Protein 2F8Y (pdb70)

InterPro domains:
  IPR000152 EGF-type aspartate/asparagine hydroxylation site [PS00010] (195-206)
  IPR000152 EGF-type aspartate/asparagine hydroxylation site [PS00010] (272-283)
  IPR000152 EGF-type aspartate/asparagine hydroxylation site [PS00010] (312-323)
  IPR000152 EGF-type aspartate/asparagine hydroxylation site [PS00010] (350-361)
  IPR000152 EGF-type aspartate/asparagine hydroxylation site [PS00010] (429-440)
  IPR000152 EGF-type aspartate/asparagine hydroxylation site [PS00010] (467-478)
  IPR000152 EGF-type aspartate/asparagine hydroxylation site [PS00010] (505-516)
  IPR000152 EGF-type aspartate/asparagine hydroxylation site [PS00010] (543-554)
  IPR000152 EGF-type aspartate/asparagine hydroxylation site [PS00010] (580-591)
  IPR000152 EGF-type aspartate/asparagine hydroxylation site [PS00010] (618-629)
  IPR000152 EGF-type aspartate/asparagine hydroxylation site [PS00010] (655-666)
  IPR000152 EGF-type aspartate/asparagine hydroxylation site [PS00010] (693-704)
  IPR000152 EGF-type aspartate/asparagine hydroxylation site [PS00010] (730-741)
  IPR000152 EGF-type aspartate/asparagine hydroxylation site [PS00010] (768-779)
  IPR000152 EGF-type aspartate/asparagine hydroxylation site [PS00010] (806-817)
  IPR000152 EGF-type aspartate/asparagine hydroxylation site [PS00010] (884-895)
  IPR000152 EGF-type aspartate/asparagine hydroxylation site [PS00010] (960-971)
  IPR000152 EGF-type aspartate/asparagine hydroxylation site [PS00010] (998-1009)
  IPR000152 EGF-type aspartate/asparagine hydroxylation site [PS00010] (1036-1047)
  IPR000152 EGF-type aspartate/asparagine hydroxylation site [PS00010] (1160-1171)

CATH classification: 1.25.40.20

Structure (mmCIF, N/CA/C/O backbone):
data_2F8Y
#
_entry.id   2F8Y
#
_cell.length_a   97.933
_cell.length_b   97.933
_cell.length_c   109.068
_cell.angle_alpha   90.00
_cell.angle_beta   90.00
_cell.angle_gamma   120.00
#
_symmetry.space_group_name_H-M   'P 65'
#
loop_
_entity.id
_entity.type
_entity.pdbx_description
1 polymer 'Notch homolog 1, translocation-associated (Drosophila)'
2 non-polymer 'SULFATE ION'
3 water water
#
loop_
_atom_site.group_PDB
_atom_site.id
_atom_site.type_symbol
_atom_site.label_atom_id
_atom_site.label_alt_id
_atom_site.label_comp_id
_atom_site.label_asym_id
_atom_site.label_entity_id
_atom_site.label_seq_id
_atom_site.pdbx_PDB_ins_code
_atom_site.Cartn_x
_atom_site.Cartn_y
_atom_site.Cartn_z
_atom_site.occupancy
_atom_site.B_iso_or_equiv
_atom_site.auth_seq_id
_atom_site.auth_comp_id
_atom_site.auth_asym_id
_atom_site.auth_atom_id
_atom_site.pdbx_PDB_model_num
ATOM 1 N N . ALA A 1 5 ? -32.103 24.073 9.436 1.00 28.45 1909 ALA A N 1
ATOM 2 C CA . ALA A 1 5 ? -31.469 24.551 10.700 1.00 27.13 1909 ALA A CA 1
ATOM 3 C C . ALA A 1 5 ? -32.503 24.879 11.775 1.00 27.55 1909 ALA A C 1
ATOM 4 O O . ALA A 1 5 ? -33.616 25.324 11.477 1.00 28.84 1909 ALA A O 1
ATOM 6 N N . VAL A 1 6 ? -32.122 24.657 13.027 1.00 26.43 1910 VAL A N 1
ATOM 7 C CA . VAL A 1 6 ? -32.986 24.922 14.173 1.00 25.70 1910 VAL A CA 1
ATOM 8 C C . VAL A 1 6 ? -33.080 26.427 14.402 1.00 26.10 1910 VAL A C 1
ATOM 9 O O . VAL A 1 6 ? -34.093 26.936 14.883 1.00 26.53 1910 VAL A O 1
ATOM 13 N N . ILE A 1 7 ? -32.006 27.123 14.045 1.00 25.01 1911 ILE A N 1
ATOM 14 C CA . ILE A 1 7 ? -31.910 28.571 14.182 1.00 23.70 1911 ILE A CA 1
ATOM 15 C C . ILE A 1 7 ? -31.164 29.135 12.980 1.00 23.06 1911 ILE A C 1
ATOM 16 O O . ILE A 1 7 ? -30.165 28.568 12.528 1.00 20.50 1911 ILE A O 1
ATOM 21 N N . SER A 1 8 ? -31.662 30.250 12.465 1.00 23.35 1912 SER A N 1
ATOM 22 C CA . SER A 1 8 ? -31.038 30.920 11.335 1.00 24.69 1912 SER A CA 1
ATOM 23 C C . SER A 1 8 ? -31.106 32.414 11.586 1.00 24.30 1912 SER A C 1
ATOM 24 O O . SER A 1 8 ? -32.187 32.963 11.782 1.00 24.01 1912 SER A O 1
ATOM 27 N N . ASP A 1 9 ? -29.947 33.062 11.598 1.00 24.20 1913 ASP A N 1
ATOM 28 C CA . ASP A 1 9 ? -29.873 34.498 11.822 1.00 24.97 1913 ASP A CA 1
ATOM 29 C C . ASP A 1 9 ? -30.714 34.950 13.028 1.00 25.67 1913 ASP A C 1
ATOM 30 O O . ASP A 1 9 ? -31.555 35.847 12.915 1.00 25.94 1913 ASP A O 1
ATOM 35 N N . PHE A 1 10 ? -30.473 34.318 14.176 1.00 26.07 1914 PHE A N 1
ATOM 36 C CA . PHE A 1 10 ? -31.168 34.621 15.432 1.00 27.81 1914 PHE A CA 1
ATOM 37 C C . PHE A 1 10 ? -32.634 34.212 15.486 1.00 28.86 1914 PHE A C 1
ATOM 38 O O . PHE A 1 10 ? -33.277 34.375 16.522 1.00 30.32 1914 PHE A O 1
ATOM 46 N N . ILE A 1 11 ? -33.173 33.692 14.388 1.00 29.95 1915 ILE A N 1
ATOM 47 C CA . ILE A 1 11 ? -34.577 33.294 14.380 1.00 30.84 1915 ILE A CA 1
ATOM 48 C C . ILE A 1 11 ? -34.774 31.797 14.558 1.00 32.79 1915 ILE A C 1
ATOM 49 O O . ILE A 1 11 ? -34.294 30.986 13.764 1.00 29.48 1915 ILE A O 1
ATOM 54 N N . TYR A 1 12 ? -35.489 31.446 15.621 1.00 36.31 1916 TYR A N 1
ATOM 55 C CA . TYR A 1 12 ? -35.765 30.056 15.938 1.00 40.75 1916 TYR A CA 1
ATOM 56 C C . TYR A 1 12 ? -36.705 29.467 14.888 1.00 42.30 1916 TYR A C 1
ATOM 57 O O . TYR A 1 12 ? -37.686 30.099 14.489 1.00 42.62 1916 TYR A O 1
ATOM 66 N N . GLN A 1 13 ? -36.382 28.261 14.439 1.00 43.32 1917 GLN A N 1
ATOM 67 C CA . GLN A 1 13 ? -37.166 27.545 13.438 1.00 45.52 1917 GLN A CA 1
ATOM 68 C C . GLN A 1 13 ? -38.643 27.945 13.347 1.00 45.47 1917 GLN A C 1
ATOM 69 O O . GLN A 1 13 ? -39.412 27.747 14.291 1.00 45.60 1917 GLN A O 1
ATOM 75 N N . GLY A 1 14 ? -39.022 28.522 12.209 1.00 45.11 1918 GLY A N 1
ATOM 76 C CA . GLY A 1 14 ? -40.404 28.916 11.974 1.00 45.27 1918 GLY A CA 1
ATOM 77 C C . GLY A 1 14 ? -41.031 30.048 12.776 1.00 45.35 1918 GLY A C 1
ATOM 78 O O . GLY A 1 14 ? -42.260 30.153 12.825 1.00 45.86 1918 GLY A O 1
ATOM 79 N N . ALA A 1 15 ? -40.220 30.898 13.398 1.00 43.20 1919 ALA A N 1
ATOM 80 C CA . ALA A 1 15 ? -40.761 32.007 14.179 1.00 40.42 1919 ALA A CA 1
ATOM 81 C C . ALA A 1 15 ? -40.875 33.263 13.321 1.00 39.46 1919 ALA A C 1
ATOM 82 O O . ALA A 1 15 ? -40.347 33.314 12.208 1.00 39.41 1919 ALA A O 1
ATOM 84 N N . SER A 1 16 ? -41.567 34.274 13.839 1.00 37.77 1920 SER A N 1
ATOM 85 C CA . SER A 1 16 ? -41.744 35.528 13.113 1.00 36.32 1920 SER A CA 1
ATOM 86 C C . SER A 1 16 ? -40.451 36.341 13.068 1.00 35.50 1920 SER A C 1
ATOM 87 O O . SER A 1 16 ? -39.679 36.358 14.030 1.00 34.66 1920 SER A O 1
ATOM 90 N N . LEU A 1 17 ? -40.226 37.010 11.940 1.00 34.49 1921 LEU A N 1
ATOM 91 C CA . LEU A 1 17 ? -39.042 37.846 11.748 1.00 34.65 1921 LEU A CA 1
ATOM 92 C C . LEU A 1 17 ? -39.098 39.048 12.685 1.00 34.71 1921 LEU A C 1
ATOM 93 O O . LEU A 1 17 ? -38.068 39.590 13.094 1.00 33.56 1921 LEU A O 1
ATOM 98 N N . HIS A 1 18 ? -40.318 39.452 13.022 1.00 34.74 1922 HIS A N 1
ATOM 99 C CA . HIS A 1 18 ? -40.541 40.621 13.858 1.00 34.49 1922 HIS A CA 1
ATOM 100 C C . HIS A 1 18 ? -40.610 40.396 15.359 1.00 33.08 1922 HIS A C 1
ATOM 101 O O . HIS A 1 18 ? -40.821 41.348 16.110 1.00 32.51 1922 HIS A O 1
ATOM 108 N N . ASN A 1 19 ? -40.432 39.156 15.805 1.00 32.68 1923 ASN A N 1
ATOM 109 C CA . ASN A 1 19 ? -40.474 38.876 17.237 1.00 32.69 1923 ASN A CA 1
ATOM 110 C C . ASN A 1 19 ? -39.373 39.653 17.959 1.00 32.17 1923 ASN A C 1
ATOM 111 O O . ASN A 1 19 ? -38.279 39.842 17.425 1.00 30.81 1923 ASN A O 1
ATOM 116 N N . GLN A 1 20 ? -39.676 40.100 19.174 1.00 31.74 1924 GLN A N 1
ATOM 117 C CA . GLN A 1 20 ? -38.741 40.884 19.975 1.00 31.87 1924 GLN A CA 1
ATOM 118 C C . GLN A 1 20 ? -38.441 40.262 21.335 1.00 31.46 1924 GLN A C 1
ATOM 119 O O . GLN A 1 20 ? -39.320 39.683 21.968 1.00 31.16 1924 GLN A O 1
ATOM 125 N N . THR A 1 21 ? -37.198 40.391 21.784 1.00 31.70 1925 THR A N 1
ATOM 126 C CA . THR A 1 21 ? -36.807 39.857 23.083 1.00 32.83 1925 THR A CA 1
ATOM 127 C C . THR A 1 21 ? -37.589 40.625 24.143 1.00 34.93 1925 THR A C 1
ATOM 128 O O . THR A 1 21 ? -37.930 41.792 23.941 1.00 35.05 1925 THR A O 1
ATOM 132 N N . ASP A 1 22 ? -37.879 39.975 25.267 1.00 37.49 1926 ASP A N 1
ATOM 133 C CA . ASP A 1 22 ? -38.626 40.627 26.341 1.00 39.26 1926 ASP A CA 1
ATOM 134 C C . ASP A 1 22 ? -37.739 41.667 27.016 1.00 38.04 1926 ASP A C 1
ATOM 135 O O . ASP A 1 22 ? -38.178 42.775 27.333 1.00 38.51 1926 ASP A O 1
ATOM 140 N N . ARG A 1 23 ? -36.481 41.284 27.214 1.00 36.83 1927 ARG A N 1
ATOM 141 C CA . ARG A 1 23 ? -35.456 42.098 27.869 1.00 36.02 1927 ARG A CA 1
ATOM 142 C C . ARG A 1 23 ? -35.077 43.417 27.200 1.00 33.26 1927 ARG A C 1
ATOM 143 O O . ARG A 1 23 ? -35.010 44.460 27.856 1.00 31.46 1927 ARG A O 1
ATOM 151 N N . THR A 1 24 ? -34.830 43.374 25.896 1.00 30.14 1928 THR A N 1
ATOM 152 C CA . THR A 1 24 ? -34.415 44.568 25.175 1.00 27.06 1928 THR A CA 1
ATOM 153 C C . THR A 1 24 ? -35.368 45.013 24.070 1.00 25.44 1928 THR A C 1
ATOM 154 O O . THR A 1 24 ? -35.242 46.121 23.548 1.00 22.89 1928 THR A O 1
ATOM 158 N N . GLY A 1 25 ? -36.316 44.149 23.719 1.00 24.07 1929 GLY A N 1
ATOM 159 C CA . GLY A 1 25 ? -37.261 44.475 22.666 1.00 23.01 1929 GLY A CA 1
ATOM 160 C C . GLY A 1 25 ? -36.607 44.431 21.293 1.00 22.18 1929 GLY A C 1
ATOM 161 O O . GLY A 1 25 ? -37.140 44.967 20.321 1.00 21.37 1929 GLY A O 1
ATOM 162 N N . GLU A 1 26 ? -35.456 43.772 21.210 1.00 20.09 1930 GLU A N 1
ATOM 163 C CA . GLU A 1 26 ? -34.723 43.674 19.956 1.00 20.80 1930 GLU A CA 1
ATOM 164 C C . GLU A 1 26 ? -35.158 42.535 19.047 1.00 21.47 1930 GLU A C 1
ATOM 165 O O . GLU A 1 26 ? -35.526 41.456 19.507 1.00 22.73 1930 GLU A O 1
ATOM 171 N N . THR A 1 27 ? -35.113 42.796 17.747 1.00 20.54 1931 THR A N 1
ATOM 172 C CA . THR A 1 27 ? -35.473 41.804 16.749 1.00 19.58 1931 THR A CA 1
ATOM 173 C C . THR A 1 27 ? -34.158 41.217 16.250 1.00 18.70 1931 THR A C 1
ATOM 174 O O . THR A 1 27 ? -33.081 41.713 16.596 1.00 17.88 1931 THR A O 1
ATOM 178 N N . ALA A 1 28 ? -34.246 40.163 15.443 1.00 18.34 1932 ALA A N 1
ATOM 179 C CA . ALA A 1 28 ? -33.061 39.518 14.892 1.00 18.77 1932 ALA A CA 1
ATOM 180 C C . ALA A 1 28 ? -32.212 40.528 14.120 1.00 18.47 1932 ALA A C 1
ATOM 181 O O . ALA A 1 28 ? -30.982 40.494 14.180 1.00 18.45 1932 ALA A O 1
ATOM 183 N N . LEU A 1 29 ? -32.878 41.427 13.400 1.00 17.55 1933 LEU A N 1
ATOM 184 C CA . LEU A 1 29 ? -32.186 42.440 12.616 1.00 16.83 1933 LEU A CA 1
ATOM 185 C C . LEU A 1 29 ? -31.407 43.404 13.519 1.00 17.32 1933 LEU A C 1
ATOM 186 O O . LEU A 1 29 ? -30.337 43.883 13.134 1.00 15.91 1933 LEU A O 1
ATOM 191 N N . HIS A 1 30 ? -31.941 43.700 14.708 1.00 17.21 1934 HIS A N 1
ATOM 192 C CA . HIS A 1 30 ? -31.241 44.580 15.657 1.00 16.00 1934 HIS A CA 1
ATOM 193 C C . HIS A 1 30 ? -29.961 43.873 16.090 1.00 16.31 1934 HIS A C 1
ATOM 194 O O . HIS A 1 30 ? -28.892 44.474 16.158 1.00 15.18 1934 HIS A O 1
ATOM 201 N N . LEU A 1 31 ? -30.094 42.586 16.393 1.00 16.59 1935 LEU A N 1
ATOM 202 C CA . LEU A 1 31 ? -28.975 41.777 16.848 1.00 17.27 1935 LEU A CA 1
ATOM 203 C C . LEU A 1 31 ? -27.919 41.586 15.770 1.00 18.63 1935 LEU A C 1
ATOM 204 O O . LEU A 1 31 ? -26.724 41.552 16.066 1.00 19.05 1935 LEU A O 1
ATOM 209 N N . ALA A 1 32 ? -28.353 41.458 14.520 1.00 18.51 1936 ALA A N 1
ATOM 210 C CA . ALA A 1 32 ? -27.415 41.301 13.413 1.00 18.75 1936 ALA A CA 1
ATOM 211 C C . ALA A 1 32 ? -26.551 42.568 13.346 1.00 19.24 1936 ALA A C 1
ATOM 212 O O . ALA A 1 32 ? -25.347 42.504 13.073 1.00 18.13 1936 ALA A O 1
ATOM 214 N N . ALA A 1 33 ? -27.177 43.715 13.607 1.00 18.10 1937 ALA A N 1
ATOM 215 C CA . ALA A 1 33 ? -26.478 44.995 13.586 1.00 17.90 1937 ALA A CA 1
ATOM 216 C C . ALA A 1 33 ? -25.429 45.060 14.686 1.00 18.00 1937 ALA A C 1
ATOM 217 O O . ALA A 1 33 ? -24.272 45.403 14.433 1.00 17.85 1937 ALA A O 1
ATOM 219 N N . ARG A 1 34 ? -25.841 44.730 15.906 1.00 18.87 1938 ARG A N 1
ATOM 220 C CA . ARG A 1 34 ? -24.951 44.755 17.062 1.00 20.61 1938 ARG A CA 1
ATOM 221 C C . ARG A 1 34 ? -23.792 43.772 16.983 1.00 22.00 1938 ARG A C 1
ATOM 222 O O . ARG A 1 34 ? -22.723 44.037 17.529 1.00 22.28 1938 ARG A O 1
ATOM 230 N N . TYR A 1 35 ? -24.007 42.635 16.321 1.00 22.08 1939 TYR A N 1
ATOM 231 C CA . TYR A 1 35 ? -22.966 41.616 16.171 1.00 24.02 1939 TYR A CA 1
ATOM 232 C C . TYR A 1 35 ? -22.157 41.802 14.894 1.00 22.92 1939 TYR A C 1
ATOM 233 O O . TYR A 1 35 ? -21.225 41.044 14.630 1.00 22.45 1939 TYR A O 1
ATOM 242 N N . SER A 1 36 ? -22.525 42.800 14.097 1.00 22.68 1940 SER A N 1
ATOM 243 C CA . SER A 1 36 ? -21.843 43.063 12.836 1.00 22.07 1940 SER A CA 1
ATOM 244 C C . SER A 1 36 ? -21.944 41.852 11.912 1.00 22.36 1940 SER A C 1
ATOM 245 O O . SER A 1 36 ? -20.981 41.497 11.227 1.00 21.98 1940 SER A O 1
ATOM 248 N N . ARG A 1 37 ? -23.109 41.210 11.904 1.00 20.48 1941 ARG A N 1
ATOM 249 C CA . ARG A 1 37 ? -23.320 40.052 11.044 1.00 19.66 1941 ARG A CA 1
ATOM 250 C C . ARG A 1 37 ? -23.965 40.515 9.737 1.00 19.28 1941 ARG A C 1
ATOM 251 O O . ARG A 1 37 ? -25.186 40.482 9.573 1.00 19.48 1941 ARG A O 1
ATOM 259 N N . SER A 1 38 ? -23.122 40.953 8.811 1.00 19.90 1942 SER A N 1
ATOM 260 C CA . SER A 1 38 ? -23.573 41.445 7.515 1.00 20.74 1942 SER A CA 1
ATOM 261 C C . SER A 1 38 ? -24.447 40.447 6.754 1.00 20.85 1942 SER A C 1
ATOM 262 O O . SER A 1 38 ? -25.506 40.812 6.240 1.00 20.11 1942 SER A O 1
ATOM 265 N N . ASP A 1 39 ? -24.005 39.193 6.677 1.00 21.27 1943 ASP A N 1
ATOM 266 C CA . ASP A 1 39 ? -24.775 38.165 5.981 1.00 22.41 1943 ASP A CA 1
ATOM 267 C C . ASP A 1 39 ? -26.166 38.002 6.588 1.00 21.47 1943 ASP A C 1
ATOM 268 O O . ASP A 1 39 ? -27.165 37.972 5.863 1.00 21.34 1943 ASP A O 1
ATOM 273 N N . ALA A 1 40 ? -26.231 37.891 7.912 1.00 18.93 1944 ALA A N 1
ATOM 274 C CA . ALA A 1 40 ? -27.515 37.732 8.590 1.00 19.20 1944 ALA A CA 1
ATOM 275 C C . ALA A 1 40 ? -28.451 38.890 8.251 1.00 20.14 1944 ALA A C 1
ATOM 276 O O . ALA A 1 40 ? -29.616 38.676 7.907 1.00 19.93 1944 ALA A O 1
ATOM 278 N N . ALA A 1 41 ? -27.931 40.114 8.344 1.00 20.10 1945 ALA A N 1
ATOM 279 C CA . ALA A 1 41 ? -28.710 41.319 8.053 1.00 19.63 1945 ALA A CA 1
ATOM 280 C C . ALA A 1 41 ? -29.246 41.304 6.625 1.00 19.22 1945 ALA A C 1
ATOM 281 O O . ALA A 1 41 ? -30.382 41.701 6.371 1.00 20.27 1945 ALA A O 1
ATOM 283 N N . LYS A 1 42 ? -28.421 40.838 5.696 1.00 20.42 1946 LYS A N 1
ATOM 284 C CA . LYS A 1 42 ? -28.799 40.758 4.291 1.00 20.96 1946 LYS A CA 1
ATOM 285 C C . LYS A 1 42 ? -29.933 39.739 4.107 1.00 20.66 1946 LYS A C 1
ATOM 286 O O . LYS A 1 42 ? -30.938 40.015 3.449 1.00 20.46 1946 LYS A O 1
ATOM 292 N N . ARG A 1 43 ? -29.766 38.559 4.696 1.00 19.82 1947 ARG A N 1
ATOM 293 C CA . ARG A 1 43 ? -30.777 37.512 4.598 1.00 20.35 1947 ARG A CA 1
ATOM 294 C C . ARG A 1 43 ? -32.092 37.938 5.240 1.00 19.18 1947 ARG A C 1
ATOM 295 O O . ARG A 1 43 ? -33.162 37.689 4.693 1.00 19.07 1947 ARG A O 1
ATOM 303 N N . LEU A 1 44 ? -32.008 38.582 6.399 1.00 20.24 1948 LEU A N 1
ATOM 304 C CA . LEU A 1 44 ? -33.196 39.046 7.107 1.00 19.90 1948 LEU A CA 1
ATOM 305 C C . LEU A 1 44 ? -33.984 40.056 6.278 1.00 22.03 1948 LEU A C 1
ATOM 306 O O . LEU A 1 44 ? -35.219 40.017 6.256 1.00 21.11 1948 LEU A O 1
ATOM 311 N N . LEU A 1 45 ? -33.274 40.956 5.598 1.00 21.40 1949 LEU A N 1
ATOM 312 C CA . LEU A 1 45 ? -33.921 41.968 4.759 1.00 23.08 1949 LEU A CA 1
ATOM 313 C C . LEU A 1 45 ? -34.531 41.342 3.505 1.00 24.49 1949 LEU A C 1
ATOM 314 O O . LEU A 1 45 ? -35.588 41.769 3.032 1.00 24.20 1949 LEU A O 1
ATOM 319 N N . GLU A 1 46 ? -33.858 40.335 2.961 1.00 25.30 1950 GLU A N 1
ATOM 320 C CA . GLU A 1 46 ? -34.366 39.664 1.776 1.00 27.35 1950 GLU A CA 1
ATOM 321 C C . GLU A 1 46 ? -35.624 38.888 2.147 1.00 28.07 1950 GLU A C 1
ATOM 322 O O . GLU A 1 46 ? -36.484 38.644 1.303 1.00 29.70 1950 GLU A O 1
ATOM 328 N N . ALA A 1 47 ? -35.729 38.513 3.419 1.00 27.82 1951 ALA A N 1
ATOM 329 C CA . ALA A 1 47 ? -36.893 37.785 3.922 1.00 27.68 1951 ALA A CA 1
ATOM 330 C C . ALA A 1 47 ? -37.960 38.801 4.330 1.00 27.04 1951 ALA A C 1
ATOM 331 O O . ALA A 1 47 ? -38.954 38.457 4.968 1.00 28.43 1951 ALA A O 1
ATOM 333 N N . SER A 1 48 ? -37.728 40.055 3.958 1.00 27.25 1952 SER A N 1
ATOM 334 C CA . SER A 1 48 ? -38.637 41.158 4.253 1.00 28.25 1952 SER A CA 1
ATOM 335 C C . SER A 1 48 ? -38.799 41.522 5.729 1.00 27.56 1952 SER A C 1
ATOM 336 O O . SER A 1 48 ? -39.904 41.808 6.183 1.00 27.70 1952 SER A O 1
ATOM 339 N N . ALA A 1 49 ? -37.697 41.518 6.477 1.00 26.59 1953 ALA A N 1
ATOM 340 C CA . ALA A 1 49 ? -37.745 41.895 7.887 1.00 25.73 1953 ALA A CA 1
ATOM 341 C C . ALA A 1 49 ? -37.974 43.410 7.931 1.00 25.44 1953 ALA A C 1
ATOM 342 O O . ALA A 1 49 ? -37.538 44.133 7.031 1.00 26.19 1953 ALA A O 1
ATOM 344 N N . ASP A 1 50 ? -38.660 43.890 8.966 1.00 25.37 1954 ASP A N 1
ATOM 345 C CA . ASP A 1 50 ? -38.934 45.319 9.094 1.00 23.08 1954 ASP A CA 1
ATOM 346 C C . ASP A 1 50 ? -37.714 46.020 9.688 1.00 21.75 1954 ASP A C 1
ATOM 347 O O . ASP A 1 50 ? -37.389 45.835 10.860 1.00 20.46 1954 ASP A O 1
ATOM 352 N N . ALA A 1 51 ? -37.040 46.825 8.873 1.00 21.76 1955 ALA A N 1
ATOM 353 C CA . ALA A 1 51 ? -35.846 47.538 9.314 1.00 20.12 1955 ALA A CA 1
ATOM 354 C C . ALA A 1 51 ? -36.149 48.724 10.216 1.00 19.44 1955 ALA A C 1
ATOM 355 O O . ALA A 1 51 ? -35.230 49.386 10.689 1.00 20.35 1955 ALA A O 1
ATOM 357 N N . ASN A 1 52 ? -37.426 48.996 10.469 1.00 17.59 1956 ASN A N 1
ATOM 358 C CA . ASN A 1 52 ? -37.768 50.141 11.312 1.00 17.78 1956 ASN A CA 1
ATOM 359 C C . ASN A 1 52 ? -38.475 49.835 12.633 1.00 16.94 1956 ASN A C 1
ATOM 360 O O . ASN A 1 52 ? -39.032 50.737 13.257 1.00 16.93 1956 ASN A O 1
ATOM 365 N N . ILE A 1 53 ? -38.448 48.572 13.057 1.00 17.73 1957 ILE A N 1
ATOM 366 C CA . ILE A 1 53 ? -39.062 48.175 14.324 1.00 17.07 1957 ILE A CA 1
ATOM 367 C C . ILE A 1 53 ? -38.177 48.725 15.442 1.00 17.77 1957 ILE A C 1
ATOM 368 O O . ILE A 1 53 ? -36.949 48.652 15.356 1.00 17.06 1957 ILE A O 1
ATOM 373 N N . GLN A 1 54 ? -38.799 49.281 16.480 1.00 18.14 1958 GLN A N 1
ATOM 374 C CA . GLN A 1 54 ? -38.069 49.868 17.610 1.00 18.50 1958 GLN A CA 1
ATOM 375 C C . GLN A 1 54 ? -37.881 48.938 18.807 1.00 18.97 1958 GLN A C 1
ATOM 376 O O . GLN A 1 54 ? -38.790 48.190 19.173 1.00 18.98 1958 GLN A O 1
ATOM 382 N N . ASP A 1 55 ? -36.704 48.991 19.428 1.00 18.87 1959 ASP A N 1
ATOM 383 C CA . ASP A 1 55 ? -36.470 48.180 20.615 1.00 17.99 1959 ASP A CA 1
ATOM 384 C C . ASP A 1 55 ? -37.001 48.984 21.803 1.00 18.07 1959 ASP A C 1
ATOM 385 O O . ASP A 1 55 ? -37.711 49.977 21.613 1.00 16.98 1959 ASP A O 1
ATOM 390 N N . ASN A 1 56 ? -36.664 48.570 23.019 1.00 18.41 1960 ASN A N 1
ATOM 391 C CA . ASN A 1 56 ? -37.151 49.263 24.214 1.00 19.84 1960 ASN A CA 1
ATOM 392 C C . ASN A 1 56 ? -36.794 50.751 24.326 1.00 19.55 1960 ASN A C 1
ATOM 393 O O . ASN A 1 56 ? -37.456 51.501 25.049 1.00 18.94 1960 ASN A O 1
ATOM 398 N N . MET A 1 57 ? -35.755 51.188 23.623 1.00 18.82 1961 MET A N 1
ATOM 399 C CA . MET A 1 57 ? -35.380 52.591 23.698 1.00 19.06 1961 MET A CA 1
ATOM 400 C C . MET A 1 57 ? -35.737 53.353 22.433 1.00 17.48 1961 MET A C 1
ATOM 401 O O . MET A 1 57 ? -35.375 54.521 22.281 1.00 18.03 1961 MET A O 1
ATOM 406 N N . GLY A 1 58 ? -36.473 52.685 21.547 1.00 16.60 1962 GLY A N 1
ATOM 407 C CA . GLY A 1 58 ? -36.907 53.295 20.301 1.00 15.13 1962 GLY A CA 1
ATOM 408 C C . GLY A 1 58 ? -35.914 53.180 19.155 1.00 15.46 1962 GLY A C 1
ATOM 409 O O . GLY A 1 58 ? -36.132 53.732 18.078 1.00 15.05 1962 GLY A O 1
ATOM 410 N N . ARG A 1 59 ? -34.827 52.453 19.380 1.00 14.69 1963 ARG A N 1
ATOM 411 C CA . ARG A 1 59 ? -33.790 52.281 18.365 1.00 14.75 1963 ARG A CA 1
ATOM 412 C C . ARG A 1 59 ? -34.185 51.283 17.286 1.00 14.36 1963 ARG A C 1
ATOM 413 O O . ARG A 1 59 ? -34.762 50.240 17.576 1.00 14.48 1963 ARG A O 1
ATOM 421 N N . THR A 1 60 ? -33.888 51.611 16.032 1.00 14.17 1964 THR A N 1
ATOM 422 C CA . THR A 1 60 ? -34.166 50.692 14.934 1.00 13.66 1964 THR A CA 1
ATOM 423 C C . THR A 1 60 ? -32.830 49.993 14.651 1.00 14.15 1964 THR A C 1
ATOM 424 O O . THR A 1 60 ? -31.805 50.346 15.243 1.00 13.63 1964 THR A O 1
ATOM 428 N N . PRO A 1 61 ? -32.819 48.982 13.765 1.00 14.68 1965 PRO A N 1
ATOM 429 C CA . PRO A 1 61 ? -31.543 48.318 13.489 1.00 14.69 1965 PRO A CA 1
ATOM 430 C C . PRO A 1 61 ? -30.461 49.290 13.000 1.00 15.00 1965 PRO A C 1
ATOM 431 O O . PRO A 1 61 ? -29.267 49.022 13.147 1.00 16.30 1965 PRO A O 1
ATOM 435 N N . LEU A 1 62 ? -30.876 50.420 12.430 1.00 13.17 1966 LEU A N 1
ATOM 436 C CA . LEU A 1 62 ? -29.920 51.422 11.953 1.00 14.67 1966 LEU A CA 1
ATOM 437 C C . LEU A 1 62 ? -29.217 52.148 13.119 1.00 15.77 1966 LEU A C 1
ATOM 438 O O . LEU A 1 62 ? -28.017 52.419 13.050 1.00 15.90 1966 LEU A O 1
ATOM 443 N N . HIS A 1 63 ? -29.949 52.471 14.186 1.00 15.55 1967 HIS A N 1
ATOM 444 C CA . HIS A 1 63 ? -29.319 53.123 15.337 1.00 14.68 1967 HIS A CA 1
ATOM 445 C C . HIS A 1 63 ? -28.317 52.133 15.911 1.00 15.50 1967 HIS A C 1
ATOM 446 O O . HIS A 1 63 ? -27.215 52.504 16.303 1.00 15.09 1967 HIS A O 1
ATOM 453 N N . ALA A 1 64 ? -28.724 50.865 15.965 1.00 16.87 1968 ALA A N 1
ATOM 454 C CA . ALA A 1 64 ? -27.886 49.789 16.502 1.00 18.21 1968 ALA A CA 1
ATOM 455 C C . ALA A 1 64 ? -26.578 49.587 15.719 1.00 18.68 1968 ALA A C 1
ATOM 456 O O . ALA A 1 64 ? -25.525 49.335 16.314 1.00 19.05 1968 ALA A O 1
ATOM 458 N N . ALA A 1 65 ? -26.649 49.683 14.392 1.00 17.57 1969 ALA A N 1
ATOM 459 C CA . ALA A 1 65 ? -25.463 49.530 13.548 1.00 16.85 1969 ALA A CA 1
ATOM 460 C C . ALA A 1 65 ? -24.510 50.696 13.821 1.00 18.29 1969 ALA A C 1
ATOM 461 O O . ALA A 1 65 ? -23.290 50.512 13.891 1.00 19.38 1969 ALA A O 1
ATOM 463 N N . VAL A 1 66 ? -25.066 51.896 13.981 1.00 16.10 1970 VAL A N 1
ATOM 464 C CA . VAL A 1 66 ? -24.250 53.070 14.263 1.00 17.12 1970 VAL A CA 1
ATOM 465 C C . VAL A 1 66 ? -23.584 52.927 15.633 1.00 18.29 1970 VAL A C 1
ATOM 466 O O . VAL A 1 66 ? -22.394 53.202 15.787 1.00 17.87 1970 VAL A O 1
ATOM 470 N N . SER A 1 67 ? -24.356 52.483 16.622 1.00 19.13 1971 SER A N 1
ATOM 471 C CA . SER A 1 67 ? -23.853 52.314 17.986 1.00 21.15 1971 SER A CA 1
ATOM 472 C C . SER A 1 67 ? -22.790 51.233 18.125 1.00 20.79 1971 SER A C 1
ATOM 473 O O . SER A 1 67 ? -21.944 51.305 19.011 1.00 21.11 1971 SER A O 1
ATOM 476 N N . ALA A 1 68 ? -22.844 50.235 17.249 1.00 20.43 1972 ALA A N 1
ATOM 477 C CA . ALA A 1 68 ? -21.897 49.127 17.267 1.00 22.48 1972 ALA A CA 1
ATOM 478 C C . ALA A 1 68 ? -20.831 49.333 16.211 1.00 23.52 1972 ALA A C 1
ATOM 479 O O . ALA A 1 68 ? -19.957 48.486 16.030 1.00 24.44 1972 ALA A O 1
ATOM 481 N N . ASP A 1 69 ? -20.910 50.462 15.515 1.00 23.94 1973 ASP A N 1
ATOM 482 C CA . ASP A 1 69 ? -19.973 50.777 14.445 1.00 25.59 1973 ASP A CA 1
ATOM 483 C C . ASP A 1 69 ? -19.846 49.595 13.480 1.00 24.68 1973 ASP A C 1
ATOM 484 O O . ASP A 1 69 ? -18.742 49.215 13.084 1.00 25.38 1973 ASP A O 1
ATOM 489 N N . ALA A 1 70 ? -20.984 49.012 13.111 1.00 21.74 1974 ALA A N 1
ATOM 490 C CA . ALA A 1 70 ? -20.999 47.882 12.184 1.00 20.53 1974 ALA A CA 1
ATOM 491 C C . ALA A 1 70 ? -21.131 48.414 10.767 1.00 19.83 1974 ALA A C 1
ATOM 492 O O . ALA A 1 70 ? -22.234 48.540 10.243 1.00 17.43 1974 ALA A O 1
ATOM 494 N N . GLN A 1 71 ? -19.997 48.729 10.152 1.00 21.63 1975 GLN A N 1
ATOM 495 C CA . GLN A 1 71 ? -19.981 49.265 8.791 1.00 22.61 1975 GLN A CA 1
ATOM 496 C C . GLN A 1 71 ? -20.721 48.382 7.789 1.00 20.90 1975 GLN A C 1
ATOM 497 O O . GLN A 1 71 ? -21.475 48.882 6.955 1.00 20.14 1975 GLN A O 1
ATOM 503 N N . GLY A 1 72 ? -20.497 47.072 7.871 1.00 20.02 1976 GLY A N 1
ATOM 504 C CA . GLY A 1 72 ? -21.146 46.148 6.957 1.00 18.64 1976 GLY A CA 1
ATOM 505 C C . GLY A 1 72 ? -22.659 46.243 6.984 1.00 17.83 1976 GLY A C 1
ATOM 506 O O . GLY A 1 72 ? -23.289 46.541 5.968 1.00 18.63 1976 GLY A O 1
ATOM 507 N N . VAL A 1 73 ? -23.246 45.991 8.151 1.00 17.43 1977 VAL A N 1
ATOM 508 C CA . VAL A 1 73 ? -24.690 46.053 8.302 1.00 14.89 1977 VAL A CA 1
ATOM 509 C C . VAL A 1 73 ? -25.203 47.458 8.029 1.00 15.55 1977 VAL A C 1
ATOM 510 O O . VAL A 1 73 ? -26.270 47.621 7.449 1.00 15.16 1977 VAL A O 1
ATOM 514 N N . PHE A 1 74 ? -24.436 48.465 8.446 1.00 15.10 1978 PHE A N 1
ATOM 515 C CA . PHE A 1 74 ? -24.796 49.869 8.233 1.00 16.56 1978 PHE A CA 1
ATOM 516 C C . PHE A 1 74 ? -25.054 50.133 6.747 1.00 17.43 1978 PHE A C 1
ATOM 517 O O . PHE A 1 74 ? -26.099 50.671 6.374 1.00 16.54 1978 PHE A O 1
ATOM 525 N N . GLN A 1 75 ? -24.093 49.754 5.905 1.00 17.45 1979 GLN A N 1
ATOM 526 C CA . GLN A 1 75 ? -24.221 49.943 4.459 1.00 18.15 1979 GLN A CA 1
ATOM 527 C C . GLN A 1 75 ? -25.460 49.241 3.927 1.00 17.32 1979 GLN A C 1
ATOM 528 O O . GLN A 1 75 ? -26.238 49.818 3.171 1.00 17.53 1979 GLN A O 1
ATOM 534 N N . ILE A 1 76 ? -25.631 47.988 4.327 1.00 16.71 1980 ILE A N 1
ATOM 535 C CA . ILE A 1 76 ? -26.775 47.193 3.905 1.00 17.07 1980 ILE A CA 1
ATOM 536 C C . ILE A 1 76 ? -28.084 47.887 4.272 1.00 17.16 1980 ILE A C 1
ATOM 537 O O . ILE A 1 76 ? -29.027 47.915 3.476 1.00 19.14 1980 ILE A O 1
ATOM 542 N N . LEU A 1 77 ? -28.136 48.457 5.473 1.00 15.88 1981 LEU A N 1
ATOM 543 C CA . LEU A 1 77 ? -29.336 49.140 5.940 1.00 16.14 1981 LEU A CA 1
ATOM 544 C C . LEU A 1 77 ? -29.629 50.451 5.220 1.00 16.28 1981 LEU A C 1
ATOM 545 O O . LEU A 1 77 ? -30.778 50.714 4.877 1.00 17.07 1981 LEU A O 1
ATOM 550 N N . ILE A 1 78 ? -28.613 51.277 4.986 1.00 16.09 1982 ILE A N 1
ATOM 551 C CA . ILE A 1 78 ? -28.873 52.539 4.302 1.00 17.42 1982 ILE A CA 1
ATOM 552 C C . ILE A 1 78 ? -29.101 52.349 2.804 1.00 18.81 1982 ILE A C 1
ATOM 553 O O . ILE A 1 78 ? -29.641 53.235 2.145 1.00 19.98 1982 ILE A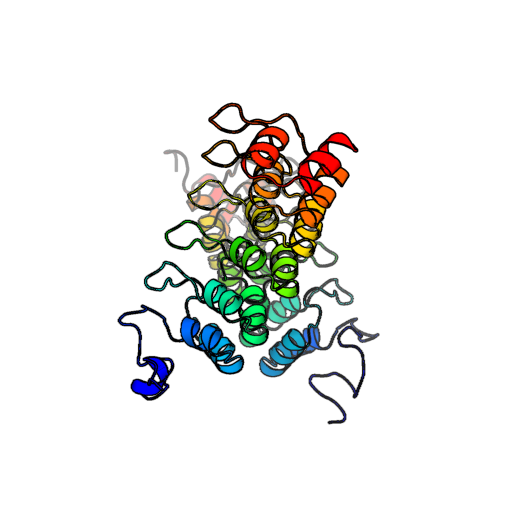 O 1
ATOM 558 N N . ARG A 1 79 ? -28.706 51.198 2.266 1.00 19.95 1983 ARG A N 1
ATOM 559 C CA . ARG A 1 79 ? -28.914 50.915 0.842 1.00 20.75 1983 ARG A CA 1
ATOM 560 C C . ARG A 1 79 ? -30.327 50.379 0.606 1.00 19.86 1983 ARG A C 1
ATOM 561 O O . ARG A 1 79 ? -30.831 50.380 -0.518 1.00 20.02 1983 ARG A O 1
ATOM 569 N N . ASN A 1 80 ? -30.951 49.925 1.687 1.00 18.60 1984 ASN A N 1
ATOM 570 C CA . ASN A 1 80 ? -32.311 49.394 1.682 1.00 16.93 1984 ASN A CA 1
ATOM 571 C C . ASN A 1 80 ? -33.263 50.598 1.676 1.00 16.72 1984 ASN A C 1
ATOM 572 O O . ASN A 1 80 ? -33.339 51.341 2.664 1.00 14.87 1984 ASN A O 1
ATOM 577 N N . ARG A 1 81 ? -33.983 50.794 0.571 1.00 15.54 1985 ARG A N 1
ATOM 578 C CA . ARG A 1 81 ? -34.900 51.930 0.445 1.00 14.72 1985 ARG A CA 1
ATOM 579 C C . ARG A 1 81 ? -35.891 52.107 1.599 1.00 15.33 1985 ARG A C 1
ATOM 580 O O . ARG A 1 81 ? -36.131 53.229 2.045 1.00 14.98 1985 ARG A O 1
ATOM 588 N N . ALA A 1 82 ? -36.459 51.003 2.082 1.00 15.57 1986 ALA A N 1
ATOM 589 C CA . ALA A 1 82 ? -37.445 51.050 3.162 1.00 16.47 1986 ALA A CA 1
ATOM 590 C C . ALA A 1 82 ? -36.925 51.535 4.522 1.00 17.00 1986 ALA A C 1
ATOM 591 O O . ALA A 1 82 ? -37.717 51.897 5.397 1.00 17.53 1986 ALA A O 1
ATOM 593 N N . THR A 1 83 ? -35.607 51.546 4.706 1.00 15.54 1987 THR A N 1
ATOM 594 C CA . THR A 1 83 ? -35.029 52.003 5.968 1.00 15.65 1987 THR A CA 1
ATOM 595 C C . THR A 1 83 ? -35.285 53.499 6.191 1.00 16.01 1987 THR A C 1
ATOM 596 O O . THR A 1 83 ? -34.988 54.329 5.331 1.00 16.85 1987 THR A O 1
ATOM 600 N N . ASP A 1 84 ? -35.851 53.833 7.348 1.00 15.59 1988 ASP A N 1
ATOM 601 C CA . ASP A 1 84 ? -36.125 55.222 7.695 1.00 15.46 1988 ASP A CA 1
ATOM 602 C C . ASP A 1 84 ? -34.805 55.787 8.205 1.00 16.50 1988 ASP A C 1
ATOM 603 O O . ASP A 1 84 ? -34.390 55.519 9.341 1.00 15.46 1988 ASP A O 1
ATOM 608 N N . LEU A 1 85 ? -34.132 56.554 7.354 1.00 15.89 1989 LEU A N 1
ATOM 609 C CA . LEU A 1 85 ? -32.848 57.133 7.725 1.00 16.37 1989 LEU A CA 1
ATOM 610 C C . LEU A 1 85 ? -32.951 58.139 8.863 1.00 15.81 1989 LEU A C 1
ATOM 611 O O . LEU A 1 85 ? -31.950 58.434 9.524 1.00 16.55 1989 LEU A O 1
ATOM 616 N N . ASP A 1 86 ? -34.160 58.656 9.091 1.00 15.56 1990 ASP A N 1
ATOM 617 C CA . ASP A 1 86 ? -34.399 59.652 10.139 1.00 15.17 1990 ASP A CA 1
ATOM 618 C C . ASP A 1 86 ? -35.187 59.102 11.322 1.00 15.52 1990 ASP A C 1
ATOM 619 O O . ASP A 1 86 ? -35.792 59.871 12.075 1.00 14.86 1990 ASP A O 1
ATOM 624 N N . ALA A 1 87 ? -35.185 57.779 11.477 1.00 15.93 1991 ALA A N 1
ATOM 625 C CA . ALA A 1 87 ? -35.904 57.136 12.574 1.00 16.46 1991 ALA A CA 1
ATOM 626 C C . ALA A 1 87 ? -35.532 57.803 13.897 1.00 16.91 1991 ALA A C 1
ATOM 627 O O . ALA A 1 87 ? -34.386 58.201 14.109 1.00 15.77 1991 ALA A O 1
ATOM 629 N N . ARG A 1 88 ? -36.508 57.921 14.788 1.00 17.40 1992 ARG A N 1
ATOM 630 C CA . ARG A 1 88 ? -36.270 58.570 16.066 1.00 17.89 1992 ARG A CA 1
ATOM 631 C C . ARG A 1 88 ? -36.395 57.622 17.256 1.00 18.44 1992 ARG A C 1
ATOM 632 O O . ARG A 1 88 ? -37.293 56.784 17.305 1.00 17.54 1992 ARG A O 1
ATOM 640 N N . MET A 1 89 ? -35.480 57.760 18.208 1.00 17.30 1993 MET A N 1
ATOM 641 C CA . MET A 1 89 ? -35.527 56.959 19.423 1.00 18.25 1993 MET A CA 1
ATOM 642 C C . MET A 1 89 ? -36.579 57.629 20.306 1.00 17.69 1993 MET A C 1
ATOM 643 O O . MET A 1 89 ? -37.188 58.622 19.901 1.00 16.10 1993 MET A O 1
ATOM 648 N N . HIS A 1 90 ? -36.787 57.107 21.511 1.00 18.06 1994 HIS A N 1
ATOM 649 C CA . HIS A 1 90 ? -37.786 57.681 22.400 1.00 17.63 1994 HIS A CA 1
ATOM 650 C C . HIS A 1 90 ? -37.472 59.084 22.910 1.00 18.20 1994 HIS A C 1
ATOM 651 O O . HIS A 1 90 ? -38.311 59.716 23.561 1.00 18.64 1994 HIS A O 1
ATOM 658 N N . ASP A 1 91 ? -36.273 59.578 22.615 1.00 17.20 1995 ASP A N 1
ATOM 659 C CA . ASP A 1 91 ? -35.903 60.935 23.011 1.00 16.90 1995 ASP A CA 1
ATOM 660 C C . ASP A 1 91 ? -35.695 61.768 21.744 1.00 16.62 1995 ASP A C 1
ATOM 661 O O . ASP A 1 91 ? -35.176 62.881 21.787 1.00 14.63 1995 ASP A O 1
ATOM 666 N N . GLY A 1 92 ? -36.121 61.210 20.614 1.00 16.77 1996 GLY A N 1
ATOM 667 C CA . GLY A 1 92 ? -35.996 61.900 19.341 1.00 17.55 1996 GLY A CA 1
ATOM 668 C C . GLY A 1 92 ? -34.678 61.711 18.603 1.00 16.41 1996 GLY A C 1
ATOM 669 O O . GLY A 1 92 ? -34.538 62.193 17.481 1.00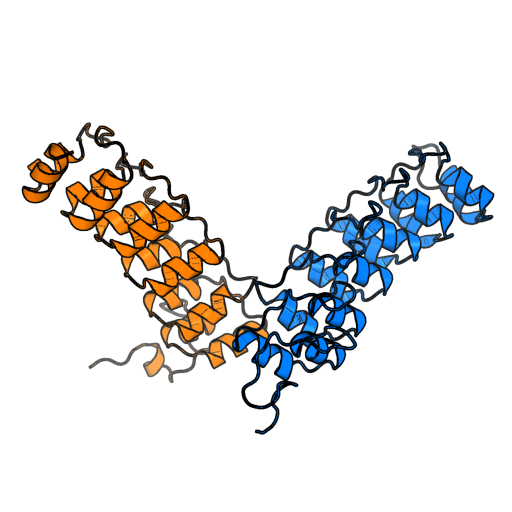 16.93 1996 GLY A O 1
ATOM 670 N N . THR A 1 93 ? -33.722 61.010 19.213 1.00 15.04 1997 THR A N 1
ATOM 671 C CA . THR A 1 93 ? -32.414 60.791 18.591 1.00 15.65 1997 THR A CA 1
ATOM 672 C C . THR A 1 93 ? -32.482 60.016 17.273 1.00 15.65 1997 THR A C 1
ATOM 673 O O . THR A 1 93 ? -33.090 58.946 17.186 1.00 15.99 1997 THR A O 1
ATOM 677 N N . THR A 1 94 ? -31.844 60.580 16.250 1.00 15.78 1998 THR A N 1
ATOM 678 C CA . THR A 1 94 ? -31.796 59.983 14.919 1.00 15.67 1998 THR A CA 1
ATOM 679 C C . THR A 1 94 ? -30.425 59.336 14.687 1.00 16.23 1998 THR A C 1
ATOM 680 O O . THR A 1 94 ? -29.483 59.565 15.450 1.00 15.38 1998 THR A O 1
ATOM 684 N N . PRO A 1 95 ? -30.300 58.519 13.629 1.00 15.74 1999 PRO A N 1
ATOM 685 C CA . PRO A 1 95 ? -29.010 57.882 13.362 1.00 15.50 1999 PRO A CA 1
ATOM 686 C C . PRO A 1 95 ? -27.910 58.931 13.155 1.00 14.19 1999 PRO A C 1
ATOM 687 O O . PRO A 1 95 ? -26.784 58.752 13.607 1.00 14.01 1999 PRO A O 1
ATOM 691 N N . LEU A 1 96 ? -28.253 60.029 12.482 1.00 15.83 2000 LEU A N 1
ATOM 692 C CA . LEU A 1 96 ? -27.303 61.109 12.208 1.00 16.15 2000 LEU A CA 1
ATOM 693 C C . LEU A 1 96 ? -26.823 61.795 13.493 1.00 16.91 2000 LEU A C 1
ATOM 694 O O . LEU A 1 96 ? -25.623 62.014 13.671 1.00 15.86 2000 LEU A O 1
ATOM 699 N N . ILE A 1 97 ? -27.757 62.147 14.377 1.00 14.66 2001 ILE A N 1
ATOM 700 C CA . ILE A 1 97 ? -27.395 62.779 15.643 1.00 14.92 2001 ILE A CA 1
ATOM 701 C C . ILE A 1 97 ? -26.512 61.802 16.420 1.00 15.64 2001 ILE A C 1
ATOM 702 O O . ILE A 1 97 ? -25.489 62.181 16.988 1.00 14.05 2001 ILE A O 1
ATOM 707 N N . LEU A 1 98 ? -26.917 60.535 16.427 1.00 16.45 2002 LEU A N 1
ATOM 708 C CA . LEU A 1 98 ? -26.177 59.487 17.114 1.00 18.10 2002 LEU A CA 1
ATOM 709 C C . LEU A 1 98 ? -24.756 59.366 16.535 1.00 18.58 2002 LEU A C 1
ATOM 710 O O . LEU A 1 98 ? -23.784 59.247 17.281 1.00 18.74 2002 LEU A O 1
ATOM 715 N N . ALA A 1 99 ? -24.638 59.406 15.208 1.00 18.09 2003 ALA A N 1
ATOM 716 C CA . ALA A 1 99 ? -23.332 59.319 14.552 1.00 17.73 2003 ALA A CA 1
ATOM 717 C C . ALA A 1 99 ? -22.455 60.527 14.913 1.00 18.15 2003 ALA A C 1
ATOM 718 O O . ALA A 1 99 ? -21.239 60.406 15.038 1.00 19.53 2003 ALA A O 1
ATOM 720 N N . ALA A 1 100 ? -23.074 61.689 15.083 1.00 18.32 2004 ALA A N 1
ATOM 721 C CA . ALA A 1 100 ? -22.332 62.900 15.439 1.00 19.43 2004 ALA A CA 1
ATOM 722 C C . ALA A 1 100 ? -21.796 62.803 16.871 1.00 20.62 2004 ALA A C 1
ATOM 723 O O . ALA A 1 100 ? -20.661 63.188 17.157 1.00 20.21 2004 ALA A O 1
ATOM 725 N N . ARG A 1 101 ? -22.620 62.270 17.766 1.00 21.60 2005 ARG A N 1
ATOM 726 C CA . ARG A 1 101 ? -22.248 62.137 19.169 1.00 24.40 2005 ARG A CA 1
ATOM 727 C C . ARG A 1 101 ? -21.158 61.102 19.439 1.00 25.61 2005 ARG A C 1
ATOM 728 O O . ARG A 1 101 ? -20.256 61.351 20.238 1.00 27.97 2005 ARG A O 1
ATOM 736 N N . LEU A 1 102 ? -21.243 59.950 18.774 1.00 25.78 2006 LEU A N 1
ATOM 737 C CA . LEU A 1 102 ? -20.273 58.867 18.954 1.00 25.23 2006 LEU A CA 1
ATOM 738 C C . LEU A 1 102 ? -18.994 59.072 18.151 1.00 26.01 2006 LEU A C 1
ATOM 739 O O . LEU A 1 102 ? -18.012 58.350 18.330 1.00 25.68 2006 LEU A O 1
ATOM 744 N N . ALA A 1 103 ? -19.021 60.054 17.257 1.00 26.91 2007 ALA A N 1
ATOM 745 C CA . ALA A 1 103 ? -17.877 60.377 16.411 1.00 27.92 2007 ALA A CA 1
ATOM 746 C C . ALA A 1 103 ? -17.508 59.255 15.438 1.00 29.20 2007 ALA A C 1
ATOM 747 O O . ALA A 1 103 ? -16.335 58.898 15.303 1.00 28.70 2007 ALA A O 1
ATOM 749 N N . VAL A 1 104 ? -18.519 58.694 14.780 1.00 29.56 2008 VAL A N 1
ATOM 750 C CA . VAL A 1 104 ? -18.318 57.647 13.780 1.00 30.97 2008 VAL A CA 1
ATOM 751 C C . VAL A 1 104 ? -18.437 58.407 12.453 1.00 30.75 2008 VAL A C 1
ATOM 752 O O . VAL A 1 104 ? -19.461 58.366 11.770 1.00 32.11 2008 VAL A O 1
ATOM 756 N N . GLU A 1 105 ? -17.366 59.113 12.107 1.00 31.78 2009 GLU A N 1
ATOM 757 C CA . GLU A 1 105 ? -17.318 59.959 10.914 1.00 32.25 2009 GLU A CA 1
ATOM 758 C C . GLU A 1 105 ? -17.770 59.382 9.578 1.00 30.92 2009 GLU A C 1
ATOM 759 O O . GLU A 1 105 ? -18.477 60.057 8.813 1.00 29.98 2009 GLU A O 1
ATOM 765 N N . GLY A 1 106 ? -17.349 58.156 9.284 1.00 27.81 2010 GLY A N 1
ATOM 766 C CA . GLY A 1 106 ? -17.730 57.543 8.028 1.00 24.82 2010 GLY A CA 1
ATOM 767 C C . GLY A 1 106 ? -19.234 57.408 7.882 1.00 23.85 2010 GLY A C 1
ATOM 768 O O . GLY A 1 106 ? -19.783 57.604 6.796 1.00 23.48 2010 GLY A O 1
ATOM 769 N N . MET A 1 107 ? -19.909 57.087 8.981 1.00 21.44 2011 MET A N 1
ATOM 770 C CA . MET A 1 107 ? -21.353 56.904 8.947 1.00 20.63 2011 MET A CA 1
ATOM 771 C C . MET A 1 107 ? -22.130 58.202 8.824 1.00 18.66 2011 MET A C 1
ATOM 772 O O . MET A 1 107 ? -23.138 58.256 8.123 1.00 18.60 2011 MET A O 1
ATOM 777 N N . LEU A 1 108 ? -21.662 59.252 9.489 1.00 19.47 2012 LEU A N 1
ATOM 778 C CA . LEU A 1 108 ? -22.339 60.544 9.411 1.00 19.69 2012 LEU A CA 1
ATOM 779 C C . LEU A 1 108 ? -22.391 61.023 7.950 1.00 19.40 2012 LEU A C 1
ATOM 780 O O . LEU A 1 108 ? -23.442 61.423 7.445 1.00 18.41 2012 LEU A O 1
ATOM 785 N N . GLU A 1 109 ? -21.247 60.975 7.276 1.00 20.00 2013 GLU A N 1
ATOM 786 C CA . GLU A 1 109 ? -21.170 61.401 5.886 1.00 21.83 2013 GLU A CA 1
ATOM 787 C C . GLU A 1 109 ? -22.009 60.514 4.972 1.00 20.84 2013 GLU A C 1
ATOM 788 O O . GLU A 1 109 ? -22.705 61.014 4.088 1.00 19.66 2013 GLU A O 1
ATOM 794 N N . ASP A 1 110 ? -21.939 59.199 5.179 1.00 19.49 2014 ASP A N 1
ATOM 795 C CA . ASP A 1 110 ? -22.715 58.265 4.365 1.00 19.16 2014 ASP A CA 1
ATOM 796 C C . ASP A 1 110 ? -24.215 58.503 4.548 1.00 18.40 2014 ASP A C 1
ATOM 797 O O . ASP A 1 110 ? -24.982 58.380 3.597 1.00 17.93 2014 ASP A O 1
ATOM 802 N N . LEU A 1 111 ? -24.629 58.840 5.769 1.00 16.79 2015 LEU A N 1
ATOM 803 C CA . LEU A 1 111 ? -26.037 59.120 6.042 1.00 17.40 2015 LEU A CA 1
ATOM 804 C C . LEU A 1 111 ? -26.460 60.371 5.289 1.00 17.49 2015 LEU A C 1
ATOM 805 O O . LEU A 1 111 ? -27.513 60.401 4.656 1.00 17.88 2015 LEU A O 1
ATOM 810 N N . ILE A 1 112 ? -25.627 61.403 5.361 1.00 18.71 2016 ILE A N 1
ATOM 811 C CA . ILE A 1 112 ? -25.908 62.662 4.680 1.00 20.52 2016 ILE A CA 1
ATOM 812 C C . ILE A 1 112 ? -25.958 62.460 3.163 1.00 20.32 2016 ILE A C 1
ATOM 813 O O . ILE A 1 112 ? -26.841 62.996 2.493 1.00 20.76 2016 ILE A O 1
ATOM 818 N N . ASN A 1 113 ? -25.026 61.672 2.631 1.00 21.76 2017 ASN A N 1
ATOM 819 C CA . ASN A 1 113 ? -24.993 61.401 1.196 1.00 23.44 2017 ASN A CA 1
ATOM 820 C C . ASN A 1 113 ? -26.194 60.570 0.754 1.00 23.65 2017 ASN A C 1
ATOM 821 O O . ASN A 1 113 ? -26.558 60.570 -0.421 1.00 24.49 2017 ASN A O 1
ATOM 826 N N . SER A 1 114 ? -26.806 59.866 1.702 1.00 22.54 2018 SER A N 1
ATOM 827 C CA . SER A 1 114 ? -27.975 59.039 1.420 1.00 22.06 2018 SER A CA 1
ATOM 828 C C . SER A 1 114 ? -29.240 59.860 1.631 1.00 21.31 2018 SER A C 1
ATOM 829 O O . SER A 1 114 ? -30.349 59.328 1.617 1.00 20.69 2018 SER A O 1
ATOM 832 N N . HIS A 1 115 ? -29.044 61.159 1.846 1.00 20.92 2019 HIS A N 1
ATOM 833 C CA . HIS A 1 115 ? -30.121 62.124 2.020 1.00 20.99 2019 HIS A CA 1
ATOM 834 C C . HIS A 1 115 ? -30.842 62.170 3.357 1.00 21.45 2019 HIS A C 1
ATOM 835 O O . HIS A 1 115 ? -32.013 62.555 3.432 1.00 20.15 2019 HIS A O 1
ATOM 842 N N . ALA A 1 116 ? -30.142 61.782 4.418 1.00 19.69 2020 ALA A N 1
ATOM 843 C CA . ALA A 1 116 ? -30.718 61.858 5.749 1.00 17.93 2020 ALA A CA 1
ATOM 844 C C . ALA A 1 116 ? -30.989 63.357 5.940 1.00 17.49 2020 ALA A C 1
ATOM 845 O O . ALA A 1 116 ? -30.285 64.196 5.375 1.00 16.39 2020 ALA A O 1
ATOM 847 N N . ASP A 1 117 ? -32.011 63.699 6.714 1.00 17.13 2021 ASP A N 1
ATOM 848 C CA . ASP A 1 117 ? -32.322 65.104 6.945 1.00 18.09 2021 ASP A CA 1
ATOM 849 C C . ASP A 1 117 ? -31.288 65.710 7.897 1.00 18.40 2021 ASP A C 1
ATOM 850 O O . ASP A 1 117 ? -31.310 65.434 9.098 1.00 17.97 2021 ASP A O 1
ATOM 855 N N . VAL A 1 118 ? -30.384 66.535 7.369 1.00 17.47 2022 VAL A N 1
ATOM 856 C CA . VAL A 1 118 ? -29.362 67.150 8.216 1.00 18.59 2022 VAL A CA 1
ATOM 857 C C . VAL A 1 118 ? -29.942 68.089 9.281 1.00 18.62 2022 VAL A C 1
ATOM 858 O O . VAL A 1 118 ? -29.314 68.306 10.322 1.00 19.30 2022 VAL A O 1
ATOM 862 N N . ASN A 1 119 ? -31.131 68.640 9.036 1.00 17.02 2023 ASN A N 1
ATOM 863 C CA . ASN A 1 119 ? -31.725 69.562 9.996 1.00 17.77 2023 ASN A CA 1
ATOM 864 C C . ASN A 1 119 ? -32.807 69.003 10.918 1.00 17.71 2023 ASN A C 1
ATOM 865 O O . ASN A 1 119 ? -33.550 69.760 11.544 1.00 17.82 2023 ASN A O 1
ATOM 870 N N . ALA A 1 120 ? -32.890 67.680 11.015 1.00 16.43 2024 ALA A N 1
ATOM 871 C CA . ALA A 1 120 ? -33.867 67.063 11.903 1.00 16.32 2024 ALA A CA 1
ATOM 872 C C . ALA A 1 120 ? -33.370 67.320 13.324 1.00 16.72 2024 ALA A C 1
ATOM 873 O O . ALA A 1 120 ? -32.182 67.569 13.534 1.00 17.30 2024 ALA A O 1
ATOM 875 N N . VAL A 1 121 ? -34.269 67.268 14.299 1.00 15.52 2025 VAL A N 1
ATOM 876 C CA . VAL A 1 121 ? -33.877 67.512 15.684 1.00 16.75 2025 VAL A CA 1
ATOM 877 C C . VAL A 1 121 ? -34.506 66.512 16.648 1.00 16.89 2025 VAL A C 1
ATOM 878 O O . VAL A 1 121 ? -35.549 65.918 16.346 1.00 17.33 2025 VAL A O 1
ATOM 882 N N . ASP A 1 122 ? -33.868 66.322 17.801 1.00 16.31 2026 ASP A N 1
ATOM 883 C CA . ASP A 1 122 ? -34.403 65.418 18.804 1.00 16.56 2026 ASP A CA 1
ATOM 884 C C . ASP A 1 122 ? -35.504 66.154 19.574 1.00 16.81 2026 ASP A C 1
ATOM 885 O O . ASP A 1 122 ? -35.843 67.286 19.236 1.00 16.06 2026 ASP A O 1
ATOM 890 N N . ASP A 1 123 ? -36.064 65.523 20.603 1.00 18.55 2027 ASP A N 1
ATOM 891 C CA . ASP A 1 123 ? -37.154 66.141 21.365 1.00 19.56 2027 ASP A CA 1
ATOM 892 C C . ASP A 1 123 ? -36.799 67.440 22.091 1.00 20.43 2027 ASP A C 1
ATOM 893 O O . ASP A 1 123 ? -37.693 68.166 22.522 1.00 21.95 2027 ASP A O 1
ATOM 898 N N . LEU A 1 124 ? -35.507 67.734 22.228 1.00 20.04 2028 LEU A N 1
ATOM 899 C CA . LEU A 1 124 ? -35.062 68.964 22.890 1.00 19.85 2028 LEU A CA 1
ATOM 900 C C . LEU A 1 124 ? -34.787 70.065 21.859 1.00 18.84 2028 LEU A C 1
ATOM 901 O O . LEU A 1 124 ? -34.275 71.133 22.194 1.00 18.29 2028 LEU A O 1
ATOM 906 N N . GLY A 1 125 ? -35.144 69.795 20.606 1.00 17.64 2029 GLY A N 1
ATOM 907 C CA . GLY A 1 125 ? -34.936 70.764 19.546 1.00 17.92 2029 GLY A CA 1
ATOM 908 C C . GLY A 1 125 ? -33.502 70.776 19.046 1.00 18.05 2029 GLY A C 1
ATOM 909 O O . GLY A 1 125 ? -33.124 71.654 18.269 1.00 15.82 2029 GLY A O 1
ATOM 910 N N . LYS A 1 126 ? -32.715 69.788 19.479 1.00 17.96 2030 LYS A N 1
ATOM 911 C CA . LYS A 1 126 ? -31.307 69.672 19.096 1.00 17.46 2030 LYS A CA 1
ATOM 912 C C . LYS A 1 126 ? -31.049 68.901 17.800 1.00 17.62 2030 LYS A C 1
ATOM 913 O O . LYS A 1 126 ? -31.501 67.766 17.630 1.00 16.80 2030 LYS A O 1
ATOM 919 N N . SER A 1 127 ? -30.296 69.536 16.901 1.00 17.38 2031 SER A N 1
ATOM 920 C CA . SER A 1 127 ? -29.918 68.952 15.614 1.00 14.67 2031 SER A CA 1
ATOM 921 C C . SER A 1 127 ? -28.564 68.248 15.752 1.00 13.56 2031 SER A C 1
ATOM 922 O O . SER A 1 127 ? -27.904 68.351 16.785 1.00 13.28 2031 SER A O 1
ATOM 925 N N . ALA A 1 128 ? -28.154 67.541 14.701 1.00 15.57 2032 ALA A N 1
ATOM 926 C CA . ALA A 1 128 ? -26.870 66.841 14.695 1.00 15.00 2032 ALA A CA 1
ATOM 927 C C . ALA A 1 128 ? -25.733 67.853 14.892 1.00 14.83 2032 ALA A C 1
ATOM 928 O O . ALA A 1 128 ? -24.722 67.549 15.529 1.00 14.59 2032 ALA A O 1
ATOM 930 N N . LEU A 1 129 ? -25.906 69.052 14.338 1.00 12.85 2033 LEU A N 1
ATOM 931 C CA . LEU A 1 129 ? -24.907 70.110 14.465 1.00 13.98 2033 LEU A CA 1
ATOM 932 C C . LEU A 1 129 ? -24.829 70.605 15.905 1.00 13.07 2033 LEU A C 1
ATOM 933 O O . LEU A 1 129 ? -23.744 70.926 16.393 1.00 12.92 2033 LEU A O 1
ATOM 938 N N . HIS A 1 130 ? -25.982 70.680 16.576 1.00 14.31 2034 HIS A N 1
ATOM 939 C CA . HIS A 1 130 ? -26.026 71.101 17.979 1.00 14.37 2034 HIS A CA 1
ATOM 940 C C . HIS A 1 130 ? -25.164 70.137 18.770 1.00 14.13 2034 HIS A C 1
ATOM 941 O O . HIS A 1 130 ? -24.354 70.545 19.598 1.00 15.03 2034 HIS A O 1
ATOM 948 N N . TRP A 1 131 ? -25.352 68.847 18.507 1.00 14.41 2035 TRP A N 1
ATOM 949 C CA . TRP A 1 131 ? -24.593 67.820 19.200 1.00 15.37 2035 TRP A CA 1
ATOM 950 C C . TRP A 1 131 ? -23.112 67.786 18.847 1.00 15.13 2035 TRP A C 1
ATOM 951 O O . TRP A 1 131 ? -22.267 67.596 19.725 1.00 15.48 2035 TRP A O 1
ATOM 962 N N . ALA A 1 132 ? -22.789 67.973 17.572 1.00 15.59 2036 ALA A N 1
ATOM 963 C CA . ALA A 1 132 ? -21.390 67.979 17.162 1.00 15.10 2036 ALA A CA 1
ATOM 964 C C . ALA A 1 132 ? -20.695 69.107 17.930 1.00 16.83 2036 ALA A C 1
ATOM 965 O O . ALA A 1 132 ? -19.531 68.997 18.307 1.00 17.45 2036 ALA A O 1
ATOM 967 N N . ALA A 1 133 ? -21.425 70.193 18.164 1.00 16.47 2037 ALA A N 1
ATOM 968 C CA . ALA A 1 133 ? -20.889 71.332 18.900 1.00 16.30 2037 ALA A CA 1
ATOM 969 C C . ALA A 1 133 ? -20.689 70.946 20.363 1.00 17.79 2037 ALA A C 1
ATOM 970 O O . ALA A 1 133 ? -19.629 71.195 20.944 1.00 18.60 2037 ALA A O 1
ATOM 972 N N . ALA A 1 134 ? -21.708 70.323 20.949 1.00 17.05 2038 ALA A N 1
ATOM 973 C CA . ALA A 1 134 ? -21.655 69.912 22.347 1.00 19.77 2038 ALA A CA 1
ATOM 974 C C . ALA A 1 134 ? -20.498 68.964 22.675 1.00 20.97 2038 ALA A C 1
ATOM 975 O O . ALA A 1 134 ? -19.834 69.140 23.698 1.00 23.58 2038 ALA A O 1
ATOM 977 N N . VAL A 1 135 ? -20.249 67.972 21.820 1.00 20.79 2039 VAL A N 1
ATOM 978 C CA . VAL A 1 135 ? -19.160 67.015 22.058 1.00 20.13 2039 VAL A CA 1
ATOM 979 C C . VAL A 1 135 ? -17.862 67.394 21.335 1.00 20.28 2039 VAL A C 1
ATOM 980 O O . VAL A 1 135 ? -16.897 66.630 21.322 1.00 20.30 2039 VAL A O 1
ATOM 984 N N . ASN A 1 136 ? -17.848 68.578 20.736 1.00 19.49 2040 ASN A N 1
ATOM 985 C CA . ASN A 1 136 ? -16.683 69.076 20.024 1.00 19.35 2040 ASN A CA 1
ATOM 986 C C . ASN A 1 136 ? -16.213 68.138 18.911 1.00 20.42 2040 ASN A C 1
ATOM 987 O O . ASN A 1 136 ? -15.022 67.858 18.778 1.00 22.06 2040 ASN A O 1
ATOM 992 N N . ASN A 1 137 ? -17.155 67.661 18.107 1.00 18.71 2041 ASN A N 1
ATOM 993 C CA . ASN A 1 137 ? -16.827 66.790 16.990 1.00 19.65 2041 ASN A CA 1
ATOM 994 C C . ASN A 1 137 ? -16.611 67.699 15.772 1.00 20.36 2041 ASN A C 1
ATOM 995 O O . ASN A 1 137 ? -17.532 67.942 14.989 1.00 19.37 2041 ASN A O 1
ATOM 1000 N N . VAL A 1 138 ? -15.389 68.199 15.624 1.00 20.91 2042 VAL A N 1
ATOM 1001 C CA . VAL A 1 138 ? -15.040 69.099 14.529 1.00 20.36 2042 VAL A CA 1
ATOM 1002 C C . VAL A 1 138 ? -15.382 68.585 13.128 1.00 20.01 2042 VAL A C 1
ATOM 1003 O O . VAL A 1 138 ? -16.019 69.293 12.339 1.00 20.33 2042 VAL A O 1
ATOM 1007 N N . ASP A 1 139 ? -14.965 67.364 12.815 1.00 20.13 2043 ASP A N 1
ATOM 1008 C CA . ASP A 1 139 ? -15.226 66.800 11.494 1.00 22.31 2043 ASP A CA 1
ATOM 1009 C C . ASP A 1 139 ? -16.706 66.686 11.163 1.00 20.96 2043 ASP A C 1
ATOM 1010 O O . ASP A 1 139 ? -17.106 66.910 10.017 1.00 20.63 2043 ASP A O 1
ATOM 1015 N N . ALA A 1 140 ? -17.518 66.333 12.156 1.00 18.64 2044 ALA A N 1
ATOM 1016 C CA . ALA A 1 140 ? -18.955 66.218 11.930 1.00 18.51 2044 ALA A CA 1
ATOM 1017 C C . ALA A 1 140 ? -19.536 67.606 11.651 1.00 17.40 2044 ALA A C 1
ATOM 1018 O O . ALA A 1 140 ? -20.367 67.767 10.760 1.00 15.91 2044 ALA A O 1
ATOM 1020 N N . ALA A 1 141 ? -19.086 68.605 12.408 1.00 17.08 2045 ALA A N 1
ATOM 1021 C CA . ALA A 1 141 ? -19.564 69.978 12.230 1.00 16.87 2045 ALA A CA 1
ATOM 1022 C C . ALA A 1 141 ? -19.286 70.476 10.813 1.00 16.37 2045 ALA A C 1
ATOM 1023 O O . ALA A 1 141 ? -20.166 71.027 10.152 1.00 16.51 2045 ALA A O 1
ATOM 1025 N N . VAL A 1 142 ? -18.059 70.272 10.350 1.00 17.64 2046 VAL A N 1
ATOM 1026 C CA . VAL A 1 142 ? -17.657 70.697 9.011 1.00 18.62 2046 VAL A CA 1
ATOM 1027 C C . VAL A 1 142 ? -18.505 70.054 7.913 1.00 18.02 2046 VAL A C 1
ATOM 1028 O O . VAL A 1 142 ? -18.953 70.736 6.991 1.00 19.45 2046 VAL A O 1
ATOM 1032 N N . VAL A 1 143 ? -18.726 68.745 8.011 1.00 17.14 2047 VAL A N 1
ATOM 1033 C CA . VAL A 1 143 ? -19.523 68.030 7.016 1.00 16.68 2047 VAL A CA 1
ATOM 1034 C C . VAL A 1 143 ? -21.001 68.447 7.055 1.00 16.33 2047 VAL A C 1
ATOM 1035 O O . VAL A 1 143 ? -21.623 68.648 6.016 1.00 16.53 2047 VAL A O 1
ATOM 1039 N N . LEU A 1 144 ? -21.563 68.581 8.253 1.00 16.42 2048 LEU A N 1
ATOM 1040 C CA . LEU A 1 144 ? -22.960 68.989 8.385 1.00 17.06 2048 LEU A CA 1
ATOM 1041 C C . LEU A 1 144 ? -23.144 70.388 7.803 1.00 18.06 2048 LEU A C 1
ATOM 1042 O O . LEU A 1 144 ? -24.100 70.643 7.064 1.00 17.29 2048 LEU A O 1
ATOM 1047 N N . LEU A 1 145 ? -22.222 71.287 8.140 1.00 16.81 2049 LEU A N 1
ATOM 1048 C CA . LEU A 1 145 ? -22.272 72.659 7.647 1.00 18.59 2049 LEU A CA 1
ATOM 1049 C C . LEU A 1 145 ? -22.131 72.709 6.118 1.00 20.72 2049 LEU A C 1
ATOM 1050 O O . LEU A 1 145 ? -22.819 73.485 5.456 1.00 22.62 2049 LEU A O 1
ATOM 1055 N N . LYS A 1 146 ? -21.254 71.878 5.558 1.00 21.59 2050 LYS A N 1
ATOM 1056 C CA . LYS A 1 146 ? -21.061 71.830 4.105 1.00 22.57 2050 LYS A CA 1
ATOM 1057 C C . LYS A 1 146 ? -22.288 71.232 3.417 1.00 21.05 2050 LYS A C 1
ATOM 1058 O O . LYS A 1 146 ? -22.473 71.388 2.213 1.00 20.29 2050 LYS A O 1
ATOM 1064 N N . ASN A 1 147 ? -23.127 70.551 4.189 1.00 19.81 2051 ASN A N 1
ATOM 1065 C CA . ASN A 1 147 ? -24.305 69.905 3.630 1.00 19.80 2051 ASN A CA 1
ATOM 1066 C C . ASN A 1 147 ? -25.678 70.487 3.971 1.00 20.20 2051 ASN A C 1
ATOM 1067 O O . ASN A 1 147 ? -26.671 69.762 4.015 1.00 21.32 2051 ASN A O 1
ATOM 1072 N N . GLY A 1 148 ? -25.744 71.791 4.215 1.00 19.74 2052 GLY A N 1
ATOM 1073 C CA . GLY A 1 148 ? -27.035 72.404 4.476 1.00 19.71 2052 GLY A CA 1
ATOM 1074 C C . GLY A 1 148 ? -27.513 72.552 5.903 1.00 19.41 2052 GLY A C 1
ATOM 1075 O O . GLY A 1 148 ? -28.646 72.977 6.125 1.00 18.69 2052 GLY A O 1
ATOM 1076 N N . ALA A 1 149 ? -26.667 72.213 6.871 1.00 19.54 2053 ALA A N 1
ATOM 1077 C CA . ALA A 1 149 ? -27.048 72.340 8.273 1.00 18.48 2053 ALA A CA 1
ATOM 1078 C C . ALA A 1 149 ? -27.298 73.810 8.642 1.00 18.94 2053 ALA A C 1
ATOM 1079 O O . ALA A 1 149 ? -26.515 74.698 8.283 1.00 17.88 2053 ALA A O 1
ATOM 1081 N N . ASN A 1 150 ? -28.398 74.061 9.349 1.00 17.75 2054 ASN A N 1
ATOM 1082 C CA . ASN A 1 150 ? -28.738 75.411 9.785 1.00 17.78 2054 ASN A CA 1
ATOM 1083 C C . ASN A 1 150 ? -27.827 75.765 10.962 1.00 17.83 2054 ASN A C 1
ATOM 1084 O O . ASN A 1 150 ? -28.029 75.307 12.088 1.00 17.19 2054 ASN A O 1
ATOM 1089 N N . LYS A 1 151 ? -26.819 76.583 10.692 1.00 17.37 2055 LYS A N 1
ATOM 1090 C CA . LYS A 1 151 ? -25.850 76.972 11.714 1.00 18.13 2055 LYS A CA 1
ATOM 1091 C C . LYS A 1 151 ? -26.419 77.784 12.880 1.00 18.57 2055 LYS A C 1
ATOM 1092 O O . LYS A 1 151 ? -25.868 77.752 13.982 1.00 18.73 2055 LYS A O 1
ATOM 1098 N N . ASP A 1 152 ? -27.514 78.505 12.644 1.00 18.44 2056 ASP A N 1
ATOM 1099 C CA . ASP A 1 152 ? -28.113 79.323 13.694 1.00 19.20 2056 ASP A CA 1
ATOM 1100 C C . ASP A 1 152 ? -29.408 78.764 14.289 1.00 18.35 2056 ASP A C 1
ATOM 1101 O O . ASP A 1 152 ? -30.119 79.467 15.008 1.00 18.31 2056 ASP A O 1
ATOM 1106 N N . MET A 1 153 ? -29.712 77.505 13.996 1.00 18.93 2057 MET A N 1
ATOM 1107 C CA . MET A 1 153 ? -30.927 76.884 14.511 1.00 17.82 2057 MET A CA 1
ATOM 1108 C C . MET A 1 153 ? -30.921 76.914 16.028 1.00 18.30 2057 MET A C 1
ATOM 1109 O O . MET A 1 153 ? -29.890 76.677 16.655 1.00 18.60 2057 MET A O 1
ATOM 1114 N N . GLN A 1 154 ? -32.075 77.212 16.616 1.00 19.09 2058 GLN A N 1
ATOM 1115 C CA . GLN A 1 154 ? -32.205 77.265 18.070 1.00 19.02 2058 GLN A CA 1
ATOM 1116 C C . GLN A 1 154 ? -32.990 76.064 18.561 1.00 18.36 2058 GLN A C 1
ATOM 1117 O O . GLN A 1 154 ? -33.996 75.695 17.957 1.00 18.32 2058 GLN A O 1
ATOM 1123 N N . ASN A 1 155 ? -32.539 75.444 19.646 1.00 18.82 2059 ASN A N 1
ATOM 1124 C CA . ASN A 1 155 ? -33.279 74.305 20.173 1.00 20.02 2059 ASN A CA 1
ATOM 1125 C C . ASN A 1 155 ? -34.427 74.852 21.020 1.00 22.04 2059 ASN A C 1
ATOM 1126 O O . ASN A 1 155 ? -34.806 76.017 20.867 1.00 22.11 2059 ASN A O 1
ATOM 1131 N N . ASN A 1 156 ? -34.978 74.024 21.905 1.00 22.95 2060 ASN A N 1
ATOM 1132 C CA . ASN A 1 156 ? -36.090 74.446 22.753 1.00 24.13 2060 ASN A CA 1
ATOM 1133 C C . ASN A 1 156 ? -35.725 75.457 23.852 1.00 24.70 2060 ASN A C 1
ATOM 1134 O O . ASN A 1 156 ? -36.580 76.225 24.292 1.00 26.40 2060 ASN A O 1
ATOM 1139 N N . ARG A 1 157 ? -34.468 75.459 24.289 1.00 24.20 2061 ARG A N 1
ATOM 1140 C CA . ARG A 1 157 ? -33.998 76.403 25.301 1.00 24.49 2061 ARG A CA 1
ATOM 1141 C C . ARG A 1 157 ? -33.432 77.620 24.566 1.00 24.24 2061 ARG A C 1
ATOM 1142 O O . ARG A 1 157 ? -32.744 78.453 25.160 1.00 23.58 2061 ARG A O 1
ATOM 1150 N N . GLU A 1 158 ? -33.722 77.695 23.265 1.00 22.91 2062 GLU A N 1
ATOM 1151 C CA . GLU A 1 158 ? -33.271 78.784 22.396 1.00 23.24 2062 GLU A CA 1
ATOM 1152 C C . GLU A 1 158 ? -31.752 78.862 22.243 1.00 22.81 2062 GLU A C 1
ATOM 1153 O O . GLU A 1 158 ? -31.193 79.923 21.960 1.00 21.64 2062 GLU A O 1
ATOM 1159 N N . GLU A 1 159 ? -31.096 77.720 22.406 1.00 20.65 2063 GLU A N 1
ATOM 1160 C CA . GLU A 1 159 ? -29.650 77.633 22.300 1.00 19.51 2063 GLU A CA 1
ATOM 1161 C C . GLU A 1 159 ? -29.229 77.244 20.894 1.00 18.54 2063 GLU A C 1
ATOM 1162 O O . GLU A 1 159 ? -29.790 76.318 20.299 1.00 17.78 2063 GLU A O 1
ATOM 1168 N N . THR A 1 16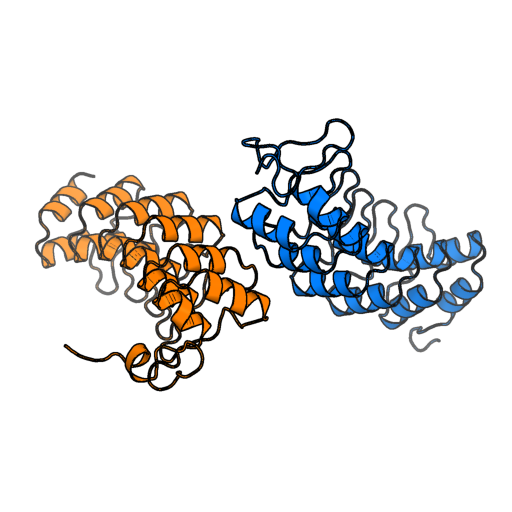0 ? -28.238 77.952 20.366 1.00 16.96 2064 THR A N 1
ATOM 1169 C CA . THR A 1 160 ? -27.716 77.658 19.036 1.00 16.13 2064 THR A CA 1
ATOM 1170 C C . THR A 1 160 ? -26.584 76.656 19.223 1.00 17.10 2064 THR A C 1
ATOM 1171 O O . THR A 1 160 ? -26.170 76.385 20.355 1.00 16.57 2064 THR A O 1
ATOM 1175 N N . PRO A 1 161 ? -26.085 76.067 18.120 1.00 16.69 2065 PRO A N 1
ATOM 1176 C CA . PRO A 1 161 ? -24.985 75.108 18.272 1.00 15.98 2065 PRO A CA 1
ATOM 1177 C C . PRO A 1 161 ? -23.795 75.838 18.905 1.00 16.34 2065 PRO A C 1
ATOM 1178 O O . PRO A 1 161 ? -23.114 75.308 19.783 1.00 14.48 2065 PRO A O 1
ATOM 1182 N N . LEU A 1 162 ? -23.562 77.070 18.460 1.00 15.90 2066 LEU A N 1
ATOM 1183 C CA . LEU A 1 162 ? -22.470 77.871 18.998 1.00 18.61 2066 LEU A CA 1
ATOM 1184 C C . LEU A 1 162 ? -22.654 78.036 20.511 1.00 18.07 2066 LEU A C 1
ATOM 1185 O O . LEU A 1 162 ? -21.693 77.933 21.277 1.00 18.14 2066 LEU A O 1
ATOM 1190 N N . PHE A 1 163 ? -23.888 78.285 20.942 1.00 17.66 2067 PHE A N 1
ATOM 1191 C CA . PHE A 1 163 ? -24.154 78.442 22.364 1.00 18.56 2067 PHE A CA 1
ATOM 1192 C C . PHE A 1 163 ? -23.679 77.195 23.097 1.00 19.00 2067 PHE A C 1
ATOM 1193 O O . PHE A 1 163 ? -23.035 77.290 24.146 1.00 19.94 2067 PHE A O 1
ATOM 1201 N N . LEU A 1 164 ? -24.000 76.026 22.541 1.00 17.94 2068 LEU A N 1
ATOM 1202 C CA . LEU A 1 164 ? -23.615 74.758 23.160 1.00 19.39 2068 LEU A CA 1
ATOM 1203 C C . LEU A 1 164 ? -22.108 74.528 23.164 1.00 19.15 2068 LEU A C 1
ATOM 1204 O O . LEU A 1 164 ? -21.562 74.004 24.136 1.00 20.61 2068 LEU A O 1
ATOM 1209 N N . ALA A 1 165 ? -21.438 74.909 22.079 1.00 18.14 2069 ALA A N 1
ATOM 1210 C CA . ALA A 1 165 ? -19.991 74.759 22.000 1.00 18.39 2069 ALA A CA 1
ATOM 1211 C C . ALA A 1 165 ? -19.376 75.606 23.118 1.00 19.26 2069 ALA A C 1
ATOM 1212 O O . ALA A 1 165 ? -18.414 75.192 23.768 1.00 19.86 2069 ALA A O 1
ATOM 1214 N N . ALA A 1 166 ? -19.955 76.785 23.343 1.00 19.43 2070 ALA A N 1
ATOM 1215 C CA . ALA A 1 166 ? -19.492 77.714 24.378 1.00 20.14 2070 ALA A CA 1
ATOM 1216 C C . ALA A 1 166 ? -19.702 77.132 25.774 1.00 21.30 2070 ALA A C 1
ATOM 1217 O O . ALA A 1 166 ? -18.833 77.226 26.642 1.00 21.90 2070 ALA A O 1
ATOM 1219 N N . ARG A 1 167 ? -20.871 76.533 25.970 1.00 21.77 2071 ARG A N 1
ATOM 1220 C CA . ARG A 1 167 ? -21.254 75.925 27.233 1.00 21.14 2071 ARG A CA 1
ATOM 1221 C C . ARG A 1 167 ? -20.335 74.768 27.623 1.00 22.15 2071 ARG A C 1
ATOM 1222 O O . ARG A 1 167 ? -19.873 74.692 28.761 1.00 21.67 2071 ARG A O 1
ATOM 1230 N N . GLU A 1 168 ? -20.066 73.881 26.666 1.00 21.21 2072 GLU A N 1
ATOM 1231 C CA . GLU A 1 168 ? -19.240 72.696 26.893 1.00 23.53 2072 GLU A CA 1
ATOM 1232 C C . GLU A 1 168 ? -17.720 72.856 26.776 1.00 22.72 2072 GLU A C 1
ATOM 1233 O O . GLU A 1 168 ? -16.976 71.924 27.070 1.00 22.21 2072 GLU A O 1
ATOM 1239 N N . GLY A 1 169 ? -17.258 74.019 26.336 1.00 22.30 2073 GLY A N 1
ATOM 1240 C CA . GLY A 1 169 ? -15.827 74.226 26.202 1.00 20.94 2073 GLY A CA 1
ATOM 1241 C C . GLY A 1 169 ? -15.260 73.608 24.937 1.00 20.51 2073 GLY A C 1
ATOM 1242 O O . GLY A 1 169 ? -14.065 73.304 24.870 1.00 20.67 2073 GLY A O 1
ATOM 1243 N N . SER A 1 170 ? -16.116 73.419 23.932 1.00 19.82 2074 SER A N 1
ATOM 1244 C CA . SER A 1 170 ? -15.701 72.844 22.651 1.00 19.68 2074 SER A CA 1
ATOM 1245 C C . SER A 1 170 ? -15.070 73.951 21.809 1.00 19.96 2074 SER A C 1
ATOM 1246 O O . SER A 1 170 ? -15.688 74.475 20.881 1.00 19.23 2074 SER A O 1
ATOM 1249 N N . TYR A 1 171 ? -13.830 74.293 22.138 1.00 20.28 2075 TYR A N 1
ATOM 1250 C CA . TYR A 1 171 ? -13.103 75.359 21.455 1.00 22.08 2075 TYR A CA 1
ATOM 1251 C C . TYR A 1 171 ? -12.981 75.230 19.936 1.00 21.22 2075 TYR A C 1
ATOM 1252 O O . TYR A 1 171 ? -13.321 76.151 19.189 1.00 20.33 2075 TYR A O 1
ATOM 1261 N N . GLU A 1 172 ? -12.470 74.093 19.488 1.00 20.25 2076 GLU A N 1
ATOM 1262 C CA . GLU A 1 172 ? -12.270 73.857 18.068 1.00 20.67 2076 GLU A CA 1
ATOM 1263 C C . GLU A 1 172 ? -13.560 73.932 17.260 1.00 19.74 2076 GLU A C 1
ATOM 1264 O O . GLU A 1 172 ? -13.567 74.486 16.162 1.00 19.05 2076 GLU A O 1
ATOM 1270 N N . THR A 1 173 ? -14.649 73.380 17.793 1.00 19.01 2077 THR A N 1
ATOM 1271 C CA . THR A 1 173 ? -15.914 73.401 17.060 1.00 18.99 2077 THR A CA 1
ATOM 1272 C C . THR A 1 173 ? -16.591 74.769 17.079 1.00 17.96 2077 THR A C 1
ATOM 1273 O O . THR A 1 173 ? -17.336 75.109 16.160 1.00 18.38 2077 THR A O 1
ATOM 1277 N N . ALA A 1 174 ? -16.338 75.560 18.117 1.00 16.85 2078 ALA A N 1
ATOM 1278 C CA . ALA A 1 174 ? -16.916 76.902 18.180 1.00 18.79 2078 ALA A CA 1
ATOM 1279 C C . ALA A 1 174 ? -16.208 77.727 17.098 1.00 18.69 2078 ALA A C 1
ATOM 1280 O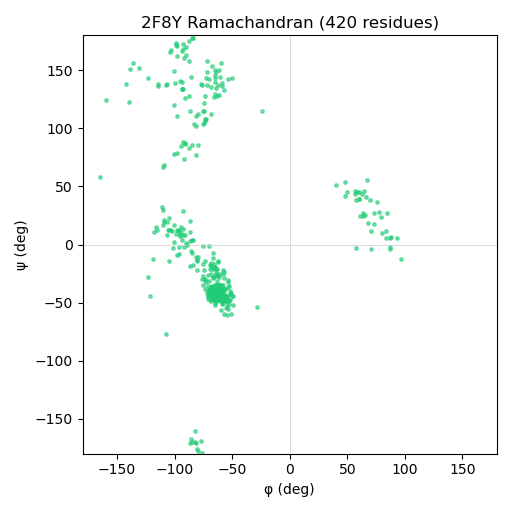 O . ALA A 1 174 ? -16.795 78.627 16.498 1.00 18.76 2078 ALA A O 1
ATOM 1282 N N . LYS A 1 175 ? -14.942 77.391 16.854 1.00 19.09 2079 LYS A N 1
ATOM 1283 C CA . LYS A 1 175 ? -14.124 78.051 15.837 1.00 19.41 2079 LYS A CA 1
ATOM 1284 C C . LYS A 1 175 ? -14.681 77.728 14.443 1.00 17.88 2079 LYS A C 1
ATOM 1285 O O . LYS A 1 175 ? -14.783 78.609 13.585 1.00 17.48 2079 LYS A O 1
ATOM 1291 N N . VAL A 1 176 ? -15.036 76.462 14.223 1.00 16.92 2080 VAL A N 1
ATOM 1292 C CA . VAL A 1 176 ? -15.612 76.045 12.944 1.00 16.16 2080 VAL A CA 1
ATOM 1293 C C . VAL A 1 176 ? -16.911 76.812 12.685 1.00 16.88 2080 VAL A C 1
ATOM 1294 O O . VAL A 1 176 ? -17.167 77.277 11.573 1.00 16.27 2080 VAL A O 1
ATOM 1298 N N . LEU A 1 177 ? -17.737 76.929 13.718 1.00 15.63 2081 LEU A N 1
ATOM 1299 C CA . LEU A 1 177 ? -18.998 77.637 13.593 1.00 16.67 2081 LEU A CA 1
ATOM 1300 C C . LEU A 1 177 ? -18.746 79.097 13.239 1.00 17.90 2081 LEU A C 1
ATOM 1301 O O . LEU A 1 177 ? -19.488 79.683 12.449 1.00 17.34 2081 LEU A O 1
ATOM 1306 N N . LEU A 1 178 ? -17.696 79.676 13.820 1.00 18.08 2082 LEU A N 1
ATOM 1307 C CA . LEU A 1 178 ? -17.351 81.069 13.550 1.00 17.94 2082 LEU A CA 1
ATOM 1308 C C . LEU A 1 178 ? -16.761 81.218 12.148 1.00 17.82 2082 LEU A C 1
ATOM 1309 O O . LEU A 1 178 ? -16.947 82.251 11.508 1.00 18.20 2082 LEU A O 1
ATOM 1314 N N . ASP A 1 179 ? -16.053 80.196 11.669 1.00 18.06 2083 ASP A N 1
ATOM 1315 C CA . ASP A 1 179 ? -15.486 80.250 10.320 1.00 17.36 2083 ASP A CA 1
ATOM 1316 C C . ASP A 1 179 ? -16.630 80.206 9.319 1.00 17.90 2083 ASP A C 1
ATOM 1317 O O . ASP A 1 179 ? -16.464 80.546 8.149 1.00 17.83 2083 ASP A O 1
ATOM 1322 N N . HIS A 1 180 ? -17.790 79.762 9.791 1.00 17.08 2084 HIS A N 1
ATOM 1323 C CA . HIS A 1 180 ? -18.977 79.681 8.956 1.00 17.38 2084 HIS A CA 1
ATOM 1324 C C . HIS A 1 180 ? -19.892 80.856 9.266 1.00 16.03 2084 HIS A C 1
ATOM 1325 O O . HIS A 1 180 ? -21.052 80.888 8.863 1.00 17.12 2084 HIS A O 1
ATOM 1332 N N . PHE A 1 181 ? -19.348 81.816 10.004 1.00 15.42 2085 PHE A N 1
ATOM 1333 C CA . PHE A 1 181 ? -20.064 83.031 10.377 1.00 16.26 2085 PHE A CA 1
ATOM 1334 C C . PHE A 1 181 ? -21.382 82.801 11.124 1.00 17.88 2085 PHE A C 1
ATOM 1335 O O . PHE A 1 181 ? -22.389 83.456 10.844 1.00 18.13 2085 PHE A O 1
ATOM 1343 N N . ALA A 1 182 ? -21.372 81.869 12.077 1.00 18.23 2086 ALA A N 1
ATOM 1344 C CA . ALA A 1 182 ? -22.561 81.588 12.872 1.00 18.11 2086 ALA A CA 1
ATOM 1345 C C . ALA A 1 182 ? -22.842 82.857 13.682 1.00 19.56 2086 ALA A C 1
ATOM 1346 O O . ALA A 1 182 ? -21.908 83.566 14.070 1.00 18.91 2086 ALA A O 1
ATOM 1348 N N . ASN A 1 183 ? -24.121 83.146 13.921 1.00 20.32 2087 ASN A N 1
ATOM 1349 C CA . ASN A 1 183 ? -24.522 84.341 14.665 1.00 20.59 2087 ASN A CA 1
ATOM 1350 C C . ASN A 1 183 ? -24.230 84.172 16.156 1.00 21.67 2087 ASN A C 1
ATOM 1351 O O . ASN A 1 183 ? -24.916 83.419 16.858 1.00 21.47 2087 ASN A O 1
ATOM 1356 N N . ARG A 1 184 ? -23.216 84.880 16.642 1.00 21.26 2088 ARG A N 1
ATOM 1357 C CA . ARG A 1 184 ? -22.840 84.781 18.049 1.00 23.15 2088 ARG A CA 1
ATOM 1358 C C . ARG A 1 184 ? -23.672 85.689 18.954 1.00 22.76 2088 ARG A C 1
ATOM 1359 O O . ARG A 1 184 ? -23.428 85.754 20.158 1.00 23.35 2088 ARG A O 1
ATOM 1367 N N . ASP A 1 185 ? -24.655 86.375 18.375 1.00 22.37 2089 ASP A N 1
ATOM 1368 C CA . ASP A 1 185 ? -25.512 87.278 19.135 1.00 23.06 2089 ASP A CA 1
ATOM 1369 C C . ASP A 1 185 ? -26.852 86.665 19.552 1.00 22.86 2089 ASP A C 1
ATOM 1370 O O . ASP A 1 185 ? -27.595 87.256 20.336 1.00 22.85 2089 ASP A O 1
ATOM 1375 N N . ILE A 1 186 ? -27.167 85.487 19.029 1.00 21.16 2090 ILE A N 1
ATOM 1376 C CA . ILE A 1 186 ? -28.413 84.825 19.389 1.00 18.98 2090 ILE A CA 1
ATOM 1377 C C . ILE A 1 186 ? -28.281 84.248 20.802 1.00 19.46 2090 ILE A C 1
ATOM 1378 O O . ILE A 1 186 ? -27.395 83.439 21.074 1.00 17.48 2090 ILE A O 1
ATOM 1383 N N . THR A 1 187 ? -29.169 84.683 21.696 1.00 21.49 2091 THR A N 1
ATOM 1384 C CA . THR A 1 187 ? -29.177 84.251 23.102 1.00 21.89 2091 THR A CA 1
ATOM 1385 C C . THR A 1 187 ? -30.167 83.129 23.399 1.00 21.24 2091 THR A C 1
ATOM 1386 O O . THR A 1 187 ? -31.098 82.894 22.631 1.00 22.49 2091 THR A O 1
ATOM 1390 N N . ASP A 1 188 ? -29.971 82.453 24.530 1.00 22.74 2092 ASP A N 1
ATOM 1391 C CA . ASP A 1 188 ? -30.868 81.378 24.941 1.00 24.03 2092 ASP A CA 1
ATOM 1392 C C . ASP A 1 188 ? -32.096 81.978 25.639 1.00 26.12 2092 ASP A C 1
ATOM 1393 O O . ASP A 1 188 ? -32.298 83.194 25.611 1.00 24.88 2092 ASP A O 1
ATOM 1398 N N . HIS A 1 189 ? -32.917 81.139 26.262 1.00 27.78 2093 HIS A N 1
ATOM 1399 C CA . HIS A 1 189 ? -34.116 81.634 26.931 1.00 30.90 2093 HIS A CA 1
ATOM 1400 C C . HIS A 1 189 ? -33.806 82.550 28.123 1.00 32.94 2093 HIS A C 1
ATOM 1401 O O . HIS A 1 189 ? -34.656 83.334 28.546 1.00 34.76 2093 HIS A O 1
ATOM 1408 N N . MET A 1 190 ? -32.593 82.452 28.662 1.00 33.49 2094 MET A N 1
ATOM 1409 C CA . MET A 1 190 ? -32.188 83.282 29.796 1.00 33.21 2094 MET A CA 1
ATOM 1410 C C . MET A 1 190 ? -31.505 84.560 29.312 1.00 33.69 2094 MET A C 1
ATOM 1411 O O . MET A 1 190 ? -30.952 85.319 30.108 1.00 32.81 2094 MET A O 1
ATOM 1416 N N . ASP A 1 191 ? -31.545 84.783 28.001 1.00 33.45 2095 ASP A N 1
ATOM 1417 C CA . ASP A 1 191 ? -30.936 85.954 27.378 1.00 33.01 2095 ASP A CA 1
ATOM 1418 C C . ASP A 1 191 ? -29.418 85.995 27.489 1.00 31.86 2095 ASP A C 1
ATOM 1419 O O . ASP A 1 191 ? -28.814 87.067 27.456 1.00 31.22 2095 ASP A O 1
ATOM 1424 N N . ARG A 1 192 ? -28.803 84.825 27.621 1.00 29.86 2096 ARG A N 1
ATOM 1425 C CA . ARG A 1 192 ? -27.350 84.739 27.705 1.00 30.18 2096 ARG A CA 1
ATOM 1426 C C . ARG A 1 192 ? -26.764 84.495 26.321 1.00 29.40 2096 ARG A C 1
ATOM 1427 O O . ARG A 1 192 ? -27.318 83.740 25.521 1.00 28.84 2096 ARG A O 1
ATOM 1435 N N . LEU A 1 193 ? -25.651 85.150 26.033 1.00 28.20 2097 LEU A N 1
ATOM 1436 C CA . LEU A 1 193 ? -24.985 84.958 24.755 1.00 28.31 2097 LEU A CA 1
ATOM 1437 C C . LEU A 1 193 ? -24.010 83.810 24.961 1.00 28.80 2097 LEU A C 1
ATOM 1438 O O . LEU A 1 193 ? -23.706 83.445 26.103 1.00 27.51 2097 LEU A O 1
ATOM 1443 N N . PRO A 1 194 ? -23.520 83.210 23.863 1.00 27.28 2098 PRO A N 1
ATOM 1444 C CA . PRO A 1 194 ? -22.564 82.105 23.982 1.00 27.00 2098 PRO A CA 1
ATOM 1445 C C . PRO A 1 194 ? -21.392 82.564 24.861 1.00 27.08 2098 PRO A C 1
ATOM 1446 O O . PRO A 1 194 ? -20.783 81.776 25.591 1.00 25.43 2098 PRO A O 1
ATOM 1450 N N . ARG A 1 195 ? -21.096 83.859 24.775 1.00 28.51 2099 ARG A N 1
ATOM 1451 C CA . ARG A 1 195 ? -20.022 84.476 25.545 1.00 30.43 2099 ARG A CA 1
ATOM 1452 C C . ARG A 1 195 ? -20.352 84.486 27.038 1.00 29.71 2099 ARG A C 1
ATOM 1453 O O . ARG A 1 195 ? -19.467 84.304 27.878 1.00 29.26 2099 ARG A O 1
ATOM 1461 N N . ASP A 1 196 ? -21.625 84.708 27.361 1.00 27.73 2100 ASP A N 1
ATOM 1462 C CA . ASP A 1 196 ? -22.060 84.738 28.751 1.00 27.31 2100 ASP A CA 1
ATOM 1463 C C . ASP A 1 196 ? -22.019 83.354 29.379 1.00 26.54 2100 ASP A C 1
ATOM 1464 O O . ASP A 1 196 ? -21.614 83.204 30.530 1.00 28.09 2100 ASP A O 1
ATOM 1469 N N . ILE A 1 197 ? -22.435 82.336 28.632 1.00 24.26 2101 ILE A N 1
ATOM 1470 C CA . ILE A 1 197 ? -22.413 80.986 29.176 1.00 22.90 2101 ILE A CA 1
ATOM 1471 C C . ILE A 1 197 ? -20.983 80.459 29.238 1.00 22.29 2101 ILE A C 1
ATOM 1472 O O . ILE A 1 197 ? -20.659 79.652 30.106 1.00 22.21 2101 ILE A O 1
ATOM 1477 N N . ALA A 1 198 ? -20.134 80.923 28.320 1.00 23.24 2102 ALA A N 1
ATOM 1478 C CA . ALA A 1 198 ? -18.731 80.513 28.280 1.00 24.91 2102 ALA A CA 1
ATOM 1479 C C . ALA A 1 198 ? -17.989 81.070 29.493 1.00 27.29 2102 ALA A C 1
ATOM 1480 O O . ALA A 1 198 ? -17.129 80.402 30.068 1.00 27.18 2102 ALA A O 1
ATOM 1482 N N . GLN A 1 199 ? -18.318 82.302 29.871 1.00 29.54 2103 GLN A N 1
ATOM 1483 C CA . GLN A 1 199 ? -17.691 82.934 31.026 1.00 32.62 2103 GLN A CA 1
ATOM 1484 C C . GLN A 1 199 ? -18.188 82.265 32.307 1.00 32.76 2103 GLN A C 1
ATOM 1485 O O . GLN A 1 199 ? -17.411 81.961 33.214 1.00 31.70 2103 GLN A O 1
ATOM 1491 N N . GLU A 1 200 ? -19.496 82.038 32.365 1.00 33.31 2104 GLU A N 1
ATOM 1492 C CA . GLU A 1 200 ? -20.121 81.400 33.512 1.00 33.26 2104 GLU A CA 1
ATOM 1493 C C . GLU A 1 200 ? -19.551 80.017 33.801 1.00 32.82 2104 GLU A C 1
ATOM 1494 O O . GLU A 1 200 ? -19.402 79.643 34.962 1.00 32.87 2104 GLU A O 1
ATOM 1500 N N . ARG A 1 201 ? -19.226 79.265 32.751 1.00 31.63 2105 ARG A N 1
ATOM 1501 C CA . ARG A 1 201 ? -18.675 77.922 32.913 1.00 30.96 2105 ARG A CA 1
ATOM 1502 C C . ARG A 1 201 ? -17.149 77.877 32.808 1.00 30.78 2105 ARG A C 1
ATOM 1503 O O . ARG A 1 201 ? -16.549 76.806 32.690 1.00 28.41 2105 ARG A O 1
ATOM 1511 N N . MET A 1 202 ? -16.539 79.057 32.852 1.00 31.20 2106 MET A N 1
ATOM 1512 C CA . MET A 1 202 ? -15.091 79.212 32.813 1.00 33.74 2106 MET A CA 1
ATOM 1513 C C . MET A 1 202 ? -14.318 78.748 31.576 1.00 33.17 2106 MET A C 1
ATOM 1514 O O . MET A 1 202 ? -13.250 78.140 31.694 1.00 32.12 2106 MET A O 1
ATOM 1519 N N . HIS A 1 203 ? -14.843 79.046 30.393 1.00 31.23 2107 HIS A N 1
ATOM 1520 C CA . HIS A 1 203 ? -14.156 78.690 29.158 1.00 30.92 2107 HIS A CA 1
ATOM 1521 C C . HIS A 1 203 ? -13.668 80.012 28.579 1.00 30.76 2107 HIS A C 1
ATOM 1522 O O . HIS A 1 203 ? -14.158 80.483 27.551 1.00 30.00 2107 HIS A O 1
ATOM 1529 N N . HIS A 1 204 ? -12.700 80.606 29.272 1.00 29.78 2108 HIS A N 1
ATOM 1530 C CA . HIS A 1 204 ? -12.135 81.892 28.888 1.00 31.52 2108 HIS A CA 1
ATOM 1531 C C . HIS A 1 204 ? -11.562 81.907 27.489 1.00 31.46 2108 HIS A C 1
ATOM 1532 O O . HIS A 1 204 ? -11.536 82.949 26.838 1.00 32.10 2108 HIS A O 1
ATOM 1539 N N . ASP A 1 205 ? -11.092 80.756 27.027 1.00 30.74 2109 ASP A N 1
ATOM 1540 C CA . ASP A 1 205 ? -10.533 80.676 25.691 1.00 29.92 2109 ASP A CA 1
ATOM 1541 C C . ASP A 1 205 ? -11.634 80.932 24.665 1.00 29.01 2109 ASP A C 1
ATOM 1542 O O . ASP A 1 205 ? -11.403 81.603 23.662 1.00 29.36 2109 ASP A O 1
ATOM 1547 N N . ILE A 1 206 ? -12.837 80.426 24.936 1.00 28.18 2110 ILE A N 1
ATOM 1548 C CA . ILE A 1 206 ? -13.972 80.614 24.029 1.00 26.25 2110 ILE A CA 1
ATOM 1549 C C . ILE A 1 206 ? -14.529 82.032 24.127 1.00 26.16 2110 ILE A C 1
ATOM 1550 O O . ILE A 1 206 ? -14.995 82.593 23.132 1.00 24.47 2110 ILE A O 1
ATOM 1555 N N . VAL A 1 207 ? -14.494 82.601 25.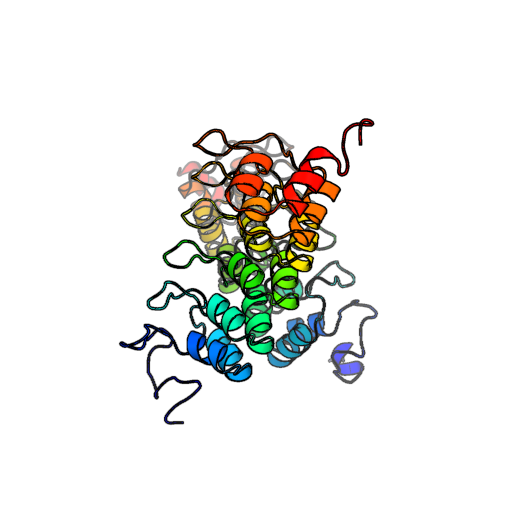331 1.00 25.67 2111 VAL A N 1
ATOM 1556 C CA . VAL A 1 207 ? -14.960 83.969 25.543 1.00 24.48 2111 VAL A CA 1
ATOM 1557 C C . VAL A 1 207 ? -14.094 84.879 24.674 1.00 24.40 2111 VAL A C 1
ATOM 1558 O O . VAL A 1 207 ? -14.594 85.776 24.002 1.00 24.87 2111 VAL A O 1
ATOM 1562 N N . ARG A 1 208 ? -12.787 84.636 24.692 1.00 24.22 2112 ARG A N 1
ATOM 1563 C CA . ARG A 1 208 ? -11.855 85.423 23.897 1.00 24.92 2112 ARG A CA 1
ATOM 1564 C C . ARG A 1 208 ? -12.157 85.259 22.408 1.00 24.15 2112 ARG A C 1
ATOM 1565 O O . ARG A 1 208 ? -12.192 86.236 21.662 1.00 25.51 2112 ARG A O 1
ATOM 1573 N N . LEU A 1 209 ? -12.375 84.019 21.986 1.00 23.88 2113 LEU A N 1
ATOM 1574 C CA . LEU A 1 209 ? -12.673 83.715 20.585 1.00 24.76 2113 LEU A CA 1
ATOM 1575 C C . LEU A 1 209 ? -13.904 84.494 20.123 1.00 24.28 2113 LEU A C 1
ATOM 1576 O O . LEU A 1 209 ? -13.909 85.092 19.046 1.00 23.36 2113 LEU A O 1
ATOM 1581 N N . LEU A 1 210 ? -14.947 84.479 20.948 1.00 24.81 2114 LEU A N 1
ATOM 1582 C CA . LEU A 1 210 ? -16.187 85.181 20.637 1.00 24.42 2114 LEU A CA 1
ATOM 1583 C C . LEU A 1 210 ? -15.988 86.694 20.558 1.00 25.52 2114 LEU A C 1
ATOM 1584 O O . LEU A 1 210 ? -16.618 87.367 19.743 1.00 24.15 2114 LEU A O 1
ATOM 1589 N N . ASP A 1 211 ? -15.105 87.231 21.398 1.00 27.03 2115 ASP A N 1
ATOM 1590 C CA . ASP A 1 211 ? -14.857 88.672 21.405 1.00 30.11 2115 ASP A CA 1
ATOM 1591 C C . ASP A 1 211 ? -13.914 89.170 20.314 1.00 31.39 2115 ASP A C 1
ATOM 1592 O O . ASP A 1 211 ? -13.952 90.347 19.963 1.00 33.71 2115 ASP A O 1
ATOM 1597 N N . GLU A 1 212 ? -13.079 88.290 19.769 1.00 31.90 2116 GLU A N 1
ATOM 1598 C CA . GLU A 1 212 ? -12.117 88.719 18.759 1.00 33.41 2116 GLU A CA 1
ATOM 1599 C C . GLU A 1 212 ? -12.199 88.030 17.402 1.00 33.11 2116 GLU A C 1
ATOM 1600 O O . GLU A 1 212 ? -12.119 88.675 16.356 1.00 33.59 2116 GLU A O 1
ATOM 1606 N N . TYR A 1 213 ? -12.351 86.715 17.428 1.00 32.11 2117 TYR A N 1
ATOM 1607 C CA . TYR A 1 213 ? -12.357 85.926 16.210 1.00 32.66 2117 TYR A CA 1
ATOM 1608 C C . TYR A 1 213 ? -13.362 86.218 15.108 1.00 34.16 2117 TYR A C 1
ATOM 1609 O O . TYR A 1 213 ? -14.564 86.364 15.349 1.00 32.56 2117 TYR A O 1
ATOM 1618 N N . ASN A 1 214 ? -12.827 86.277 13.890 1.00 36.03 2118 ASN A N 1
ATOM 1619 C CA . ASN A 1 214 ? -13.588 86.483 12.663 1.00 38.61 2118 ASN A CA 1
ATOM 1620 C C . ASN A 1 214 ? -14.728 87.504 12.766 1.00 40.78 2118 ASN A C 1
ATOM 1621 O O . ASN A 1 214 ? -15.861 87.222 12.380 1.00 39.87 2118 ASN A O 1
ATOM 1626 N N . LEU A 1 215 ? -14.420 88.694 13.276 1.00 45.06 2119 LEU A N 1
ATOM 1627 C CA . LEU A 1 215 ? -15.420 89.751 13.420 1.00 49.76 2119 LEU A CA 1
ATOM 1628 C C . LEU A 1 215 ? -15.597 90.537 12.125 1.00 54.79 2119 LEU A C 1
ATOM 1629 O O . LEU A 1 215 ? -14.906 90.284 11.135 1.00 55.24 2119 LEU A O 1
ATOM 1634 N N . VAL A 1 216 ? -16.522 91.495 12.149 1.00 60.13 2120 VAL A N 1
ATOM 1635 C CA . VAL A 1 216 ? -16.813 92.335 10.987 1.00 65.57 2120 VAL A CA 1
ATOM 1636 C C . VAL A 1 216 ? -15.798 93.464 10.797 1.00 69.00 2120 VAL A C 1
ATOM 1637 O O . VAL A 1 216 ? -16.011 94.587 11.255 1.00 70.14 2120 VAL A O 1
ATOM 1641 N N . ARG A 1 217 ? -14.699 93.150 10.113 1.00 73.24 2121 ARG A N 1
ATOM 1642 C CA . ARG A 1 217 ? -13.623 94.102 9.841 1.00 77.63 2121 ARG A CA 1
ATOM 1643 C C . ARG A 1 217 ? -13.051 94.684 11.136 1.00 80.39 2121 ARG A C 1
ATOM 1644 O O . ARG A 1 217 ? -12.087 95.451 11.118 1.00 80.79 2121 ARG A O 1
ATOM 1652 N N . SER A 1 218 ? -13.651 94.294 12.257 1.00 83.63 2122 SER A N 1
ATOM 1653 C CA . SER A 1 218 ? -13.234 94.744 13.580 1.00 86.58 2122 SER A CA 1
ATOM 1654 C C . SER A 1 218 ? -12.399 93.716 14.358 1.00 88.76 2122 SER A C 1
ATOM 1655 O O . SER A 1 218 ? -11.955 94.000 15.473 1.00 89.68 2122 SER A O 1
ATOM 1658 N N . PRO A 1 219 ? -12.178 92.509 13.794 1.00 90.26 2123 PRO A N 1
ATOM 1659 C CA . PRO A 1 219 ? -11.382 91.521 14.532 1.00 91.14 2123 PRO A CA 1
ATOM 1660 C C . PRO A 1 219 ? -9.887 91.832 14.498 1.00 91.78 2123 PRO A C 1
ATOM 1661 O O . PRO A 1 219 ? -9.274 91.913 15.585 1.00 92.51 2123 PRO A O 1
ATOM 1665 N N . ALA B 1 5 ? -33.188 28.996 -36.155 1.00 56.56 1909 ALA B N 1
ATOM 1666 C CA . ALA B 1 5 ? -32.898 29.767 -34.911 1.00 57.19 1909 ALA B CA 1
ATOM 1667 C C . ALA B 1 5 ? -31.775 30.777 -35.137 1.00 57.09 1909 ALA B C 1
ATOM 1668 O O . ALA B 1 5 ? -31.128 30.776 -36.185 1.00 57.50 1909 ALA B O 1
ATOM 1670 N N . VAL B 1 6 ? -31.554 31.639 -34.147 1.00 56.40 1910 VAL B N 1
ATOM 1671 C CA . VAL B 1 6 ? -30.511 32.662 -34.221 1.00 55.79 1910 VAL B CA 1
ATOM 1672 C C . VAL B 1 6 ? -29.789 32.775 -32.872 1.00 55.62 1910 VAL B C 1
ATOM 1673 O O . VAL B 1 6 ? -30.374 32.510 -31.822 1.00 55.50 1910 VAL B O 1
ATOM 1677 N N . ILE B 1 7 ? -28.517 33.161 -32.906 1.00 55.29 1911 ILE B N 1
ATOM 1678 C CA . ILE B 1 7 ? -27.734 33.307 -31.683 1.00 54.77 1911 ILE B CA 1
ATOM 1679 C C . ILE B 1 7 ? -27.705 34.769 -31.241 1.00 54.62 1911 ILE B C 1
ATOM 1680 O O . ILE B 1 7 ? -27.087 35.612 -31.900 1.00 54.37 1911 ILE B O 1
ATOM 1685 N N . SER B 1 8 ? -28.377 35.057 -30.126 1.00 53.31 1912 SER B N 1
ATOM 1686 C CA . SER B 1 8 ? -28.444 36.413 -29.583 1.00 52.23 1912 SER B CA 1
ATOM 1687 C C . SER B 1 8 ? -27.052 36.932 -29.255 1.00 51.08 1912 SER B C 1
ATOM 1688 O O . SER B 1 8 ? -26.134 36.149 -29.027 1.00 51.58 1912 SER B O 1
ATOM 1691 N N . ASP B 1 9 ? -26.900 38.253 -29.229 1.00 49.57 1913 ASP B N 1
ATOM 1692 C CA . ASP B 1 9 ? -25.610 38.864 -28.924 1.00 48.34 1913 ASP B CA 1
ATOM 1693 C C . ASP B 1 9 ? -25.034 38.294 -27.633 1.00 46.84 1913 ASP B C 1
ATOM 1694 O O . ASP B 1 9 ? -23.862 37.909 -27.580 1.00 46.38 1913 ASP B O 1
ATOM 1699 N N . PHE B 1 10 ? -25.870 38.243 -26.597 1.00 44.43 1914 PHE B N 1
ATOM 1700 C CA . PHE B 1 10 ? -25.463 37.742 -25.289 1.00 42.31 1914 PHE B CA 1
ATOM 1701 C C . PHE B 1 10 ? -24.849 36.350 -25.349 1.00 41.61 1914 PHE B C 1
ATOM 1702 O O . PHE B 1 10 ? -23.729 36.140 -24.881 1.00 40.43 1914 PHE B O 1
ATOM 1710 N N . ILE B 1 11 ? -25.585 35.404 -25.922 1.00 40.65 1915 ILE B N 1
ATOM 1711 C CA . ILE B 1 11 ? -25.106 34.033 -26.038 1.00 41.54 1915 ILE B CA 1
ATOM 1712 C C . ILE B 1 11 ? -23.912 33.964 -26.988 1.00 41.96 1915 ILE B C 1
ATOM 1713 O O . ILE B 1 11 ? -22.904 33.319 -26.697 1.00 42.00 1915 ILE B O 1
ATOM 1718 N N . TYR B 1 12 ? -24.038 34.642 -28.123 1.00 42.12 1916 TYR B N 1
ATOM 1719 C CA . TYR B 1 12 ? -22.998 34.679 -29.141 1.00 41.32 1916 TYR B CA 1
ATOM 1720 C C . TYR B 1 12 ? -21.629 35.066 -28.587 1.00 41.63 1916 TYR B C 1
ATOM 1721 O O . TYR B 1 12 ? -20.609 34.497 -28.977 1.00 40.73 1916 TYR B O 1
ATOM 1730 N N . GLN B 1 13 ? -21.605 36.024 -27.667 1.00 43.19 1917 GLN B N 1
ATOM 1731 C CA . GLN B 1 13 ? -20.342 36.481 -27.097 1.00 45.21 1917 GLN B CA 1
ATOM 1732 C C . GLN B 1 13 ? -19.927 35.772 -25.807 1.00 45.47 1917 GLN B C 1
ATOM 1733 O O . GLN B 1 13 ? -19.231 36.350 -24.968 1.00 47.15 1917 GLN B O 1
ATOM 1739 N N . GLY B 1 14 ? -20.354 34.519 -25.656 1.00 44.61 1918 GLY B N 1
ATOM 1740 C CA . GLY B 1 14 ? -19.991 33.743 -24.482 1.00 44.44 1918 GLY B CA 1
ATOM 1741 C C . GLY B 1 14 ? -20.990 33.695 -23.338 1.00 44.78 1918 GLY B C 1
ATOM 1742 O O . GLY B 1 14 ? -20.847 32.881 -22.424 1.00 42.21 1918 GLY B O 1
ATOM 1743 N N . ALA B 1 15 ? -21.999 34.558 -23.386 1.00 45.98 1919 ALA B N 1
ATOM 1744 C CA . ALA B 1 15 ? -23.018 34.618 -22.343 1.00 47.55 1919 ALA B CA 1
ATOM 1745 C C . ALA B 1 15 ? -22.443 35.175 -21.041 1.00 49.26 1919 ALA B C 1
ATOM 1746 O O . ALA B 1 15 ? -22.770 34.707 -19.946 1.00 49.08 1919 ALA B O 1
ATOM 1748 N N . SER B 1 16 ? -21.569 36.169 -21.174 1.00 51.12 1920 SER B N 1
ATOM 1749 C CA . SER B 1 16 ? -20.965 36.826 -20.020 1.00 52.26 1920 SER B CA 1
ATOM 1750 C C . SER B 1 16 ? -21.748 38.125 -19.843 1.00 53.72 1920 SER B C 1
ATOM 1751 O O . SER B 1 16 ? -22.245 38.696 -20.818 1.00 52.50 1920 SER B O 1
ATOM 1754 N N . LEU B 1 17 ? -21.869 38.585 -18.603 1.00 55.78 1921 LEU B N 1
ATOM 1755 C CA . LEU B 1 17 ? -22.610 39.808 -18.324 1.00 58.04 1921 LEU B CA 1
ATOM 1756 C C . LEU B 1 17 ? -21.755 41.069 -18.454 1.00 59.75 1921 LEU B C 1
ATOM 1757 O O . LEU B 1 17 ? -22.291 42.165 -18.595 1.00 59.97 1921 LEU B O 1
ATOM 1762 N N . HIS B 1 18 ? -20.434 40.918 -18.420 1.00 62.38 1922 HIS B N 1
ATOM 1763 C CA . HIS B 1 18 ? -19.546 42.076 -18.506 1.00 65.23 1922 HIS B CA 1
ATOM 1764 C C . HIS B 1 18 ? -18.853 42.248 -19.861 1.00 66.98 1922 HIS B C 1
ATOM 1765 O O . HIS B 1 18 ? -18.299 43.310 -20.145 1.00 67.85 1922 HIS B O 1
ATOM 1772 N N . ASN B 1 19 ? -18.891 41.210 -20.690 1.00 69.11 1923 ASN B N 1
ATOM 1773 C CA . ASN B 1 19 ? -18.233 41.227 -21.999 1.00 71.33 1923 ASN B CA 1
ATOM 1774 C C . ASN B 1 19 ? -19.050 41.799 -23.167 1.00 72.03 1923 ASN B C 1
ATOM 1775 O O . ASN B 1 19 ? -18.727 41.547 -24.331 1.00 72.63 1923 ASN B O 1
ATOM 1780 N N . GLN B 1 20 ? -20.082 42.590 -22.885 1.00 72.53 1924 GLN B N 1
ATOM 1781 C CA . GLN B 1 20 ? -20.897 43.114 -23.982 1.00 73.32 1924 GLN B CA 1
ATOM 1782 C C . GLN B 1 20 ? -21.749 44.370 -23.717 1.00 73.36 1924 GLN B C 1
ATOM 1783 O O . GLN B 1 20 ? -22.579 44.399 -22.805 1.00 73.97 1924 GLN B O 1
ATOM 1789 N N . THR B 1 21 ? -21.531 45.397 -24.541 1.00 72.26 1925 THR B N 1
ATOM 1790 C CA . THR B 1 21 ? -22.239 46.681 -24.453 1.00 70.45 1925 THR B CA 1
ATOM 1791 C C . THR B 1 21 ? -21.993 47.442 -25.761 1.00 69.14 1925 THR B C 1
ATOM 1792 O O . THR B 1 21 ? -21.472 48.558 -25.755 1.00 69.24 1925 THR B O 1
ATOM 1796 N N . ASP B 1 22 ? -22.370 46.837 -26.883 1.00 67.19 1926 ASP B N 1
ATOM 1797 C CA . ASP B 1 22 ? -22.140 47.472 -28.174 1.00 65.02 1926 ASP B CA 1
ATOM 1798 C C . ASP B 1 22 ? -23.375 48.030 -28.883 1.00 61.99 1926 ASP B C 1
ATOM 1799 O O . ASP B 1 22 ? -23.588 49.244 -28.868 1.00 61.44 1926 ASP B O 1
ATOM 1804 N N . ARG B 1 23 ? -24.188 47.174 -29.505 1.00 58.03 1927 ARG B N 1
ATOM 1805 C CA . ARG B 1 23 ? -25.373 47.675 -30.206 1.00 53.46 1927 ARG B CA 1
ATOM 1806 C C . ARG B 1 23 ? -26.596 47.826 -29.327 1.00 49.84 1927 ARG B C 1
ATOM 1807 O O . ARG B 1 23 ? -27.672 48.183 -29.810 1.00 49.39 1927 ARG B O 1
ATOM 1815 N N . THR B 1 24 ? -26.429 47.554 -28.039 1.00 45.68 1928 THR B N 1
ATOM 1816 C CA . THR B 1 24 ? -27.521 47.676 -27.085 1.00 41.30 1928 THR B CA 1
ATOM 1817 C C . THR B 1 24 ? -27.089 48.632 -25.980 1.00 38.67 1928 THR B C 1
ATOM 1818 O O . THR B 1 24 ? -27.916 49.305 -25.366 1.00 38.25 1928 THR B O 1
ATOM 1822 N N . GLY B 1 25 ? -25.782 48.694 -25.740 1.00 35.83 1929 GLY B N 1
ATOM 1823 C CA . GLY B 1 25 ? -25.262 49.566 -24.704 1.00 32.30 1929 GLY B CA 1
ATOM 1824 C C . GLY B 1 25 ? -25.616 49.058 -23.319 1.00 29.95 1929 GLY B C 1
ATOM 1825 O O . GLY B 1 25 ? -25.446 49.758 -22.328 1.00 29.09 1929 GLY B O 1
ATOM 1826 N N . GLU B 1 26 ? -26.104 47.826 -23.252 1.00 30.15 1930 GLU B N 1
ATOM 1827 C CA . GLU B 1 26 ? -26.489 47.225 -21.981 1.00 30.12 1930 GLU B CA 1
ATOM 1828 C C . GLU B 1 26 ? -25.304 46.811 -21.111 1.00 29.58 1930 GLU B C 1
ATOM 1829 O O . GLU B 1 26 ? -24.408 46.095 -21.557 1.00 29.62 1930 GLU B O 1
ATOM 1835 N N . THR B 1 27 ? -25.313 47.268 -19.862 1.00 27.62 1931 THR B N 1
ATOM 1836 C CA . THR B 1 27 ? -24.250 46.949 -18.917 1.00 26.33 1931 THR B CA 1
ATOM 1837 C C . THR B 1 27 ? -24.536 45.605 -18.250 1.00 24.45 1931 THR B C 1
ATOM 1838 O O . THR B 1 27 ? -25.565 44.984 -18.509 1.00 25.11 1931 THR B O 1
ATOM 1842 N N . ALA B 1 28 ? -23.624 45.161 -17.392 1.00 22.61 1932 ALA B N 1
ATOM 1843 C CA . ALA B 1 28 ? -23.782 43.893 -16.691 1.00 21.56 1932 ALA B CA 1
ATOM 1844 C C . ALA B 1 28 ? -25.113 43.879 -15.958 1.00 20.64 1932 ALA B C 1
ATOM 1845 O O . ALA B 1 28 ? -25.852 42.893 -16.002 1.00 21.37 1932 ALA B O 1
ATOM 1847 N N . LEU B 1 29 ? -25.414 44.986 -15.289 1.00 19.76 1933 LEU B N 1
ATOM 1848 C CA . LEU B 1 29 ? -26.654 45.116 -14.537 1.00 19.76 1933 LEU B CA 1
ATOM 1849 C C . LEU B 1 29 ? -27.878 45.047 -15.463 1.00 19.30 1933 LEU B C 1
ATOM 1850 O O . LEU B 1 29 ? -28.902 44.469 -15.095 1.00 19.29 1933 LEU B O 1
ATOM 1855 N N . HIS B 1 30 ? -27.774 45.630 -16.658 1.00 18.26 1934 HIS B N 1
ATOM 1856 C CA . HIS B 1 30 ? -28.879 45.577 -17.612 1.00 18.99 1934 HIS B CA 1
ATOM 1857 C C . HIS B 1 30 ? -29.144 44.128 -17.976 1.00 18.78 1934 HIS B C 1
ATOM 1858 O O . HIS B 1 30 ? -30.285 43.684 -17.991 1.00 19.73 1934 HIS B O 1
ATOM 1865 N N . LEU B 1 31 ? -28.073 43.393 -18.266 1.00 20.36 1935 LEU B N 1
ATOM 1866 C CA . LEU B 1 31 ? -28.174 41.990 -18.668 1.00 21.20 1935 LEU B CA 1
ATOM 1867 C C . LEU B 1 31 ? -28.675 41.065 -17.569 1.00 22.16 1935 LEU B C 1
ATOM 1868 O O . LEU B 1 31 ? -29.404 40.112 -17.843 1.00 23.88 1935 LEU B O 1
ATOM 1873 N N . ALA B 1 32 ? -28.281 41.335 -16.327 1.00 23.56 1936 ALA B N 1
ATOM 1874 C CA . ALA B 1 32 ? -28.736 40.520 -15.205 1.00 22.47 1936 ALA B CA 1
ATOM 1875 C C . ALA B 1 32 ? -30.256 40.664 -15.121 1.00 22.75 1936 ALA B C 1
ATOM 1876 O O . ALA B 1 32 ? -30.971 39.687 -14.906 1.00 23.32 1936 ALA B O 1
ATOM 1878 N N . ALA B 1 33 ? -30.741 41.891 -15.304 1.00 22.30 1937 ALA B N 1
ATOM 1879 C CA . ALA B 1 33 ? -32.173 42.174 -15.263 1.00 23.40 1937 ALA B CA 1
ATOM 1880 C C . ALA B 1 33 ? -32.880 41.474 -16.418 1.00 24.11 1937 ALA B C 1
ATOM 1881 O O . ALA B 1 33 ? -33.861 40.751 -16.223 1.00 23.63 1937 ALA B O 1
ATOM 1883 N N . ARG B 1 34 ? -32.372 41.695 -17.626 1.00 26.16 1938 ARG B N 1
ATOM 1884 C CA . ARG B 1 34 ? -32.952 41.092 -18.820 1.00 28.27 1938 ARG B CA 1
ATOM 1885 C C . ARG B 1 34 ? -32.988 39.572 -18.735 1.00 27.55 1938 ARG B C 1
ATOM 1886 O O . ARG B 1 34 ? -33.923 38.943 -19.220 1.00 28.63 1938 ARG B O 1
ATOM 1894 N N . TYR B 1 35 ? -31.978 38.983 -18.104 1.00 27.91 1939 TYR B N 1
ATOM 1895 C CA . TYR B 1 35 ? -31.906 37.533 -17.994 1.00 28.81 1939 TYR B CA 1
ATOM 1896 C C . TYR B 1 35 ? -32.251 36.970 -16.624 1.00 28.88 1939 TYR B C 1
ATOM 1897 O O . TYR B 1 35 ? -31.853 35.858 -16.277 1.00 27.90 1939 TYR B O 1
ATOM 1906 N N . SER B 1 36 ? -33.005 37.751 -15.858 1.00 28.06 1940 SER B N 1
ATOM 1907 C CA . SER B 1 36 ? -33.461 37.355 -14.533 1.00 27.74 1940 SER B CA 1
ATOM 1908 C C . SER B 1 36 ? -32.385 36.773 -13.618 1.00 27.93 1940 SER B C 1
ATOM 1909 O O . SER B 1 36 ? -32.635 35.801 -12.910 1.00 29.35 1940 SER B O 1
ATOM 1912 N N . ARG B 1 37 ? -31.197 37.369 -13.622 1.00 28.92 1941 ARG B N 1
ATOM 1913 C CA . ARG B 1 37 ? -30.102 36.899 -12.774 1.00 29.34 1941 ARG B CA 1
ATOM 1914 C C . ARG B 1 37 ? -30.123 37.674 -11.456 1.00 27.91 1941 ARG B C 1
ATOM 1915 O O . ARG B 1 37 ? -29.461 38.703 -11.323 1.00 26.98 1941 ARG B O 1
ATOM 1923 N N . SER B 1 38 ? -30.884 37.168 -10.487 1.00 27.89 1942 SER B N 1
ATOM 1924 C CA . SER B 1 38 ? -31.026 37.814 -9.181 1.00 28.23 1942 SER B CA 1
ATOM 1925 C C . SER B 1 38 ? -29.731 37.998 -8.396 1.00 29.43 1942 SER B C 1
ATOM 1926 O O . SER B 1 38 ? -29.399 39.118 -8.002 1.00 28.70 1942 SER B O 1
ATOM 1929 N N . ASP B 1 39 ? -29.005 36.907 -8.156 1.00 30.58 1943 ASP B N 1
ATOM 1930 C CA . ASP B 1 39 ? -27.754 36.988 -7.401 1.00 30.52 1943 ASP B CA 1
ATOM 1931 C C . ASP B 1 39 ? -26.750 37.905 -8.075 1.00 28.31 1943 ASP B C 1
ATOM 1932 O O . ASP B 1 39 ? -26.046 38.667 -7.410 1.00 27.47 1943 ASP B O 1
ATOM 1937 N N . ALA B 1 40 ? -26.683 37.824 -9.397 1.00 26.22 1944 ALA B N 1
ATOM 1938 C CA . ALA B 1 40 ? -25.770 38.668 -10.148 1.00 24.97 1944 ALA B CA 1
ATOM 1939 C C . ALA B 1 40 ? -26.126 40.122 -9.863 1.00 24.30 1944 ALA B C 1
ATOM 1940 O O . ALA B 1 40 ? -25.254 40.939 -9.574 1.00 24.61 1944 ALA B O 1
ATOM 1942 N N . ALA B 1 41 ? -27.418 40.434 -9.929 1.00 24.73 1945 ALA B N 1
ATOM 1943 C CA . ALA B 1 41 ? -27.899 41.794 -9.681 1.00 23.63 1945 ALA B CA 1
ATOM 1944 C C . ALA B 1 41 ? -27.467 42.283 -8.301 1.00 23.56 1945 ALA B C 1
ATOM 1945 O O . ALA B 1 41 ? -26.994 43.414 -8.152 1.00 22.80 1945 ALA B O 1
ATOM 1947 N N . LYS B 1 42 ? -27.633 41.427 -7.296 1.00 23.75 1946 LYS B N 1
ATOM 1948 C CA . LYS B 1 42 ? -27.251 41.770 -5.930 1.00 25.91 1946 LYS B CA 1
ATOM 1949 C C . LYS B 1 42 ? -25.748 42.008 -5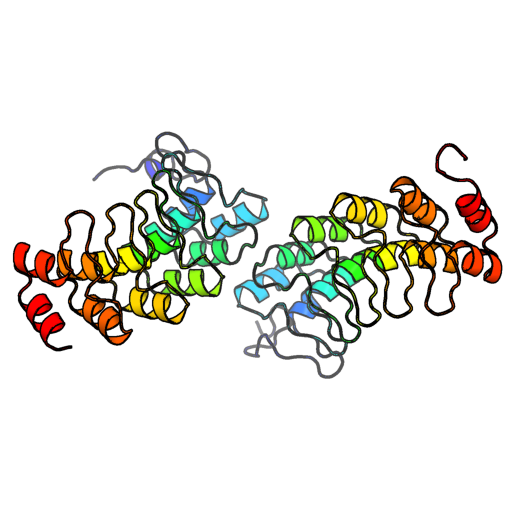.855 1.00 26.18 1946 LYS B C 1
ATOM 1950 O O . LYS B 1 42 ? -25.292 43.019 -5.317 1.00 25.11 1946 LYS B O 1
ATOM 1956 N N . ARG B 1 43 ? -24.988 41.070 -6.412 1.00 26.82 1947 ARG B N 1
ATOM 1957 C CA . ARG B 1 43 ? -23.529 41.147 -6.434 1.00 27.90 1947 ARG B CA 1
ATOM 1958 C C . ARG B 1 43 ? -23.031 42.460 -7.043 1.00 27.03 1947 ARG B C 1
ATOM 1959 O O . ARG B 1 43 ? -22.181 43.138 -6.468 1.00 26.18 1947 ARG B O 1
ATOM 1967 N N . LEU B 1 44 ? -23.575 42.819 -8.202 1.00 26.87 1948 LEU B N 1
ATOM 1968 C CA . LEU B 1 44 ? -23.196 44.044 -8.901 1.00 26.23 1948 LEU B CA 1
ATOM 1969 C C . LEU B 1 44 ? -23.508 45.308 -8.092 1.00 26.76 1948 LEU B C 1
ATOM 1970 O O . LEU B 1 44 ? -22.703 46.237 -8.049 1.00 26.76 1948 LEU B O 1
ATOM 1975 N N . LEU B 1 45 ? -24.676 45.347 -7.455 1.00 26.65 1949 LEU B N 1
ATOM 1976 C CA . LEU B 1 45 ? -25.061 46.513 -6.664 1.00 26.40 1949 LEU B CA 1
ATOM 1977 C C . LEU B 1 45 ? -24.165 46.672 -5.444 1.00 27.47 1949 LEU B C 1
ATOM 1978 O O . LEU B 1 45 ? -23.723 47.775 -5.135 1.00 26.77 1949 LEU B O 1
ATOM 1983 N N . GLU B 1 46 ? -23.895 45.566 -4.759 1.00 29.60 1950 GLU B N 1
ATOM 1984 C CA . GLU B 1 46 ? -23.045 45.591 -3.571 1.00 33.10 1950 GLU B CA 1
ATOM 1985 C C . GLU B 1 46 ? -21.610 45.948 -3.949 1.00 33.02 1950 GLU B C 1
ATOM 1986 O O . GLU B 1 46 ? -20.781 46.232 -3.087 1.00 33.23 1950 GLU B O 1
ATOM 1992 N N . ALA B 1 47 ? -21.326 45.930 -5.248 1.00 33.64 1951 ALA B N 1
ATOM 1993 C CA . ALA B 1 47 ? -20.003 46.275 -5.754 1.00 34.37 1951 ALA B CA 1
ATOM 1994 C C . ALA B 1 47 ? -20.018 47.735 -6.197 1.00 35.32 1951 ALA B C 1
ATOM 1995 O O . ALA B 1 47 ? -19.090 48.202 -6.860 1.00 37.27 1951 ALA B O 1
ATOM 1997 N N . SER B 1 48 ? -21.088 48.439 -5.831 1.00 35.72 1952 SER B N 1
ATOM 1998 C CA . SER B 1 48 ? -21.274 49.852 -6.156 1.00 35.47 1952 SER B CA 1
ATOM 1999 C C . SER B 1 48 ? -21.618 50.140 -7.618 1.00 34.50 1952 SER B C 1
ATOM 2000 O O . SER B 1 48 ? -21.320 51.220 -8.131 1.00 34.51 1952 SER B O 1
ATOM 2003 N N . ALA B 1 49 ? -22.249 49.179 -8.284 1.00 33.27 1953 ALA B N 1
ATOM 2004 C CA . ALA B 1 49 ? -22.645 49.355 -9.675 1.00 31.59 1953 ALA B CA 1
ATOM 2005 C C . ALA B 1 49 ? -23.691 50.465 -9.744 1.00 30.68 1953 ALA B C 1
ATOM 2006 O O . ALA B 1 49 ? -24.532 50.592 -8.853 1.00 30.21 1953 ALA B O 1
ATOM 2008 N N . ASP B 1 50 ? -23.630 51.270 -10.799 1.00 29.72 1954 ASP B N 1
ATOM 2009 C CA . ASP B 1 50 ? -24.575 52.367 -10.987 1.00 28.03 1954 ASP B CA 1
ATOM 2010 C C . ASP B 1 50 ? -25.911 51.781 -11.428 1.00 25.72 1954 ASP B C 1
ATOM 2011 O O . ASP B 1 50 ? -26.017 51.206 -12.509 1.00 25.51 1954 ASP B O 1
ATOM 2016 N N . ALA B 1 51 ? -26.931 51.932 -10.588 1.00 24.38 1955 ALA B N 1
ATOM 2017 C CA . ALA B 1 51 ? -28.255 51.396 -10.885 1.00 22.65 1955 ALA B CA 1
ATOM 2018 C C . ALA B 1 51 ? -29.010 52.180 -11.956 1.00 22.22 1955 ALA B C 1
ATOM 2019 O O . ALA B 1 51 ? -30.000 51.695 -12.504 1.00 22.49 1955 ALA B O 1
ATOM 2021 N N . ASN B 1 52 ? -28.530 53.379 -12.272 1.00 21.62 1956 ASN B N 1
ATOM 2022 C CA . ASN B 1 52 ? -29.205 54.224 -13.250 1.00 20.26 1956 ASN B CA 1
ATOM 2023 C C . ASN B 1 52 ? -28.520 54.434 -14.603 1.00 20.67 1956 ASN B C 1
ATOM 2024 O O . ASN B 1 52 ? -28.884 55.347 -15.346 1.00 21.45 1956 ASN B O 1
ATOM 2029 N N . ILE B 1 53 ? -27.546 53.590 -14.934 1.00 20.79 1957 ILE B N 1
ATOM 2030 C CA . ILE B 1 53 ? -26.851 53.708 -16.213 1.00 21.86 1957 ILE B CA 1
ATOM 2031 C C . ILE B 1 53 ? -27.832 53.431 -17.350 1.00 21.91 1957 ILE B C 1
ATOM 2032 O O . ILE B 1 53 ? -28.655 52.519 -17.258 1.00 21.01 1957 ILE B O 1
ATOM 2037 N N . GLN B 1 54 ? -27.731 54.210 -18.425 1.00 21.87 1958 GLN B N 1
ATOM 2038 C CA . GLN B 1 54 ? -28.628 54.054 -19.573 1.00 22.25 1958 GLN B CA 1
ATOM 2039 C C . GLN B 1 54 ? -28.040 53.276 -20.746 1.00 21.80 1958 GLN B C 1
ATOM 2040 O O . GLN B 1 54 ? -26.872 53.461 -21.094 1.00 23.17 1958 GLN B O 1
ATOM 2046 N N . ASP B 1 55 ? -28.845 52.415 -21.365 1.00 19.64 1959 ASP B N 1
ATOM 2047 C CA . ASP B 1 55 ? -28.369 51.687 -22.534 1.00 19.09 1959 ASP B CA 1
ATOM 2048 C C . ASP B 1 55 ? -28.637 52.590 -23.744 1.00 19.13 1959 ASP B C 1
ATOM 2049 O O . ASP B 1 55 ? -29.000 53.756 -23.572 1.00 18.37 1959 ASP B O 1
ATOM 2054 N N . ASN B 1 56 ? -28.463 52.068 -24.955 1.00 19.33 1960 ASN B N 1
ATOM 2055 C CA . ASN B 1 56 ? -28.659 52.869 -26.163 1.00 18.54 1960 ASN B CA 1
ATOM 2056 C C . ASN B 1 56 ? -30.007 53.575 -26.269 1.00 17.74 1960 ASN B C 1
ATOM 2057 O O . ASN B 1 56 ? -30.101 54.637 -26.872 1.00 18.05 1960 ASN B O 1
ATOM 2062 N N . MET B 1 57 ? -31.048 52.986 -25.690 1.00 16.46 1961 MET B N 1
ATOM 2063 C CA . MET B 1 57 ? -32.381 53.568 -25.760 1.00 16.83 1961 MET B CA 1
ATOM 2064 C C . MET B 1 57 ? -32.777 54.352 -24.516 1.00 16.99 1961 MET B C 1
ATOM 2065 O O . MET B 1 57 ? -33.932 54.776 -24.383 1.00 16.48 1961 MET B O 1
ATOM 2070 N N . GLY B 1 58 ? -31.812 54.559 -23.620 1.00 15.65 1962 GLY B N 1
ATOM 2071 C CA . GLY B 1 58 ? -32.070 55.300 -22.397 1.00 15.71 1962 GLY B CA 1
ATOM 2072 C C . GLY B 1 58 ? -32.662 54.460 -21.273 1.00 15.91 1962 GLY B C 1
ATOM 2073 O O . GLY B 1 58 ? -33.029 54.992 -20.225 1.00 17.04 1962 GLY B O 1
ATOM 2074 N N . ARG B 1 59 ? -32.756 53.151 -21.488 1.00 15.32 1963 ARG B N 1
ATOM 2075 C CA . ARG B 1 59 ? -33.300 52.236 -20.485 1.00 16.39 1963 ARG B CA 1
ATOM 2076 C C . ARG B 1 59 ? -32.300 51.966 -19.364 1.00 16.80 1963 ARG B C 1
ATOM 2077 O O . ARG B 1 59 ? -31.114 51.787 -19.620 1.00 17.10 1963 ARG B O 1
ATOM 2085 N N . THR B 1 60 ? -32.781 51.956 -18.122 1.00 17.62 1964 THR B N 1
ATOM 2086 C CA . THR B 1 60 ? -31.931 51.643 -16.974 1.00 16.92 1964 THR B CA 1
ATOM 2087 C C . THR B 1 60 ? -32.210 50.161 -16.710 1.00 17.28 1964 THR B C 1
ATOM 2088 O O . THR B 1 60 ? -33.121 49.583 -17.312 1.00 16.87 1964 THR B O 1
ATOM 2092 N N . PRO B 1 61 ? -31.430 49.519 -15.826 1.00 18.07 1965 PRO B N 1
ATOM 2093 C CA . PRO B 1 61 ? -31.695 48.095 -15.568 1.00 16.74 1965 PRO B CA 1
ATOM 2094 C C . PRO B 1 61 ? -33.121 47.847 -15.065 1.00 16.47 1965 PRO B C 1
ATOM 2095 O O . PRO B 1 61 ? -33.665 46.755 -15.242 1.00 17.99 1965 PRO B O 1
ATOM 2099 N N . LEU B 1 62 ? -33.715 48.866 -14.441 1.00 15.65 1966 LEU B N 1
ATOM 2100 C CA . LEU B 1 62 ? -35.086 48.777 -13.924 1.00 16.01 1966 LEU B CA 1
ATOM 2101 C C . LEU B 1 62 ? -36.077 48.695 -15.097 1.00 16.51 1966 LEU B C 1
ATOM 2102 O O . LEU B 1 62 ? -37.049 47.939 -15.040 1.00 16.44 1966 LEU B O 1
ATOM 2107 N N . HIS B 1 63 ? -35.834 49.475 -16.153 1.00 16.71 1967 HIS B N 1
ATOM 2108 C CA . HIS B 1 63 ? -36.690 49.412 -17.338 1.00 16.01 1967 HIS B CA 1
ATOM 2109 C C . HIS B 1 63 ? -36.560 47.985 -17.862 1.00 17.25 1967 HIS B C 1
ATOM 2110 O O . HIS B 1 63 ? -37.547 47.351 -18.234 1.00 17.57 1967 HIS B O 1
ATOM 2117 N N . ALA B 1 64 ? -35.324 47.491 -17.886 1.00 16.39 1968 ALA B N 1
ATOM 2118 C CA . ALA B 1 64 ? -35.033 46.139 -18.354 1.00 17.09 1968 ALA B CA 1
ATOM 2119 C C . ALA B 1 64 ? -35.760 45.081 -17.521 1.00 17.84 1968 ALA B C 1
ATOM 2120 O O . ALA B 1 64 ? -36.308 44.120 -18.066 1.00 18.58 1968 ALA B O 1
ATOM 2122 N N . ALA B 1 65 ? -35.758 45.259 -16.202 1.00 16.33 1969 ALA B N 1
ATOM 2123 C CA . ALA B 1 65 ? -36.415 44.311 -15.305 1.00 17.25 1969 ALA B CA 1
ATOM 2124 C C . ALA B 1 65 ? -37.914 44.210 -15.593 1.00 17.64 1969 ALA B C 1
ATOM 2125 O O . ALA B 1 65 ? -38.490 43.122 -15.583 1.00 16.20 1969 ALA B O 1
ATOM 2127 N N . VAL B 1 66 ? -38.539 45.355 -15.847 1.00 17.26 1970 VAL B N 1
ATOM 2128 C CA . VAL B 1 66 ? -39.966 45.406 -16.147 1.00 18.33 1970 VAL B CA 1
ATOM 2129 C C . VAL B 1 66 ? -40.256 44.750 -17.505 1.00 19.82 1970 VAL B C 1
ATOM 2130 O O . VAL B 1 66 ? -41.147 43.911 -17.615 1.00 19.55 1970 VAL B O 1
ATOM 2134 N N . SER B 1 67 ? -39.496 45.122 -18.532 1.00 20.05 1971 SER B N 1
ATOM 2135 C CA . SER B 1 67 ? -39.695 44.555 -19.866 1.00 23.01 1971 SER B CA 1
ATOM 2136 C C . SER B 1 67 ? -39.459 43.042 -19.907 1.00 23.31 1971 SER B C 1
ATOM 2137 O O . SER B 1 67 ? -40.024 42.347 -20.751 1.00 24.60 1971 SER B O 1
ATOM 2140 N N . ALA B 1 68 ? -38.622 42.536 -19.005 1.00 22.53 1972 ALA B N 1
ATOM 2141 C CA . ALA B 1 68 ? -38.319 41.108 -18.962 1.00 24.49 1972 ALA B CA 1
ATOM 2142 C C . ALA B 1 68 ? -39.177 40.383 -17.935 1.00 25.21 1972 ALA B C 1
ATOM 2143 O O . ALA B 1 68 ? -39.170 39.154 -17.863 1.00 25.54 1972 ALA B O 1
ATOM 2145 N N . ASP B 1 69 ? -39.918 41.153 -17.148 1.00 25.49 1973 ASP B N 1
ATOM 2146 C CA . ASP B 1 69 ? -40.764 40.600 -16.098 1.00 26.65 1973 ASP B CA 1
ATOM 2147 C C . ASP B 1 69 ? -39.905 39.773 -15.140 1.00 25.96 1973 ASP B C 1
ATOM 2148 O O . ASP B 1 69 ? -40.312 38.717 -14.650 1.00 25.60 1973 ASP B O 1
ATOM 2153 N N . ALA B 1 70 ? -38.700 40.276 -14.891 1.00 24.45 1974 ALA B N 1
ATOM 2154 C CA . ALA B 1 70 ? -37.760 39.638 -13.983 1.00 24.78 1974 ALA B CA 1
ATOM 2155 C C . ALA B 1 70 ? -38.112 40.118 -12.579 1.00 24.32 1974 ALA B C 1
ATOM 2156 O O . ALA B 1 70 ? -37.551 41.094 -12.093 1.00 24.10 1974 ALA B O 1
ATOM 2158 N N . GLN B 1 71 ? -39.057 39.440 -11.936 1.00 25.09 1975 GLN B N 1
ATOM 2159 C CA . GLN B 1 71 ? -39.488 39.826 -10.595 1.00 26.04 1975 GLN B CA 1
ATOM 2160 C C . GLN B 1 71 ? -38.349 39.877 -9.582 1.00 25.38 1975 GLN B C 1
ATOM 2161 O O . GLN B 1 71 ? -38.245 40.827 -8.804 1.00 24.70 1975 GLN B O 1
ATOM 2167 N N . GLY B 1 72 ? -37.498 38.855 -9.595 1.00 23.63 1976 GLY B N 1
ATOM 2168 C CA . GLY B 1 72 ? -36.379 38.813 -8.673 1.00 21.80 1976 GLY B CA 1
ATOM 2169 C C . GLY B 1 72 ? -35.531 40.068 -8.766 1.00 21.24 1976 GLY B C 1
ATOM 2170 O O . GLY B 1 72 ? -35.392 40.801 -7.784 1.00 20.15 1976 GLY B O 1
ATOM 2171 N N . VAL B 1 73 ? -34.968 40.324 -9.945 1.00 19.93 1977 VAL B N 1
ATOM 2172 C CA . VAL B 1 73 ? -34.130 41.499 -10.145 1.00 18.37 1977 VAL B CA 1
ATOM 2173 C C . VAL B 1 73 ? -34.904 42.803 -9.944 1.00 18.50 1977 VAL B C 1
ATOM 2174 O O . VAL B 1 73 ? -34.350 43.781 -9.445 1.00 16.51 1977 VAL B O 1
ATOM 2178 N N . PHE B 1 74 ? -36.181 42.816 -10.325 1.00 18.65 1978 PHE B N 1
ATOM 2179 C CA . PHE B 1 74 ? -37.016 44.008 -10.153 1.00 19.51 1978 PHE B CA 1
ATOM 2180 C C . PHE B 1 74 ? -37.072 44.399 -8.668 1.00 20.60 1978 PHE B C 1
ATOM 2181 O O . PHE B 1 74 ? -36.833 45.552 -8.313 1.00 20.70 1978 PHE B O 1
ATOM 2189 N N . GLN B 1 75 ? -37.389 43.437 -7.804 1.00 20.85 1979 GLN B N 1
ATOM 2190 C CA . GLN B 1 75 ? -37.470 43.701 -6.368 1.00 21.11 1979 GLN B CA 1
ATOM 2191 C C . GLN B 1 75 ? -36.128 44.165 -5.814 1.00 19.64 1979 GLN B C 1
ATOM 2192 O O . GLN B 1 75 ? -36.077 45.018 -4.929 1.00 18.70 1979 GLN B O 1
ATOM 2198 N N . ILE B 1 76 ? -35.047 43.592 -6.336 1.00 17.88 1980 ILE B N 1
ATOM 2199 C CA . ILE B 1 76 ? -33.700 43.950 -5.910 1.00 19.26 1980 ILE B CA 1
ATOM 2200 C C . ILE B 1 76 ? -33.400 45.415 -6.262 1.00 19.01 1980 ILE B C 1
ATOM 2201 O O . ILE B 1 76 ? -32.809 46.149 -5.463 1.00 18.32 1980 ILE B O 1
ATOM 2206 N N . LEU B 1 77 ? -33.822 45.837 -7.455 1.00 18.09 1981 LEU B N 1
ATOM 2207 C CA . LEU B 1 77 ? -33.594 47.207 -7.909 1.00 17.79 1981 LEU B CA 1
ATOM 2208 C C . LEU B 1 77 ? -34.445 48.229 -7.161 1.00 17.57 1981 LEU B C 1
ATOM 2209 O O . LEU B 1 77 ? -33.945 49.278 -6.764 1.00 19.61 1981 LEU B O 1
ATOM 2214 N N . ILE B 1 78 ? -35.725 47.939 -6.955 1.00 17.66 1982 ILE B N 1
ATOM 2215 C CA . ILE B 1 78 ? -36.562 48.902 -6.253 1.00 19.34 1982 ILE B CA 1
ATOM 2216 C C . ILE B 1 78 ? -36.276 48.937 -4.753 1.00 20.44 1982 ILE B C 1
ATOM 2217 O O . ILE B 1 78 ? -36.572 49.927 -4.090 1.00 20.99 1982 ILE B O 1
ATOM 2222 N N . ARG B 1 79 ? -35.700 47.864 -4.216 1.00 21.04 1983 ARG B N 1
ATOM 2223 C CA . ARG B 1 79 ? -35.374 47.826 -2.795 1.00 22.43 1983 ARG B CA 1
ATOM 2224 C C . ARG B 1 79 ? -34.068 48.576 -2.552 1.00 21.64 1983 ARG B C 1
ATOM 2225 O O . ARG B 1 79 ? -33.719 48.887 -1.415 1.00 22.32 1983 ARG B O 1
ATOM 2233 N N . ASN B 1 80 ? -33.359 48.867 -3.638 1.00 19.75 1984 ASN B N 1
ATOM 2234 C CA . ASN B 1 80 ? -32.091 49.593 -3.594 1.00 19.37 1984 ASN B CA 1
ATOM 2235 C C . ASN B 1 80 ? -32.413 51.095 -3.624 1.00 18.74 1984 ASN B C 1
ATOM 2236 O O . ASN B 1 80 ? -32.949 51.602 -4.611 1.00 17.20 1984 ASN B O 1
ATOM 2241 N N . ARG B 1 81 ? -32.091 51.794 -2.539 1.00 16.82 1985 ARG B N 1
ATOM 2242 C CA . ARG B 1 81 ? -32.376 53.227 -2.408 1.00 17.25 1985 ARG B CA 1
ATOM 2243 C 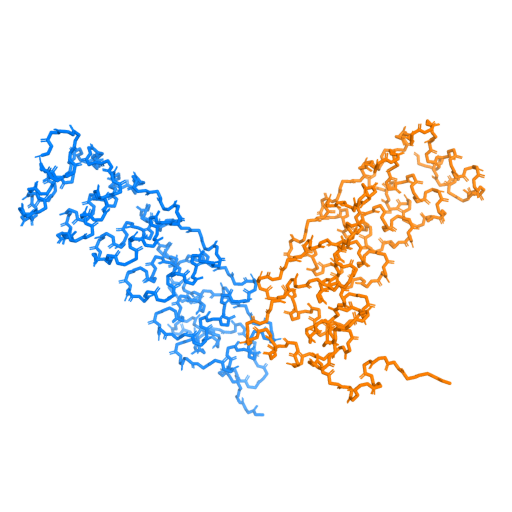C . ARG B 1 81 ? -31.944 54.125 -3.571 1.00 17.63 1985 ARG B C 1
ATOM 2244 O O . ARG B 1 81 ? -32.699 55.002 -4.002 1.00 18.60 1985 ARG B O 1
ATOM 2252 N N . ALA B 1 82 ? -30.728 53.906 -4.065 1.00 16.98 1986 ALA B N 1
ATOM 2253 C CA . ALA B 1 82 ? -30.155 54.705 -5.146 1.00 17.55 1986 ALA B CA 1
ATOM 2254 C C . ALA B 1 82 ? -30.880 54.621 -6.490 1.00 18.04 1986 ALA B C 1
ATOM 2255 O O . ALA B 1 82 ? -30.729 55.504 -7.337 1.00 17.30 1986 ALA B O 1
ATOM 2257 N N . THR B 1 83 ? -31.657 53.563 -6.690 1.00 17.13 1987 THR B N 1
ATOM 2258 C CA . THR B 1 83 ? -32.381 53.387 -7.941 1.00 16.39 1987 THR B CA 1
ATOM 2259 C C . THR B 1 83 ? -33.408 54.487 -8.176 1.00 15.55 1987 THR B C 1
ATOM 2260 O O . THR B 1 83 ? -34.233 54.775 -7.310 1.00 14.82 1987 THR B O 1
ATOM 2264 N N . ASP B 1 84 ? -33.335 55.102 -9.356 1.00 15.35 1988 ASP B N 1
ATOM 2265 C CA . ASP B 1 84 ? -34.261 56.159 -9.755 1.00 14.83 1988 ASP B CA 1
ATOM 2266 C C . ASP B 1 84 ? -35.528 55.493 -10.305 1.00 15.08 1988 ASP B C 1
ATOM 2267 O O . ASP B 1 84 ? -35.536 54.989 -11.429 1.00 15.61 1988 ASP B O 1
ATOM 2272 N N . LEU B 1 85 ? -36.595 55.492 -9.512 1.00 14.82 1989 LEU B N 1
ATOM 2273 C CA . LEU B 1 85 ? -37.854 54.864 -9.915 1.00 14.69 1989 LEU B CA 1
ATOM 2274 C C . LEU B 1 85 ? -38.563 55.581 -11.062 1.00 15.59 1989 LEU B C 1
ATOM 2275 O O . LEU B 1 85 ? -39.461 55.014 -11.695 1.00 15.46 1989 LEU B O 1
ATOM 2280 N N . ASP B 1 86 ? -38.156 56.824 -11.320 1.00 14.94 1990 ASP B N 1
ATOM 2281 C CA . ASP B 1 86 ? -38.747 57.641 -12.376 1.00 15.64 1990 ASP B CA 1
ATOM 2282 C C . ASP B 1 86 ? -37.809 57.864 -13.567 1.00 16.52 1990 ASP B C 1
ATOM 2283 O O . ASP B 1 86 ? -38.013 58.803 -14.343 1.00 16.02 1990 ASP B O 1
ATOM 2288 N N . ALA B 1 87 ? -36.788 57.013 -13.704 1.00 15.10 1991 ALA B N 1
ATOM 2289 C CA . ALA B 1 87 ? -35.825 57.129 -14.802 1.00 15.22 1991 ALA B CA 1
ATOM 2290 C C . ALA B 1 87 ? -36.580 57.166 -16.128 1.00 15.58 1991 ALA B C 1
ATOM 2291 O O . ALA B 1 87 ? -37.582 56.467 -16.301 1.00 15.23 1991 ALA B O 1
ATOM 2293 N N . ARG B 1 88 ? -36.094 57.980 -17.060 1.00 15.63 1992 ARG B N 1
ATOM 2294 C CA . ARG B 1 88 ? -36.747 58.140 -18.356 1.00 15.71 1992 ARG B CA 1
ATOM 2295 C C . ARG B 1 88 ? -35.930 57.633 -19.538 1.00 16.84 1992 ARG B C 1
ATOM 2296 O O . ARG B 1 88 ? -34.720 57.871 -19.624 1.00 16.09 1992 ARG B O 1
ATOM 2304 N N . MET B 1 89 ? -36.595 56.927 -20.449 1.00 16.13 1993 MET B N 1
ATOM 2305 C CA . MET B 1 89 ? -35.928 56.438 -21.647 1.00 16.36 1993 MET B CA 1
ATOM 2306 C C . MET B 1 89 ? -35.782 57.651 -22.564 1.00 15.31 1993 MET B C 1
ATOM 2307 O O . MET B 1 89 ? -36.191 58.758 -22.198 1.00 15.33 1993 MET B O 1
ATOM 2312 N N . HIS B 1 90 ? -35.206 57.459 -23.744 1.00 15.89 1994 HIS B N 1
ATOM 2313 C CA . HIS B 1 90 ? -35.023 58.584 -24.653 1.00 16.50 1994 HIS B CA 1
ATOM 2314 C C . HIS B 1 90 ? -36.329 59.107 -25.258 1.00 16.59 1994 HIS B C 1
ATOM 2315 O O . HIS B 1 90 ? -36.317 60.066 -26.029 1.00 18.07 1994 HIS B O 1
ATOM 2322 N N . ASP B 1 91 ? -37.449 58.479 -24.908 1.00 15.34 1995 ASP B N 1
ATOM 2323 C CA . ASP B 1 91 ? -38.759 58.933 -25.373 1.00 15.81 1995 ASP B CA 1
ATOM 2324 C C . ASP B 1 91 ? -39.618 59.335 -24.151 1.00 15.10 1995 ASP B C 1
ATOM 2325 O O . ASP B 1 91 ? -40.824 59.577 -24.254 1.00 13.48 1995 ASP B O 1
ATOM 2330 N N . GLY B 1 92 ? -38.964 59.415 -22.995 1.00 14.26 1996 GLY B N 1
ATOM 2331 C CA . GLY B 1 92 ? -39.636 59.804 -21.768 1.00 14.97 1996 GLY B CA 1
ATOM 2332 C C . GLY B 1 92 ? -40.301 58.680 -20.992 1.00 14.97 1996 GLY B C 1
ATOM 2333 O O . GLY B 1 92 ? -40.856 58.915 -19.918 1.00 16.09 1996 GLY B O 1
ATOM 2334 N N . THR B 1 93 ? -40.245 57.463 -21.521 1.00 14.85 1997 THR B N 1
ATOM 2335 C CA . THR B 1 93 ? -40.875 56.323 -20.857 1.00 14.45 1997 THR B CA 1
ATOM 2336 C C . THR B 1 93 ? -40.236 55.982 -19.511 1.00 14.41 1997 THR B C 1
ATOM 2337 O O . THR B 1 93 ? -39.016 55.837 -19.401 1.00 14.91 1997 THR B O 1
ATOM 2341 N N . THR B 1 94 ? -41.089 55.856 -18.497 1.00 14.37 1998 THR B N 1
ATOM 2342 C CA . THR B 1 94 ? -40.676 55.540 -17.132 1.00 13.35 1998 THR B CA 1
ATOM 2343 C C . THR B 1 94 ? -40.979 54.074 -16.822 1.00 13.98 1998 THR B C 1
ATOM 2344 O O . THR B 1 94 ? -41.725 53.414 -17.554 1.00 13.40 1998 THR B O 1
ATOM 2348 N N . PRO B 1 95 ? -40.401 53.545 -15.727 1.00 14.26 1999 PRO B N 1
ATOM 2349 C CA . PRO B 1 95 ? -40.655 52.146 -15.365 1.00 13.80 1999 PRO B CA 1
ATOM 2350 C C . PRO B 1 95 ? -42.145 51.929 -15.109 1.00 13.27 1999 PRO B C 1
ATOM 2351 O O . PRO B 1 95 ? -42.693 50.879 -15.448 1.00 13.64 1999 PRO B O 1
ATOM 2355 N N . LEU B 1 96 ? -42.794 52.935 -14.523 1.00 13.60 2000 LEU B N 1
ATOM 2356 C CA . LEU B 1 96 ? -44.225 52.865 -14.226 1.00 14.09 2000 LEU B CA 1
ATOM 2357 C C . LEU B 1 96 ? -45.062 52.786 -15.509 1.00 15.55 2000 LEU B C 1
ATOM 2358 O O . LEU B 1 96 ? -45.987 51.977 -15.610 1.00 17.23 2000 LEU B O 1
ATOM 2363 N N . ILE B 1 97 ? -44.744 53.624 -16.491 1.00 15.03 2001 ILE B N 1
ATOM 2364 C CA . ILE B 1 97 ? -45.486 53.615 -17.747 1.00 15.37 2001 ILE B CA 1
ATOM 2365 C C . ILE B 1 97 ? -45.289 52.281 -18.447 1.00 16.38 2001 ILE B C 1
ATOM 2366 O O . ILE B 1 97 ? -46.213 51.738 -19.052 1.00 15.62 2001 ILE B O 1
ATOM 2371 N N . LEU B 1 98 ? -44.072 51.758 -18.353 1.00 16.02 2002 LEU B N 1
ATOM 2372 C CA . LEU B 1 98 ? -43.730 50.488 -18.967 1.00 17.57 2002 LEU B CA 1
ATOM 2373 C C . LEU B 1 98 ? -44.536 49.367 -18.304 1.00 18.69 2002 LEU B C 1
ATOM 2374 O O . LEU B 1 98 ? -45.044 48.466 -18.979 1.00 18.50 2002 LEU B O 1
ATOM 2379 N N . ALA B 1 99 ? -44.669 49.434 -16.984 1.00 17.63 2003 ALA B N 1
ATOM 2380 C CA . ALA B 1 99 ? -45.431 48.423 -16.250 1.00 18.40 2003 ALA B CA 1
ATOM 2381 C C . ALA B 1 99 ? -46.919 48.475 -16.619 1.00 18.91 2003 ALA B C 1
ATOM 2382 O O . ALA B 1 99 ? -47.579 47.440 -16.703 1.00 20.05 2003 ALA B O 1
ATOM 2384 N N . ALA B 1 100 ? -47.441 49.680 -16.841 1.00 18.72 2004 ALA B N 1
ATOM 2385 C CA . ALA B 1 100 ? -48.848 49.865 -17.202 1.00 19.25 2004 ALA B CA 1
ATOM 2386 C C . ALA B 1 100 ? -49.124 49.344 -18.610 1.00 20.93 2004 ALA B C 1
ATOM 2387 O O . ALA B 1 100 ? -50.179 48.765 -18.881 1.00 21.05 2004 ALA B O 1
ATOM 2389 N N . ARG B 1 101 ? -48.165 49.566 -19.503 1.00 22.35 2005 ARG B N 1
ATOM 2390 C CA . ARG B 1 101 ? -48.270 49.139 -20.891 1.00 24.78 2005 ARG B CA 1
ATOM 2391 C C . ARG B 1 101 ? -48.157 47.629 -21.065 1.00 26.18 2005 ARG B C 1
ATOM 2392 O O . ARG B 1 101 ? -48.950 47.019 -21.777 1.00 26.63 2005 ARG B O 1
ATOM 2400 N N . LEU B 1 102 ? -47.165 47.031 -20.413 1.00 27.46 2006 LEU B N 1
ATOM 2401 C CA . LEU B 1 102 ? -46.920 45.597 -20.528 1.00 27.64 2006 LEU B CA 1
ATOM 2402 C C . LEU B 1 102 ? -47.815 44.711 -19.666 1.00 28.15 2006 LEU B C 1
ATOM 2403 O O . LEU B 1 102 ? -47.879 43.497 -19.871 1.00 27.80 2006 LEU B O 1
ATOM 2408 N N . ALA B 1 103 ? -48.498 45.318 -18.704 1.00 27.94 2007 ALA B N 1
ATOM 2409 C CA . ALA B 1 103 ? -49.399 44.586 -17.824 1.00 30.88 2007 ALA B CA 1
ATOM 2410 C C . ALA B 1 103 ? -48.725 43.593 -16.873 1.00 33.11 2007 ALA B C 1
ATOM 2411 O O . ALA B 1 103 ? -49.047 42.409 -16.864 1.00 32.72 2007 ALA B O 1
ATOM 2413 N N . VAL B 1 104 ? -47.777 44.081 -16.083 1.00 37.08 2008 VAL B N 1
ATOM 2414 C CA . VAL B 1 104 ? -47.101 43.261 -15.082 1.00 37.94 2008 VAL B CA 1
ATOM 2415 C C . VAL B 1 104 ? -47.623 43.813 -13.752 1.00 39.63 2008 VAL B C 1
ATOM 2416 O O . VAL B 1 104 ? -46.879 44.415 -12.977 1.00 41.70 2008 VAL B O 1
ATOM 2420 N N . GLU B 1 105 ? -48.922 43.616 -13.522 1.00 41.64 2009 GLU B N 1
ATOM 2421 C CA . GLU B 1 105 ? -49.629 44.098 -12.326 1.00 41.73 2009 GLU B CA 1
ATOM 2422 C C . GLU B 1 105 ? -48.810 44.248 -11.049 1.00 40.12 2009 GLU B C 1
ATOM 2423 O O . GLU B 1 105 ? -48.811 45.317 -10.427 1.00 41.02 2009 GLU B O 1
ATOM 2429 N N . GLY B 1 106 ? -48.130 43.176 -10.648 1.00 36.05 2010 GLY B N 1
ATOM 2430 C CA . GLY B 1 106 ? -47.334 43.225 -9.436 1.00 30.96 2010 GLY B CA 1
ATOM 2431 C C . GLY B 1 106 ? -46.361 44.388 -9.406 1.00 28.28 2010 GLY B C 1
ATOM 2432 O O . GLY B 1 106 ? -46.292 45.122 -8.425 1.00 27.69 2010 GLY B O 1
ATOM 2433 N N . MET B 1 107 ? -45.619 44.571 -10.493 1.00 25.60 2011 MET B N 1
ATOM 2434 C CA . MET B 1 107 ? -44.628 45.641 -10.569 1.00 22.61 2011 MET B CA 1
ATOM 2435 C C . MET B 1 107 ? -45.194 47.052 -10.496 1.00 20.35 2011 MET B C 1
ATOM 2436 O O . MET B 1 107 ? -44.663 47.901 -9.782 1.00 17.99 2011 MET B O 1
ATOM 2441 N N . LEU B 1 108 ? -46.269 47.312 -11.231 1.00 20.67 2012 LEU B N 1
ATOM 2442 C CA . LEU B 1 108 ? -46.868 48.639 -11.201 1.00 21.42 2012 LEU B CA 1
ATOM 2443 C C . LEU B 1 108 ? -47.192 49.031 -9.757 1.00 21.75 2012 LEU B C 1
ATOM 2444 O O . LEU B 1 108 ? -46.855 50.134 -9.308 1.00 19.73 2012 LEU B O 1
ATOM 2449 N N . GLU B 1 109 ? -47.830 48.113 -9.034 1.00 22.20 2013 GLU B N 1
ATOM 2450 C CA . GLU B 1 109 ? -48.206 48.347 -7.643 1.00 23.58 2013 GLU B CA 1
ATOM 2451 C C . GLU B 1 109 ? -46.995 48.567 -6.733 1.00 21.86 2013 GLU B C 1
ATOM 2452 O O . GLU B 1 109 ? -47.002 49.467 -5.891 1.00 19.75 2013 GLU B O 1
ATOM 2458 N N . ASP B 1 110 ? -45.960 47.747 -6.897 1.00 21.34 2014 ASP B N 1
ATOM 2459 C CA . ASP B 1 110 ? -44.759 47.893 -6.077 1.00 20.94 2014 ASP B CA 1
ATOM 2460 C C . ASP B 1 110 ? -44.078 49.226 -6.355 1.00 20.33 2014 ASP B C 1
ATOM 2461 O O . ASP B 1 110 ? -43.576 49.874 -5.434 1.00 19.46 2014 ASP B O 1
ATOM 2466 N N . LEU B 1 111 ? -44.059 49.625 -7.627 1.00 19.72 2015 LEU B N 1
ATOM 2467 C CA . LEU B 1 111 ? -43.451 50.894 -8.025 1.00 18.72 2015 LEU B CA 1
ATOM 2468 C C . LEU B 1 111 ? -44.159 52.032 -7.317 1.00 19.07 2015 LEU B C 1
ATOM 2469 O O . LEU B 1 111 ? -43.520 52.941 -6.781 1.00 18.53 2015 LEU B O 1
ATOM 2474 N N . ILE B 1 112 ? -45.488 51.968 -7.321 1.00 18.30 2016 ILE B N 1
ATOM 2475 C CA . ILE B 1 112 ? -46.313 52.977 -6.680 1.00 18.42 2016 ILE B CA 1
ATOM 2476 C C . ILE B 1 112 ? -46.105 52.985 -5.164 1.00 19.55 2016 ILE B C 1
ATOM 2477 O O . ILE B 1 112 ? -45.916 54.046 -4.570 1.00 20.18 2016 ILE B O 1
ATOM 2482 N N . ASN B 1 113 ? -46.124 51.810 -4.539 1.00 21.27 2017 ASN B N 1
ATOM 2483 C CA . ASN B 1 113 ? -45.921 51.731 -3.093 1.00 23.13 2017 ASN B CA 1
ATOM 2484 C C . ASN B 1 113 ? -44.530 52.223 -2.689 1.00 23.52 2017 ASN B C 1
ATOM 2485 O O . ASN B 1 113 ? -44.333 52.694 -1.563 1.00 23.41 2017 ASN B O 1
ATOM 2490 N N . SER B 1 114 ? -43.571 52.126 -3.609 1.00 22.51 2018 SER B N 1
ATOM 2491 C CA . SER B 1 114 ? -42.205 52.578 -3.347 1.00 22.32 2018 SER B CA 1
ATOM 2492 C C . SER B 1 114 ? -42.056 54.072 -3.624 1.00 21.41 2018 SER B C 1
ATOM 2493 O O . SER B 1 114 ? -40.961 54.626 -3.548 1.00 21.98 2018 SER B O 1
ATOM 2496 N N . HIS B 1 115 ? -43.177 54.702 -3.964 1.00 21.05 2019 HIS B N 1
ATOM 2497 C CA . HIS B 1 115 ? -43.267 56.137 -4.214 1.00 22.24 2019 HIS B CA 1
ATOM 2498 C C . HIS B 1 115 ? -42.911 56.676 -5.595 1.00 20.87 2019 HIS B C 1
ATOM 2499 O O . HIS B 1 115 ? -42.499 57.831 -5.726 1.00 18.71 2019 HIS B O 1
ATOM 2506 N N . ALA B 1 116 ? -43.076 55.855 -6.628 1.00 21.32 2020 ALA B N 1
ATOM 2507 C CA . ALA B 1 116 ? -42.804 56.314 -7.991 1.00 20.06 2020 ALA B CA 1
ATOM 2508 C C . ALA B 1 116 ? -43.828 57.416 -8.250 1.00 19.19 2020 ALA B C 1
ATOM 2509 O O . ALA B 1 116 ? -44.931 57.370 -7.706 1.00 19.57 2020 ALA B O 1
ATOM 2511 N N . ASP B 1 117 ? -43.465 58.410 -9.055 1.00 18.61 2021 ASP B N 1
ATOM 2512 C CA . ASP B 1 117 ? -44.375 59.512 -9.374 1.00 18.33 2021 ASP B CA 1
ATOM 2513 C C . ASP B 1 117 ? -45.485 59.030 -10.321 1.00 18.47 2021 ASP B C 1
ATOM 2514 O O . ASP B 1 117 ? -45.254 58.780 -11.509 1.00 17.06 2021 ASP B O 1
ATOM 2519 N N . VAL B 1 118 ? -46.691 58.912 -9.775 1.00 17.46 2022 VAL B N 1
ATOM 2520 C CA . VAL B 1 118 ? -47.855 58.441 -10.521 1.00 18.51 2022 VAL B CA 1
ATOM 2521 C C . VAL B 1 118 ? -48.261 59.345 -11.688 1.00 18.87 2022 VAL B C 1
ATOM 2522 O O . VAL B 1 118 ? -48.873 58.881 -12.662 1.00 19.10 2022 VAL B O 1
ATOM 2526 N N . ASN B 1 119 ? -47.907 60.626 -11.602 1.00 18.04 2023 ASN B N 1
ATOM 2527 C CA . ASN B 1 119 ? -48.284 61.584 -12.638 1.00 17.69 2023 ASN B CA 1
ATOM 2528 C C . ASN B 1 119 ? -47.206 62.030 -13.619 1.00 17.10 2023 ASN B C 1
ATOM 2529 O O . ASN B 1 119 ? -47.405 62.999 -14.349 1.00 16.65 2023 ASN B O 1
ATOM 2534 N N . ALA B 1 120 ? -46.068 61.344 -13.635 1.00 16.83 2024 ALA B N 1
ATOM 2535 C CA . ALA B 1 120 ? -45.006 61.695 -14.575 1.00 15.67 2024 ALA B CA 1
ATOM 2536 C C . ALA B 1 120 ? -45.546 61.356 -15.961 1.00 15.29 2024 ALA B C 1
ATOM 2537 O O . ALA B 1 120 ? -46.420 60.495 -16.097 1.00 13.97 2024 ALA B O 1
ATOM 2539 N N . VAL B 1 121 ? -45.043 62.034 -16.984 1.00 14.71 2025 VAL B N 1
ATOM 2540 C CA . VAL B 1 121 ? -45.501 61.773 -18.344 1.00 15.30 2025 VAL B CA 1
ATOM 2541 C C . VAL B 1 121 ? -44.320 61.590 -19.292 1.00 16.09 2025 VAL B C 1
ATOM 2542 O O . VAL B 1 121 ? -43.235 62.130 -19.047 1.00 17.08 2025 VAL B O 1
ATOM 2546 N N . ASP B 1 122 ? -44.516 60.819 -20.362 1.00 15.11 2026 ASP B N 1
ATOM 2547 C CA . ASP B 1 122 ? -43.441 60.616 -21.325 1.00 15.11 2026 ASP B CA 1
ATOM 2548 C C . ASP B 1 122 ? -43.342 61.870 -22.201 1.00 16.05 2026 ASP B C 1
ATOM 2549 O O . ASP B 1 122 ? -43.968 62.891 -21.901 1.00 15.84 2026 ASP B O 1
ATOM 2554 N N . ASP B 1 123 ? -42.569 61.805 -23.278 1.00 16.26 2027 ASP B N 1
ATOM 2555 C CA . ASP B 1 123 ? -42.411 62.981 -24.123 1.00 18.95 2027 ASP B CA 1
ATOM 2556 C C . ASP B 1 123 ? -43.693 63.415 -24.833 1.00 19.20 2027 ASP B C 1
ATOM 2557 O O . ASP B 1 123 ? -43.809 64.562 -25.256 1.00 21.44 2027 ASP B O 1
ATOM 2562 N N . LEU B 1 124 ? -44.663 62.511 -24.935 1.00 19.94 2028 LEU B N 1
ATOM 2563 C CA . LEU B 1 124 ? -45.937 62.818 -25.586 1.00 19.88 2028 LEU B CA 1
ATOM 2564 C C . LEU B 1 124 ? -46.942 63.388 -24.592 1.00 18.94 2028 LEU B C 1
ATOM 2565 O O . LEU B 1 124 ? -48.070 63.705 -24.959 1.00 18.46 2028 LEU B O 1
ATOM 2570 N N . GLY B 1 125 ? -46.531 63.514 -23.335 1.00 18.38 2029 GLY B N 1
ATOM 2571 C CA . GLY B 1 125 ? -47.428 64.036 -22.317 1.00 17.85 2029 GLY B CA 1
ATOM 2572 C C . GLY B 1 125 ? -48.342 62.956 -21.756 1.00 18.48 2029 GLY B C 1
ATOM 2573 O O . GLY B 1 125 ? -49.306 63.254 -21.046 1.00 17.76 2029 GLY B O 1
ATOM 2574 N N . LYS B 1 126 ? -48.036 61.697 -22.069 1.00 17.18 2030 LYS B N 1
ATOM 2575 C CA . LYS B 1 126 ? -48.836 60.573 -21.592 1.00 17.39 2030 LYS B CA 1
ATOM 2576 C C . LYS B 1 126 ? -48.344 60.008 -20.267 1.00 16.70 2030 LYS B C 1
ATOM 2577 O O . LYS B 1 126 ? -47.172 59.645 -20.121 1.00 16.47 2030 LYS B O 1
ATOM 2583 N N . SER B 1 127 ? -49.264 59.933 -19.309 1.00 16.69 2031 SER B N 1
ATOM 2584 C CA . SER B 1 127 ? -48.987 59.386 -17.985 1.00 15.26 2031 SER B CA 1
ATOM 2585 C C . SER B 1 127 ? -49.207 57.870 -18.036 1.00 15.35 2031 SER B C 1
ATOM 2586 O O . SER B 1 127 ? -49.644 57.333 -19.061 1.00 15.08 2031 SER B O 1
ATOM 2589 N N . ALA B 1 128 ? -48.906 57.185 -16.935 1.00 14.76 2032 ALA B N 1
ATOM 2590 C CA . ALA B 1 128 ? -49.108 55.739 -16.857 1.00 12.97 2032 ALA B CA 1
ATOM 2591 C C . ALA B 1 128 ? -50.591 55.452 -17.043 1.00 13.48 2032 ALA B C 1
ATOM 2592 O O . ALA B 1 128 ? -50.962 54.439 -17.634 1.00 14.44 2032 ALA B O 1
ATOM 2594 N N . LEU B 1 129 ? -51.440 56.349 -16.541 1.00 12.69 2033 LEU B N 1
ATOM 2595 C CA . LEU B 1 129 ? -52.882 56.164 -16.672 1.00 13.92 2033 LEU B CA 1
ATOM 2596 C C . LEU B 1 129 ? -53.334 56.280 -18.135 1.00 13.96 2033 LEU B C 1
ATOM 2597 O O . LEU B 1 129 ? -54.249 55.570 -18.560 1.00 12.57 2033 LEU B O 1
ATOM 2602 N N . HIS B 1 130 ? -52.705 57.177 -18.896 1.00 13.59 2034 HIS B N 1
ATOM 2603 C CA . HIS B 1 130 ? -53.045 57.333 -20.309 1.00 13.95 2034 HIS B CA 1
ATOM 2604 C C . HIS B 1 130 ? -52.751 56.008 -21.009 1.00 14.42 2034 HIS B C 1
ATOM 2605 O O . HIS B 1 130 ? -53.552 55.514 -21.799 1.00 13.86 2034 HIS B O 1
ATOM 2612 N N . TRP B 1 131 ? -51.591 55.437 -20.711 1.00 13.59 2035 TRP B N 1
ATOM 2613 C CA . TRP B 1 131 ? -51.205 54.168 -21.315 1.00 14.88 2035 TRP B CA 1
ATOM 2614 C C . TRP B 1 131 ? -52.061 52.991 -20.859 1.00 14.24 2035 TRP B C 1
ATOM 2615 O O . TRP B 1 131 ? -52.343 52.087 -21.644 1.00 14.41 2035 TRP B O 1
ATOM 2626 N N . ALA B 1 132 ? -52.481 53.006 -19.597 1.00 14.21 2036 ALA B N 1
ATOM 2627 C CA . ALA B 1 132 ? -53.339 51.943 -19.078 1.00 14.13 2036 ALA B CA 1
ATOM 2628 C C . ALA B 1 132 ? -54.659 51.989 -19.849 1.00 14.66 2036 ALA B C 1
ATOM 2629 O O . ALA B 1 132 ? -55.241 50.954 -20.168 1.00 16.11 2036 ALA B O 1
ATOM 2631 N N . ALA B 1 133 ? -55.122 53.203 -20.140 1.00 14.78 2037 ALA B N 1
ATOM 2632 C CA . ALA B 1 133 ? -56.362 53.415 -20.885 1.00 15.59 2037 ALA B CA 1
ATOM 2633 C C . ALA B 1 133 ? -56.206 52.939 -22.330 1.00 15.43 2037 ALA B C 1
ATOM 2634 O O . ALA B 1 133 ? -57.089 52.275 -22.884 1.00 14.49 2037 ALA B O 1
ATOM 2636 N N . ALA B 1 134 ? -55.071 53.276 -22.935 1.00 14.89 2038 ALA B N 1
ATOM 2637 C CA . ALA B 1 134 ? -54.798 52.888 -24.314 1.00 15.70 2038 ALA B CA 1
ATOM 2638 C C . ALA B 1 134 ? -54.717 51.369 -24.512 1.00 16.27 2038 ALA B C 1
ATOM 2639 O O . ALA B 1 134 ? -55.273 50.853 -25.482 1.00 17.46 2038 ALA B O 1
ATOM 2641 N N . VAL B 1 135 ? -54.040 50.655 -23.608 1.00 15.53 2039 VAL B N 1
ATOM 2642 C CA . VAL B 1 135 ? -53.918 49.198 -23.723 1.00 14.96 2039 VAL B CA 1
ATOM 2643 C C . VAL B 1 135 ? -54.996 48.453 -22.940 1.00 15.30 2039 VAL B C 1
ATOM 2644 O O . VAL B 1 135 ? -54.986 47.222 -22.871 1.00 14.47 2039 VAL B O 1
ATOM 2648 N N . ASN B 1 136 ? -55.919 49.207 -22.349 1.00 15.31 2040 ASN B N 1
ATOM 2649 C CA . ASN B 1 136 ? -57.015 48.637 -21.574 1.00 14.63 2040 ASN B CA 1
ATOM 2650 C C . ASN B 1 136 ? -56.518 47.775 -20.408 1.00 16.21 2040 ASN B C 1
ATOM 2651 O O . ASN B 1 136 ? -57.025 46.676 -20.177 1.00 15.80 2040 ASN B O 1
ATOM 2656 N N . ASN B 1 137 ? -55.522 48.276 -19.675 1.00 15.72 2041 ASN B N 1
ATOM 2657 C CA . ASN B 1 137 ? -54.991 47.556 -18.515 1.00 16.20 2041 ASN B CA 1
ATOM 2658 C C . ASN B 1 137 ? -55.855 47.979 -17.325 1.00 15.18 2041 ASN B C 1
ATOM 2659 O O . ASN B 1 137 ? -55.495 48.871 -16.558 1.00 14.45 2041 ASN B O 1
ATOM 2664 N N . VAL B 1 138 ? -57.005 47.329 -17.183 1.00 16.71 2042 VAL B N 1
ATOM 2665 C CA . VAL B 1 138 ? -57.948 47.641 -16.111 1.00 17.74 2042 VAL B CA 1
ATOM 2666 C C . VAL B 1 138 ? -57.344 47.719 -14.714 1.00 17.32 2042 VAL B C 1
ATOM 2667 O O . VAL B 1 138 ? -57.542 48.705 -14.004 1.00 17.44 2042 VAL B O 1
ATOM 2671 N N . ASP B 1 139 ? -56.618 46.678 -14.321 1.00 17.27 2043 ASP B N 1
ATOM 2672 C CA . ASP B 1 139 ? -56.013 46.628 -12.997 1.00 19.39 2043 ASP B CA 1
ATOM 2673 C C . ASP B 1 139 ? -55.100 47.812 -12.719 1.00 17.99 2043 ASP B C 1
ATOM 2674 O O . ASP B 1 139 ? -55.149 48.406 -11.639 1.00 17.69 2043 ASP B O 1
ATOM 2679 N N . ALA B 1 140 ? -54.269 48.158 -13.696 1.00 17.45 2044 ALA B N 1
ATOM 2680 C CA . ALA B 1 140 ? -53.353 49.283 -13.545 1.00 16.25 2044 ALA B CA 1
ATOM 2681 C C . ALA B 1 140 ? -54.120 50.595 -13.371 1.00 15.49 2044 ALA B C 1
ATOM 2682 O O . ALA B 1 140 ? -53.733 51.440 -12.565 1.00 14.80 2044 ALA B O 1
ATOM 2684 N N . ALA B 1 141 ? -55.201 50.766 -14.130 1.00 14.00 2045 ALA B N 1
ATOM 2685 C CA . ALA B 1 141 ? -56.008 51.977 -14.036 1.00 14.26 2045 ALA B CA 1
ATOM 2686 C C . ALA B 1 141 ? -56.574 52.122 -12.627 1.00 14.49 2045 ALA B C 1
ATOM 2687 O O . ALA B 1 141 ? -56.535 53.197 -12.044 1.00 14.43 2045 ALA B O 1
ATOM 2689 N N . VAL B 1 142 ? -57.103 51.030 -12.086 1.00 15.09 2046 VAL B N 1
ATOM 2690 C CA . VAL B 1 142 ? -57.670 51.033 -10.744 1.00 15.73 2046 VAL B CA 1
ATOM 2691 C C . VAL B 1 142 ? -56.637 51.427 -9.689 1.00 17.01 2046 VAL B C 1
ATOM 2692 O O . VAL B 1 142 ? -56.908 52.271 -8.834 1.00 17.36 2046 VAL B O 1
ATOM 2696 N N . VAL B 1 143 ? -55.455 50.816 -9.754 1.00 16.24 2047 VAL B N 1
ATOM 2697 C CA . VAL B 1 143 ? -54.381 51.109 -8.806 1.00 16.67 2047 VAL B CA 1
ATOM 2698 C C . VAL B 1 143 ? -53.866 52.552 -8.916 1.00 16.62 2047 VAL B C 1
ATOM 2699 O O . VAL B 1 143 ? -53.675 53.225 -7.905 1.00 17.46 2047 VAL B O 1
ATOM 2703 N N . LEU B 1 144 ? -53.633 53.015 -10.142 1.00 15.84 2048 LEU B N 1
ATOM 2704 C CA . LEU B 1 144 ? -53.162 54.380 -10.388 1.00 15.22 2048 LEU B CA 1
ATOM 2705 C C . LEU B 1 144 ? -54.146 55.407 -9.819 1.00 15.73 2048 LEU B C 1
ATOM 2706 O O . LEU B 1 144 ? -53.749 56.344 -9.124 1.00 15.29 2048 LEU B O 1
ATOM 2711 N N . LEU B 1 145 ? -55.427 55.236 -10.137 1.00 14.94 2049 LEU B N 1
ATOM 2712 C CA . LEU B 1 145 ? -56.469 56.141 -9.653 1.00 17.60 2049 LEU B CA 1
ATOM 2713 C C . LEU B 1 145 ? -56.553 56.132 -8.121 1.00 17.63 2049 LEU B C 1
ATOM 2714 O O . LEU B 1 145 ? -56.669 57.182 -7.497 1.00 18.46 2049 LEU B O 1
ATOM 2719 N N . LYS B 1 146 ? -56.486 54.944 -7.528 1.00 17.74 2050 LYS B N 1
ATOM 2720 C CA . LYS B 1 146 ? -56.536 54.800 -6.082 1.00 19.98 2050 LYS B CA 1
ATOM 2721 C C . LYS B 1 146 ? -55.338 55.476 -5.433 1.00 19.38 2050 LYS B C 1
ATOM 2722 O O . LYS B 1 146 ? -55.369 55.822 -4.257 1.00 19.35 2050 LYS B O 1
ATOM 2728 N N . ASN B 1 147 ? -54.284 55.678 -6.211 1.00 18.51 2051 ASN B N 1
ATOM 2729 C CA . ASN B 1 147 ? -53.075 56.288 -5.683 1.00 18.82 2051 ASN B CA 1
ATOM 2730 C C . ASN B 1 147 ? -52.755 57.693 -6.179 1.00 19.31 2051 ASN B C 1
ATOM 2731 O O . ASN B 1 147 ? -51.584 58.059 -6.312 1.00 20.12 2051 ASN B O 1
ATOM 2736 N N . GLY B 1 148 ? -53.798 58.473 -6.462 1.00 19.03 2052 GLY B N 1
ATOM 2737 C CA . GLY B 1 148 ? -53.606 59.853 -6.883 1.00 18.06 2052 GLY B CA 1
ATOM 2738 C C . GLY B 1 148 ? -53.396 60.244 -8.337 1.00 18.58 2052 GLY B C 1
ATOM 2739 O O . GLY B 1 148 ? -53.121 61.412 -8.605 1.00 18.46 2052 GLY B O 1
ATOM 2740 N N . ALA B 1 149 ? -53.517 59.310 -9.277 1.00 17.62 2053 ALA B N 1
ATOM 2741 C CA . ALA B 1 149 ? -53.331 59.651 -10.686 1.00 15.61 2053 ALA B CA 1
ATOM 2742 C C . ALA B 1 149 ? -54.391 60.661 -11.116 1.00 15.72 2053 ALA B C 1
ATOM 2743 O O . ALA B 1 149 ? -55.556 60.528 -10.755 1.00 15.62 2053 ALA B O 1
ATOM 2745 N N . ASN B 1 150 ? -53.981 61.675 -11.876 1.00 16.56 2054 ASN B N 1
ATOM 2746 C CA . ASN B 1 150 ? -54.906 62.695 -12.360 1.00 17.83 2054 ASN B CA 1
ATOM 2747 C C . ASN B 1 150 ? -55.749 62.100 -13.486 1.00 17.44 2054 ASN B C 1
ATOM 2748 O O . ASN B 1 150 ? -55.283 61.920 -14.621 1.00 16.49 2054 ASN B O 1
ATOM 2753 N N . LYS B 1 151 ? -56.999 61.798 -13.155 1.00 16.96 2055 LYS B N 1
ATOM 2754 C CA . LYS B 1 151 ? -57.927 61.189 -14.093 1.00 16.88 2055 LYS B CA 1
ATOM 2755 C C . LYS B 1 151 ? -58.232 62.023 -15.334 1.00 18.11 2055 LYS B C 1
ATOM 2756 O O . LYS B 1 151 ? -58.543 61.462 -16.388 1.00 19.03 2055 LYS B O 1
ATOM 2762 N N . ASP B 1 152 ? -58.134 63.348 -15.220 1.00 17.80 2056 ASP B N 1
ATOM 2763 C CA . ASP B 1 152 ? -58.443 64.227 -16.348 1.00 18.33 2056 ASP B CA 1
ATOM 2764 C C . ASP B 1 152 ? -57.238 64.835 -17.055 1.00 18.03 2056 ASP B C 1
ATOM 2765 O O . ASP B 1 152 ? -57.396 65.750 -17.862 1.00 17.27 2056 ASP B O 1
ATOM 2770 N N . MET B 1 153 ? -56.044 64.330 -16.765 1.00 17.90 2057 MET B N 1
ATOM 2771 C CA . MET B 1 153 ? -54.827 64.865 -17.384 1.00 18.38 2057 MET B CA 1
ATOM 2772 C C . MET B 1 153 ? -54.855 64.768 -18.907 1.00 17.49 2057 MET B C 1
ATOM 2773 O O . MET B 1 153 ? -55.253 63.752 -19.473 1.00 17.51 2057 MET B O 1
ATOM 2778 N N . GLN B 1 154 ? -54.429 65.835 -19.568 1.00 17.93 2058 GLN B N 1
ATOM 2779 C CA . GLN B 1 154 ? -54.399 65.852 -21.023 1.00 19.45 2058 GLN B CA 1
ATOM 2780 C C . GLN B 1 154 ? -52.959 65.749 -21.476 1.00 19.06 2058 GLN B C 1
ATOM 2781 O O . GLN B 1 154 ? -52.073 66.369 -20.881 1.00 18.34 2058 GLN B O 1
ATOM 2787 N N . ASN B 1 155 ? -52.716 64.948 -22.511 1.00 18.01 2059 ASN B N 1
ATOM 2788 C CA . ASN B 1 155 ? -51.362 64.817 -23.020 1.00 18.06 2059 ASN B CA 1
ATOM 2789 C C . ASN B 1 155 ? -51.123 65.955 -24.009 1.00 18.38 2059 ASN B C 1
ATOM 2790 O O . ASN B 1 155 ? -51.929 66.882 -24.091 1.00 17.58 2059 ASN B O 1
ATOM 2795 N N . ASN B 1 156 ? -50.020 65.892 -24.747 1.00 18.72 2060 ASN B N 1
ATOM 2796 C CA . ASN B 1 156 ? -49.699 66.938 -25.712 1.00 21.57 2060 ASN B CA 1
ATOM 2797 C C . ASN B 1 156 ? -50.744 67.131 -26.823 1.00 21.86 2060 ASN B C 1
ATOM 2798 O O . ASN B 1 156 ? -50.848 68.218 -27.385 1.00 23.13 2060 ASN B O 1
ATOM 2803 N N . ARG B 1 157 ? -51.514 66.093 -27.144 1.00 22.25 2061 ARG B N 1
ATOM 2804 C CA . ARG B 1 157 ? -52.547 66.226 -28.166 1.00 21.04 2061 ARG B CA 1
ATOM 2805 C C . ARG B 1 157 ? -53.875 66.566 -27.487 1.00 20.33 2061 ARG B C 1
ATOM 2806 O O . ARG B 1 157 ? -54.940 66.460 -28.096 1.00 18.90 2061 ARG B O 1
ATOM 2814 N N . GLU B 1 158 ? -53.790 66.979 -26.223 1.00 19.73 2062 GLU B N 1
ATOM 2815 C CA . GLU B 1 158 ? -54.959 67.343 -25.417 1.00 20.20 2062 GLU B CA 1
ATOM 2816 C C . GLU B 1 158 ? -55.924 66.189 -25.170 1.00 18.92 2062 GLU B C 1
ATOM 2817 O O . GLU B 1 158 ? -57.107 66.406 -24.913 1.00 18.50 2062 GLU B O 1
ATOM 2823 N N . GLU B 1 159 ? -55.405 64.967 -25.232 1.00 18.37 2063 GLU B N 1
ATOM 2824 C CA . GLU B 1 159 ? -56.210 63.767 -25.023 1.00 18.24 2063 GLU B CA 1
ATOM 2825 C C . GLU B 1 159 ? -56.167 63.316 -23.567 1.00 16.38 2063 GLU B C 1
ATOM 2826 O O . GLU B 1 159 ? -55.100 63.257 -22.958 1.00 17.76 2063 GLU B O 1
ATOM 2832 N N . THR B 1 160 ? -57.331 63.003 -23.011 1.00 15.47 2064 THR B N 1
ATOM 2833 C CA . THR B 1 160 ? -57.408 62.526 -21.633 1.00 15.72 2064 THR B CA 1
ATOM 2834 C C . THR B 1 160 ? -57.369 60.999 -21.669 1.00 14.25 2064 THR B C 1
ATOM 2835 O O . THR B 1 160 ? -57.523 60.394 -22.729 1.00 15.20 2064 THR B O 1
ATOM 2839 N N . PRO B 1 161 ? -57.146 60.357 -20.513 1.00 14.57 2065 PRO B N 1
ATOM 2840 C CA . PRO B 1 161 ? -57.115 58.891 -20.514 1.00 13.92 2065 PRO B CA 1
ATOM 2841 C C . PRO B 1 161 ? -58.425 58.333 -21.090 1.00 15.99 2065 PRO B C 1
ATOM 2842 O O . PRO B 1 161 ? -58.428 57.337 -21.829 1.00 14.22 2065 PRO B O 1
ATOM 2846 N N . LEU B 1 162 ? -59.540 58.987 -20.761 1.00 15.71 2066 LEU B N 1
ATOM 2847 C CA . LEU B 1 162 ? -60.840 58.546 -21.250 1.00 15.24 2066 LEU B CA 1
ATOM 2848 C C . LEU B 1 162 ? -60.898 58.643 -22.766 1.00 15.67 2066 LEU B C 1
ATOM 2849 O O . LEU B 1 162 ? -61.445 57.765 -23.430 1.00 14.60 2066 LEU B O 1
ATOM 2854 N N . PHE B 1 163 ? -60.333 59.714 -23.313 1.00 15.80 2067 PHE B N 1
ATOM 2855 C CA . PHE B 1 163 ? -60.323 59.895 -24.757 1.00 16.29 2067 PHE B CA 1
ATOM 2856 C C . PHE B 1 163 ? -59.584 58.720 -25.406 1.00 16.66 2067 PHE B C 1
ATOM 2857 O O . PHE B 1 163 ? -60.057 58.141 -26.389 1.00 15.56 2067 PHE B O 1
ATOM 2865 N N . LEU B 1 164 ? -58.425 58.371 -24.848 1.00 15.80 2068 LEU B N 1
ATOM 2866 C CA . LEU B 1 164 ? -57.622 57.272 -25.377 1.00 14.53 2068 LEU B CA 1
ATOM 2867 C C . LEU B 1 164 ? -58.347 55.937 -25.253 1.00 14.62 2068 LEU B C 1
ATOM 2868 O O . LEU B 1 164 ? -58.264 55.085 -26.145 1.00 14.17 2068 LEU B O 1
ATOM 2873 N N . ALA B 1 165 ? -59.053 55.751 -24.142 1.00 14.47 2069 ALA B N 1
ATOM 2874 C CA . ALA B 1 165 ? -59.803 54.523 -23.928 1.00 14.23 2069 ALA B CA 1
ATOM 2875 C C . ALA B 1 165 ? -60.880 54.414 -25.017 1.00 15.09 2069 ALA B C 1
ATOM 2876 O O . ALA B 1 165 ? -61.099 53.342 -25.587 1.00 15.39 2069 ALA B O 1
ATOM 2878 N N . ALA B 1 166 ? -61.538 55.535 -25.305 1.00 15.81 2070 ALA B N 1
ATOM 2879 C CA . ALA B 1 166 ? -62.589 55.590 -26.323 1.00 17.27 2070 ALA B CA 1
ATOM 2880 C C . ALA B 1 166 ? -62.011 55.393 -27.719 1.00 18.51 2070 ALA B C 1
ATOM 2881 O O . ALA B 1 166 ? -62.632 54.767 -28.576 1.00 19.71 2070 ALA B O 1
ATOM 2883 N N . ARG B 1 167 ? -60.818 55.933 -27.943 1.00 18.48 2071 ARG B N 1
ATOM 2884 C CA . ARG B 1 167 ? -60.157 55.813 -29.235 1.00 21.13 2071 ARG B CA 1
ATOM 2885 C C . ARG B 1 167 ? -59.759 54.368 -29.536 1.00 22.04 2071 ARG B C 1
ATOM 2886 O O . ARG B 1 167 ? -60.002 53.868 -30.635 1.00 21.53 2071 ARG B O 1
ATOM 2894 N N . GLU B 1 168 ? -59.161 53.700 -28.548 1.00 21.74 2072 GLU B N 1
ATOM 2895 C CA . GLU B 1 168 ? -58.691 52.320 -28.704 1.00 22.28 2072 GLU B CA 1
ATOM 2896 C C . GLU B 1 168 ? -59.710 51.207 -28.447 1.00 21.79 2072 GLU B C 1
ATOM 2897 O O . GLU B 1 168 ? -59.405 50.029 -28.654 1.00 23.72 2072 GLU B O 1
ATOM 2903 N N . GLY B 1 169 ? -60.905 51.566 -27.991 1.00 20.81 2073 GLY B N 1
ATOM 2904 C CA . GLY B 1 169 ? -61.924 50.562 -27.725 1.00 20.03 2073 GLY B CA 1
ATOM 2905 C C . GLY B 1 169 ? -61.673 49.781 -26.443 1.00 20.74 2073 GLY B C 1
ATOM 2906 O O . GLY B 1 169 ? -61.934 48.576 -26.373 1.00 20.79 2073 GLY B O 1
ATOM 2907 N N . SER B 1 170 ? -61.155 50.473 -25.429 1.00 18.73 2074 SER B N 1
ATOM 2908 C CA . SER B 1 170 ? -60.863 49.868 -24.131 1.00 16.62 2074 SER B CA 1
ATOM 2909 C C . SER B 1 170 ? -62.083 50.044 -23.222 1.00 15.82 2074 SER B C 1
ATOM 2910 O O . SER B 1 170 ? -62.082 50.859 -22.299 1.00 13.58 2074 SER B O 1
ATOM 2913 N N . TYR B 1 171 ? -63.125 49.266 -23.498 1.00 15.96 2075 TYR B N 1
ATOM 2914 C CA . TYR B 1 171 ? -64.374 49.331 -22.747 1.00 16.94 2075 TYR B CA 1
ATOM 2915 C C . TYR B 1 171 ? -64.215 49.253 -21.234 1.00 16.72 2075 TYR B C 1
ATOM 2916 O O . TYR B 1 171 ? -64.624 50.161 -20.505 1.00 15.99 2075 TYR B O 1
ATOM 2925 N N . GLU B 1 172 ? -63.639 48.150 -20.772 1.00 16.60 2076 GLU B N 1
ATOM 2926 C CA . GLU B 1 172 ? -63.432 47.911 -19.353 1.00 16.14 2076 GLU B CA 1
ATOM 2927 C C . GLU B 1 172 ? -62.727 49.053 -18.621 1.00 15.83 2076 GLU B C 1
ATOM 2928 O O . GLU B 1 172 ? -63.125 49.419 -17.517 1.00 16.10 2076 GLU B O 1
ATOM 2934 N N . THR B 1 173 ? -61.686 49.620 -19.228 1.00 15.28 2077 THR B N 1
ATOM 2935 C CA . THR B 1 173 ? -60.951 50.717 -18.594 1.00 15.35 2077 THR B CA 1
ATOM 2936 C C . THR B 1 173 ? -61.706 52.050 -18.678 1.00 14.32 2077 THR B C 1
ATOM 2937 O O . THR B 1 173 ? -61.563 52.897 -17.797 1.00 14.91 2077 THR B O 1
ATOM 2941 N N . ALA B 1 174 ? -62.506 52.237 -19.729 1.00 14.09 2078 ALA B N 1
ATOM 2942 C CA . ALA B 1 174 ? -63.302 53.459 -19.864 1.00 13.91 2078 ALA B CA 1
ATOM 2943 C C . ALA B 1 174 ? -64.350 53.447 -18.746 1.00 14.84 2078 ALA B C 1
ATOM 2944 O O . ALA B 1 174 ? -64.667 54.486 -18.163 1.00 15.81 2078 ALA B O 1
ATOM 2946 N N . LYS B 1 175 ? -64.873 52.261 -18.438 1.00 14.37 2079 LYS B N 1
ATOM 2947 C CA . LYS B 1 175 ? -65.862 52.133 -17.380 1.00 15.62 2079 LYS B CA 1
ATOM 2948 C C . LYS B 1 175 ? -65.236 52.535 -16.049 1.00 15.29 2079 LYS B C 1
ATOM 2949 O O . LYS B 1 175 ? -65.848 53.262 -15.273 1.00 16.17 2079 LYS B O 1
ATOM 2955 N N . VAL B 1 176 ? -64.015 52.073 -15.789 1.00 14.80 2080 VAL B N 1
ATOM 2956 C CA . VAL B 1 176 ? -63.318 52.433 -14.553 1.00 14.88 2080 VAL B CA 1
ATOM 2957 C C . VAL B 1 176 ? -63.186 53.959 -14.453 1.00 14.43 2080 VAL B C 1
ATOM 2958 O O . VAL B 1 176 ? -63.456 54.548 -13.404 1.00 15.52 2080 VAL B O 1
ATOM 2962 N N . LEU B 1 177 ? -62.774 54.593 -15.549 1.00 13.47 2081 LEU B N 1
ATOM 2963 C CA . LEU B 1 177 ? -62.612 56.045 -15.579 1.00 13.08 2081 LEU B CA 1
ATOM 2964 C C . LEU B 1 177 ? -63.944 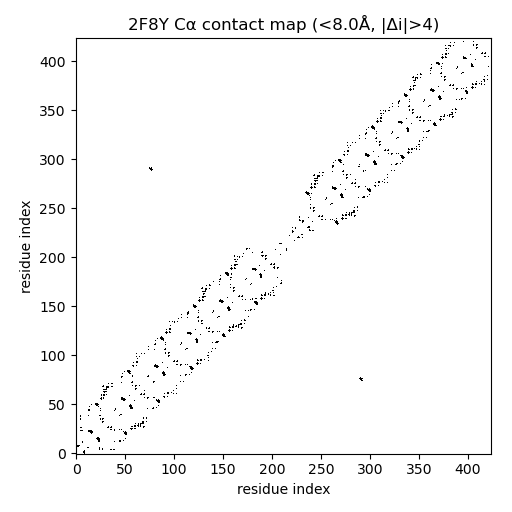56.754 -15.348 1.00 14.54 2081 LEU B C 1
ATOM 2965 O O . LEU B 1 177 ? -64.010 57.739 -14.610 1.00 13.69 2081 LEU B O 1
ATOM 2970 N N . LEU B 1 178 ? -65.003 56.243 -15.973 1.00 14.48 2082 LEU B N 1
ATOM 2971 C CA . LEU B 1 178 ? -66.333 56.815 -15.811 1.00 16.28 2082 LEU B CA 1
ATOM 2972 C C . LEU B 1 178 ? -66.834 56.627 -14.378 1.00 16.45 2082 LEU B C 1
ATOM 2973 O O . LEU B 1 178 ? -67.527 57.492 -13.847 1.00 18.30 2082 LEU B O 1
ATOM 2978 N N . ASP B 1 179 ? -66.492 55.500 -13.757 1.00 16.72 2083 ASP B N 1
ATOM 2979 C CA . ASP B 1 179 ? -66.899 55.250 -12.374 1.00 17.52 2083 ASP B CA 1
ATOM 2980 C C . ASP B 1 179 ? -66.155 56.186 -11.422 1.00 17.57 2083 ASP B C 1
ATOM 2981 O O . ASP B 1 179 ? -66.601 56.418 -10.297 1.00 17.38 2083 ASP B O 1
ATOM 2986 N N . HIS B 1 180 ? -65.017 56.709 -11.874 1.00 16.37 2084 HIS B N 1
ATOM 2987 C CA . HIS B 1 180 ? -64.216 57.626 -11.066 1.00 16.24 2084 HIS B CA 1
ATOM 2988 C C . HIS B 1 180 ? -64.553 59.059 -11.427 1.00 16.41 2084 HIS B C 1
ATOM 2989 O O . HIS B 1 180 ? -63.846 59.997 -11.052 1.00 16.59 2084 HIS B O 1
ATOM 2996 N N . PHE B 1 181 ? -65.641 59.209 -12.175 1.00 16.06 2085 PHE B N 1
ATOM 2997 C CA . PHE B 1 181 ? -66.140 60.510 -12.602 1.00 17.65 2085 PHE B CA 1
ATOM 2998 C C . PHE B 1 181 ? -65.170 61.316 -13.456 1.00 17.77 2085 PHE B C 1
ATOM 2999 O O . PHE B 1 181 ? -64.982 62.516 -13.239 1.00 18.08 2085 PHE B O 1
ATOM 3007 N N . ALA B 1 182 ? -64.556 60.649 -14.429 1.00 17.02 2086 ALA B N 1
ATOM 3008 C CA . ALA B 1 182 ? -63.639 61.320 -15.338 1.00 17.79 2086 ALA B CA 1
ATOM 3009 C C . ALA B 1 182 ? -64.506 62.231 -16.209 1.00 18.64 2086 ALA B C 1
ATOM 3010 O O . ALA B 1 182 ? -65.627 61.863 -16.575 1.00 19.05 2086 ALA B O 1
ATOM 3012 N N . ASN B 1 183 ? -63.990 63.415 -16.527 1.00 18.58 2087 ASN B N 1
ATOM 3013 C CA . ASN B 1 183 ? -64.706 64.397 -17.346 1.00 19.53 2087 ASN B CA 1
ATOM 3014 C C . ASN B 1 183 ? -64.864 63.914 -18.793 1.00 19.74 2087 ASN B C 1
ATOM 3015 O O . ASN B 1 183 ? -63.879 63.824 -19.526 1.00 19.75 2087 ASN B O 1
ATOM 3020 N N . ARG B 1 184 ? -66.097 63.623 -19.204 1.00 20.17 2088 ARG B N 1
ATOM 3021 C CA . ARG B 1 184 ? -66.370 63.145 -20.563 1.00 22.59 2088 ARG B CA 1
ATOM 3022 C C . ARG B 1 184 ? -66.408 64.250 -21.619 1.00 22.37 2088 ARG B C 1
ATOM 3023 O O . ARG B 1 184 ? -66.437 63.968 -22.818 1.00 21.86 2088 ARG B O 1
ATOM 3031 N N . ASP B 1 185 ? -66.406 65.502 -21.177 1.00 23.37 2089 ASP B N 1
ATOM 3032 C CA . ASP B 1 185 ? -66.491 66.625 -22.099 1.00 23.98 2089 ASP B CA 1
ATOM 3033 C C . ASP B 1 185 ? -65.170 67.267 -22.502 1.00 24.18 2089 ASP B C 1
ATOM 3034 O O . ASP B 1 185 ? -65.152 68.206 -23.303 1.00 23.84 2089 ASP B O 1
ATOM 3039 N N . ILE B 1 186 ? -64.064 66.779 -21.954 1.00 23.03 2090 ILE B N 1
ATOM 3040 C CA . ILE B 1 186 ? -62.763 67.334 -22.310 1.00 22.37 2090 ILE B CA 1
ATOM 3041 C C . ILE B 1 186 ? -62.381 66.819 -23.703 1.00 22.75 2090 ILE B C 1
ATOM 3042 O O . ILE B 1 186 ? -62.171 65.622 -23.900 1.00 22.30 2090 ILE B O 1
ATOM 3047 N N . THR B 1 187 ? -62.298 67.730 -24.667 1.00 21.03 2091 THR B N 1
ATOM 3048 C CA . THR B 1 187 ? -61.974 67.368 -26.042 1.00 21.68 2091 THR B CA 1
ATOM 3049 C C . THR B 1 187 ? -60.481 67.424 -26.361 1.00 21.02 2091 THR B C 1
ATOM 3050 O O . THR B 1 187 ? -59.711 68.083 -25.657 1.00 20.03 2091 THR B O 1
ATOM 3054 N N . ASP B 1 188 ? -60.082 66.733 -27.430 1.00 21.54 2092 ASP B N 1
ATOM 3055 C CA . ASP B 1 188 ? -58.682 66.718 -27.853 1.00 22.88 2092 ASP B CA 1
ATOM 3056 C C . ASP B 1 188 ? -58.363 67.978 -28.668 1.00 24.73 2092 ASP B C 1
ATOM 3057 O O . ASP B 1 188 ? -59.179 68.905 -28.730 1.00 25.22 2092 ASP B O 1
ATOM 3062 N N . HIS B 1 189 ? -57.183 68.020 -29.281 1.00 25.10 2093 HIS B N 1
ATOM 3063 C CA . HIS B 1 189 ? -56.775 69.188 -30.061 1.00 27.88 2093 HIS B CA 1
ATOM 3064 C C . HIS B 1 189 ? -57.678 69.468 -31.272 1.00 29.09 2093 HIS B C 1
ATOM 3065 O O . HIS B 1 189 ? -57.612 70.545 -31.861 1.00 27.81 2093 HIS B O 1
ATOM 3072 N N . MET B 1 190 ? -58.515 68.496 -31.634 1.00 29.62 2094 MET B N 1
ATOM 3073 C CA . MET B 1 190 ? -59.427 68.635 -32.769 1.00 31.32 2094 MET B CA 1
ATOM 3074 C C . MET B 1 190 ? -60.878 68.822 -32.322 1.00 31.06 2094 MET B C 1
ATOM 3075 O O . MET B 1 190 ? -61.803 68.594 -33.099 1.00 30.17 2094 MET B O 1
ATOM 3080 N N . ASP B 1 191 ? -61.071 69.228 -31.070 1.00 31.67 2095 ASP B N 1
ATOM 3081 C CA . ASP B 1 191 ? -62.406 69.455 -30.519 1.00 31.92 2095 ASP B CA 1
ATOM 3082 C C . ASP B 1 191 ? -63.268 68.196 -30.519 1.00 30.42 2095 ASP B C 1
ATOM 3083 O O . ASP B 1 191 ? -64.499 68.276 -30.533 1.00 28.75 2095 ASP B O 1
ATOM 3088 N N . ARG B 1 192 ? -62.617 67.037 -30.507 1.00 28.11 2096 ARG B N 1
ATOM 3089 C CA . ARG B 1 192 ? -63.327 65.764 -30.490 1.00 25.67 2096 ARG B CA 1
ATOM 3090 C C . ARG B 1 192 ? -63.534 65.265 -29.069 1.00 24.07 2096 ARG B C 1
ATOM 3091 O O . ARG B 1 192 ? -62.614 65.279 -28.248 1.00 21.20 2096 ARG B O 1
ATOM 3099 N N . LEU B 1 193 ? -64.757 64.832 -28.787 1.00 22.66 2097 LEU B N 1
ATOM 3100 C CA . LEU B 1 193 ? -65.104 64.291 -27.481 1.00 23.52 2097 LEU B CA 1
ATOM 3101 C C . LEU B 1 193 ? -64.787 62.803 -27.495 1.00 22.38 2097 LEU B C 1
ATOM 3102 O O . LEU B 1 193 ? -64.710 62.187 -28.558 1.00 22.04 2097 LEU B O 1
ATOM 3107 N N . PRO B 1 194 ? -64.588 62.206 -26.314 1.00 22.04 2098 PRO B N 1
ATOM 3108 C CA . PRO B 1 194 ? -64.295 60.772 -26.301 1.00 21.63 2098 PRO B CA 1
ATOM 3109 C C . PRO B 1 194 ? -65.382 60.039 -27.099 1.00 21.56 2098 PRO B C 1
ATOM 3110 O O . PRO B 1 194 ? -65.111 59.063 -27.798 1.00 20.88 2098 PRO B O 1
ATOM 3114 N N . ARG B 1 195 ? -66.613 60.535 -27.002 1.00 21.82 2099 ARG B N 1
ATOM 3115 C CA . ARG B 1 195 ? -67.742 59.935 -27.708 1.00 21.60 2099 ARG B CA 1
ATOM 3116 C C . ARG B 1 195 ? -67.588 60.064 -29.217 1.00 21.07 2099 ARG B C 1
ATOM 3117 O O . ARG B 1 195 ? -67.931 59.143 -29.965 1.00 20.86 2099 ARG B O 1
ATOM 3125 N N . ASP B 1 196 ? -67.071 61.207 -29.662 1.00 21.36 2100 ASP B N 1
ATOM 3126 C CA . ASP B 1 196 ? -66.872 61.443 -31.089 1.00 22.28 2100 ASP B CA 1
ATOM 3127 C C . ASP B 1 196 ? -65.830 60.498 -31.670 1.00 21.87 2100 ASP B C 1
ATOM 3128 O O . ASP B 1 196 ? -66.052 59.896 -32.723 1.00 20.90 2100 ASP B O 1
ATOM 3133 N N . ILE B 1 197 ? -64.693 60.367 -30.989 1.00 21.67 2101 ILE B N 1
ATOM 3134 C CA . ILE B 1 197 ? -63.635 59.492 -31.483 1.00 21.52 2101 ILE B CA 1
ATOM 3135 C C . ILE B 1 197 ? -64.064 58.025 -31.450 1.00 20.90 2101 ILE B C 1
ATOM 3136 O O . ILE B 1 197 ? -63.615 57.217 -32.267 1.00 21.64 2101 ILE B O 1
ATOM 3141 N N . ALA B 1 198 ? -64.943 57.688 -30.511 1.00 21.19 2102 ALA B N 1
ATOM 3142 C CA . ALA B 1 198 ? -65.453 56.328 -30.390 1.00 23.11 2102 ALA B CA 1
ATOM 3143 C C . ALA B 1 198 ? -66.374 56.053 -31.578 1.00 24.62 2102 ALA B C 1
ATOM 3144 O O . ALA B 1 198 ? -66.368 54.957 -32.138 1.00 24.34 2102 ALA B O 1
ATOM 3146 N N . GLN B 1 199 ? -67.164 57.055 -31.957 1.00 26.98 2103 GLN B N 1
ATOM 3147 C CA . GLN B 1 199 ? -68.079 56.925 -33.094 1.00 28.95 2103 GLN B CA 1
ATOM 3148 C C . GLN B 1 199 ? -67.303 56.855 -34.400 1.00 28.25 2103 GLN B C 1
ATOM 3149 O O . GLN B 1 199 ? -67.649 56.080 -35.291 1.00 28.24 2103 GLN B O 1
ATOM 3155 N N . GLU B 1 200 ? -66.262 57.680 -34.502 1.00 29.05 2104 GLU B N 1
ATOM 3156 C CA . GLU B 1 200 ? -65.406 57.729 -35.689 1.00 31.17 2104 GLU B CA 1
ATOM 3157 C C . GLU B 1 200 ? -64.703 56.398 -35.934 1.00 30.70 2104 GLU B C 1
ATOM 3158 O O . GLU B 1 200 ? -64.580 55.954 -37.079 1.00 31.96 2104 GLU B O 1
ATOM 3164 N N . ARG B 1 201 ? -64.250 55.763 -34.856 1.00 29.27 2105 ARG B N 1
ATOM 3165 C CA . ARG B 1 201 ? -63.535 54.497 -34.960 1.00 28.43 2105 ARG B CA 1
ATOM 3166 C C . ARG B 1 201 ? -64.441 53.275 -34.801 1.00 27.57 2105 ARG B C 1
ATOM 3167 O O . ARG B 1 201 ? -63.971 52.143 -34.690 1.00 27.34 2105 ARG B O 1
ATOM 3175 N N . MET B 1 202 ? -65.746 53.525 -34.794 1.00 26.63 2106 MET B N 1
ATOM 3176 C CA . MET B 1 202 ? -66.757 52.482 -34.689 1.00 26.53 2106 MET B CA 1
ATOM 3177 C C . MET B 1 202 ? -66.764 51.589 -33.451 1.00 25.76 2106 MET B C 1
ATOM 3178 O O . MET B 1 202 ? -67.010 50.385 -33.550 1.00 24.80 2106 MET B O 1
ATOM 3183 N N . HIS B 1 203 ? -66.503 52.179 -32.287 1.00 24.37 2107 HIS B N 1
ATOM 3184 C CA . HIS B 1 203 ? -66.533 51.435 -31.027 1.00 22.43 2107 HIS B CA 1
ATOM 3185 C C . HIS B 1 203 ? -67.909 51.713 -30.429 1.00 22.40 2107 HIS B C 1
ATOM 3186 O O . HIS B 1 203 ? -68.072 52.543 -29.528 1.00 21.71 2107 HIS B O 1
ATOM 3193 N N . HIS B 1 204 ? -68.894 51.006 -30.972 1.00 22.15 2108 HIS B N 1
ATOM 3194 C CA . HIS B 1 204 ? -70.293 51.134 -30.593 1.00 23.51 2108 HIS B CA 1
ATOM 3195 C C . HIS B 1 204 ? -70.582 50.851 -29.132 1.00 21.45 2108 HIS B C 1
ATOM 3196 O O . HIS B 1 204 ? -71.390 51.543 -28.520 1.00 21.01 2108 HIS B O 1
ATOM 3203 N N . ASP B 1 205 ? -69.934 49.829 -28.579 1.00 21.23 2109 ASP B N 1
ATOM 3204 C CA . ASP B 1 205 ? -70.130 49.478 -27.175 1.00 20.58 2109 ASP B CA 1
ATOM 3205 C C . ASP B 1 205 ? -69.702 50.643 -26.290 1.00 19.76 2109 ASP B C 1
ATOM 3206 O O . ASP B 1 205 ? -70.331 50.916 -25.271 1.00 20.51 2109 ASP B O 1
ATOM 3211 N N . ILE B 1 206 ? -68.631 51.325 -26.686 1.00 18.56 2110 ILE B N 1
ATOM 3212 C CA . ILE B 1 206 ? -68.118 52.460 -25.926 1.00 18.78 2110 ILE B CA 1
ATOM 3213 C C . ILE B 1 206 ? -69.104 53.625 -25.986 1.00 20.12 2110 ILE B C 1
ATOM 3214 O O . ILE B 1 206 ? -69.407 54.245 -24.970 1.00 18.95 2110 ILE B O 1
ATOM 3219 N N . VAL B 1 207 ? -69.601 53.923 -27.182 1.00 21.43 2111 VAL B N 1
ATOM 3220 C CA . VAL B 1 207 ? -70.559 55.009 -27.337 1.00 24.21 2111 VAL B CA 1
ATOM 3221 C C . VAL B 1 207 ? -71.777 54.713 -26.461 1.00 25.57 2111 VAL B C 1
ATOM 3222 O O . VAL B 1 207 ? -72.310 55.600 -25.792 1.00 27.28 2111 VAL B O 1
ATOM 3226 N N . ARG B 1 208 ? -72.197 53.455 -26.463 1.00 27.14 2112 ARG B N 1
ATOM 3227 C CA . ARG B 1 208 ? -73.330 52.996 -25.664 1.00 30.36 2112 ARG B CA 1
ATOM 3228 C C . ARG B 1 208 ? -73.011 53.255 -24.190 1.00 31.05 2112 ARG B C 1
ATOM 3229 O O . ARG B 1 208 ? -73.826 53.810 -23.453 1.00 32.37 2112 ARG B O 1
ATOM 3237 N N . LEU B 1 209 ? -71.816 52.838 -23.771 1.00 28.60 2113 LEU B N 1
ATOM 3238 C CA . LEU B 1 209 ? -71.367 53.015 -22.396 1.00 25.85 2113 LEU B CA 1
ATOM 3239 C C . LEU B 1 209 ? -71.379 54.487 -22.001 1.00 26.96 2113 LEU B C 1
ATOM 3240 O O . LEU B 1 209 ? -71.922 54.856 -20.959 1.00 26.06 2113 LEU B O 1
ATOM 3245 N N . LEU B 1 210 ? -70.775 55.328 -22.831 1.00 28.10 2114 LEU B N 1
ATOM 3246 C CA . LEU B 1 210 ? -70.736 56.755 -22.549 1.00 31.87 2114 LEU B CA 1
ATOM 3247 C C . LEU B 1 210 ? -72.146 57.301 -22.324 1.00 35.26 2114 LEU B C 1
ATOM 3248 O O . LEU B 1 210 ? -72.399 57.983 -21.332 1.00 35.65 2114 LEU B O 1
ATOM 3253 N N . ASP B 1 211 ? -73.069 56.993 -23.228 1.00 38.49 2115 ASP B N 1
ATOM 3254 C CA . ASP B 1 211 ? -74.437 57.474 -23.071 1.00 43.44 2115 ASP B CA 1
ATOM 3255 C C . ASP B 1 211 ? -75.080 56.954 -21.785 1.00 45.74 2115 ASP B C 1
ATOM 3256 O O . ASP B 1 211 ? -75.873 57.655 -21.154 1.00 45.67 2115 ASP B O 1
ATOM 3261 N N . GLU B 1 212 ? -74.732 55.726 -21.403 1.00 48.64 2116 GLU B N 1
ATOM 3262 C CA . GLU B 1 212 ? -75.270 55.091 -20.199 1.00 51.32 2116 GLU B CA 1
ATOM 3263 C C . GLU B 1 212 ? -75.104 55.916 -18.927 1.00 52.38 2116 GLU B C 1
ATOM 3264 O O . GLU B 1 212 ? -75.982 55.911 -18.061 1.00 52.26 2116 GLU B O 1
ATOM 3270 N N . TYR B 1 213 ? -73.979 56.617 -18.811 1.00 53.69 2117 TYR B N 1
ATOM 3271 C CA . TYR B 1 213 ? -73.706 57.440 -17.633 1.00 55.12 2117 TYR B CA 1
ATOM 3272 C C . TYR B 1 213 ? -74.337 58.835 -17.682 1.00 56.13 2117 TYR B C 1
ATOM 3273 O O . TYR B 1 213 ? -73.582 59.823 -17.567 1.00 57.13 2117 TYR B O 1
#

Sequence (424 aa):
AVISDFIYQGASLHNQTDRTGETALHLAARYSRSDAAKRLLEASADANIQDNMGRTPLHAAVSADAQGVFQILIRNRATDLDARMHDGTTPLILAARLAVEGMLEDLINSHADVNAVDDLGKSALHWAAAVNNVDAAVVLLKNGANKDMQNNREETPLFLAAREGSYETAKVLLDHFANRDITDHMDRLPRDIAQERMHHDIVRLLDEYNLVRSPAVISDFIYQGASLHNQTDRTGETALHLAARYSRSDAAKRLLEASADANIQDNMGRTPLHAAVSADAQGVFQILIRNRATDLDARMHDGTTPLILAARLAVEGMLEDLINSHADVNAVDDLGKSALHWAAAVNNVDAAVVLLKNGANKDMQNNREETPLFLAAREGSYETAKVLLDHFANRDITDHMDRLPRDIAQERMHHDIVRLLDEY

B-factor: mean 26.6, std 12.54, range [12.41, 92.51]

Solvent-accessible surface area: 19608 Å² total; per-residue (Å²): 122,85,101,63,15,59,26,127,101,92,46,57,46,77,88,84,33,126,173,55,5,12,3,8,2,0,32,0,0,114,137,63,86,35,88,0,0,60,120,5,18,81,53,63,13,62,4,50,33,76,8,86,108,0,70,2,0,0,0,5,0,1,59,37,77,3,80,34,0,0,56,17,0,9,78,21,54,77,4,66,12,50,6,100,34,119,75,1,2,3,0,5,1,19,1,0,83,88,64,23,44,40,0,0,65,44,0,12,106,25,160,8,70,18,52,20,44,8,86,95,10,20,1,1,1,0,41,0,0,19,67,49,15,49,91,0,0,55,28,0,20,163,62,54,13,69,70,41,32,77,9,102,83,78,1,1,0,0,2,4,0,0,62,77,26,5,63,86,0,0,77,16,0,0,70,52,142,6,63,38,100,41,35,1,85,106,113,66,52,0,78,48,8,0,97,101,106,142,41,86,59,0,14,132,12,7,69,104,65,50,54,126,247,81,94,159,145,108,54,55,23,102,147,83,64,46,46,20,122,90,21,70,130,188,34,10,4,37,14,4,0,8,0,0,92,74,65,112,34,104,6,0,55,122,17,21,70,75,104,37,77,4,52,68,87,6,81,99,0,46,2,0,0,0,10,0,1,58,40,84,2,76,36,0,0,46,29,0,8,92,19,56,75,5,63,11,54,8,99,24,121,76,2,12,4,0,5,1,16,0,0,84,82,50,22,67,38,1,1,71,43,0,13,105,22,158,6,72,15,59,21,46,8,84,100,8,34,1,1,0,0,47,0,0,21,63,45,12,48,81,1,0,54,28,0,20,152,66,55,11,69,71,41,30,79,8,104,105,84,1,1,0,1,0,6,0,0,63,75,31,3,73,92,0,0,87,20,0,8,74,51,170,8,65,89,105,38,42,1,71,108,114,57,56,0,87,46,6,0,95,104,101,134,51,118,81,3,16,143,1,4,85,116,102

GO terms:
  GO:0060354 negative regulation of cell adhesion molecule production (P, IMP)
  GO:2000048 negative regulation of cell-cell adhesion mediated by cadherin (P, IMP)
  GO:0000122 negative regulation of transcription by RNA polymerase II (P, IMP)
  GO:0043235 signaling receptor complex (C, IDA)
  GO:0007507 heart development (P, IMP)
  GO:0035924 cellular response to vascular endothelial growth factor stimulus (P, IDA)
  GO:0045944 positive regulation of transcription by RNA polymerase II (P, IDA)
  GO:2001027 negative regulation of endothelial cell chemotaxis (P, IDA)
  GO:0090051 negative regulation of cell migration involved in sprouting angiogenesis (P, IDA)
  GO:0008285 negative regulation of cell population proliferation (P, IDA)
  GO:0035148 tube formation (P, IMP)
  GO:0005515 protein binding (F, IPI)
  GO:0000139 Golgi membrane (C, TAS)
  GO:0005576 extracellular region (C, TAS)
  GO:0005654 nucleoplasm (C, TAS)
  GO:0005789 endoplasmic reticulum membrane (C, TAS)
  GO:0005829 cytosol (C, TAS)
  GO:0005886 plasma membrane (C, TAS)
  GO:0010008 endosome membrane (C, TAS)
  GO:0042802 identical protein binding (F, IPI)

Secondary structure (DSSP, 8-state):
--EETTEETT--TT---TTT---HHHHHHHTT-HHHHHHHHHTT--TT---TTS--HHHHHHHTT-HHHHHHHHHBTTS-TT---TT---HHHHHHHHT-HHHHHHHHHTT--TT-B-TTS-BHHHHHHHTT-HHHHHHHHHTT--TT---TT---HHHHHHHHT-HHHHHHHHHTT--TT---TT---HHHHHHHTT-HHHHHHHHHTT-SS--/----HHHHTTS-SSS--SSS---HHHHHHHTT-HHHHHHHHHTT--TT---TTS--HHHHHHHHT-HHHHHHHHTBTTS-TT---TT---HHHHHHHHT-HHHHHHHHHTT--TT---TTS--HHHHHHHTT-HHHHHHHHHTT--TT---TT---HHHHHHHHT-HHHHHHHHHTT--TT---TTS--HHHHHHHTT-HHHHHHHHH-

Nearest PDB structures (foldseek):
  2f8y-assembly2_B  TM=9.315E-01  e=3.834E-28  Homo sapiens
  3v79-assembly1_K  TM=9.897E-01  e=7.036E-27  Homo sapiens
  2qc9-assembly1_A  TM=9.971E-01  e=1.275E-24  Mus musculus
  6py8-assembly2_K  TM=9.674E-01  e=3.353E-25  Homo sapiens
  1ot8-assembly3_C  TM=9.929E-01  e=1.115E-21  Drosophila melanogaster

Organism: Homo sapiens (NCBI:txid9606)

Foldseek 3Di:
DCDALNRGPPDDQCDADPVWRDGSLLVCLLVLVLVSNLVSVVVVRQQLRQTPFQDGSLLSNLVNVNPNSNVVQLVPPNRQQLRQTPQGDGSLLSCLQVVSLVSNLVSVVSPHPQCGAGNQQHGSLLNNLQNLVQSSNLSSLVRDYDQCRAGNQGAGSLLNNLLNLSQNSVLVSVVVPRDQCRAGNVNATSLRNNVVNPNVVSVVCSVDPPDDVRD/DDQDPCVVQPNQLDRDQDPWNHHSLLVCLLVLVQVSNLVCVVVVHQQLDQHPFQDGSLLNNLVNVSVNSNCVQLVDPNRDQLRQTPQGDGSLLSCLQVVSLVNNLVSVVSPPPQCRDGNQQHGSLLNNLLNLNLSSNLSSVVRDYDQAGATNQQAGSLLNNLLNLNQNNNLVSVVVVHDQCRAGNVNATSLRNNVVNVSVVNVVVVVVD

Radius of gyration: 27.89 Å; Cα contacts (8 Å, |Δi|>4): 843; chains: 2; bounding box: 65×70×69 Å